Protein AF-A0A2T2VGB6-F1 (afdb_monomer_lite)

Secondary structure (DSSP, 8-state):
-TTSSEEEEEETTTEEEEEEGGGTTSS--EEEESS-EEEEEE-SSSTT-EEEEEGGG-STTSSSEEESBTTBS-EE---HHHH-TT-S-TT-TT-----TT----TT-SSTTTS-SS--EEEEEES--TT---EEEEE--TT-EE-SS---PPPTTTHHHHHT-HHHHHHSGGG-EE--S-GGG-TTPEEEEE-TTS-EEEEE-SS---TT-EEEEE---EEEEEEEETTEEEEES-TT-TTSPPP-EEEE-----SEEEEEEE-TTSS-EEEEEEETTEEEEEEEE-GGG----GGG-TT---TTTTTPEEEEEEEESS-EEEEEEETTEEEEEEEEE--SS-S--EEEES-TTS-GGG---EE--TT--SS-EEEEEEETTEEEEEEEEE--

pLDDT: mean 79.54, std 19.47, range [30.3, 98.69]

Sequence (394 aa):
SPNGNVVVGGTQDNNTVKIESDGFSGSKGRQLLGGDGFYAEISNLKPSVFFFESQNAAFNRDGIQRSNENGSNPEGMFSEYLLDPQFPDINNPDNIFRDNGFDVDQRNRYTRIYQFNTPFSLWEEGNDTLTADSIVFTSDTSVILKAGKVKNPDPELANLYANDDEHFNELGNNRFQARVDISQFPGDTVEVRSENGIFFDFVLPNGLGVSENVKVQDIKQSKFVMAIRNEIWLTTDALNFTKTPTWHRIADNTGLGTPTSIDFSEDGRSVIVAGYDRGQGKVIRIDSLRQVDYTAQNANDEFNPSAEGVEFSSIRTFNNVATGVTFGPKNKSKVLVTLGNYGVPDHVYYSDNFMDSSQNVTFTNVTANLPAMPVYDALFHANNSDTVLIGTEF

Foldseek 3Di:
DLVPQWDWAWAAPPAIWIDGNVPPVHPDIDHLGDHTWHDKDADPQQRLKIWTAAFLLDDVQQGIWIDSHNSPPI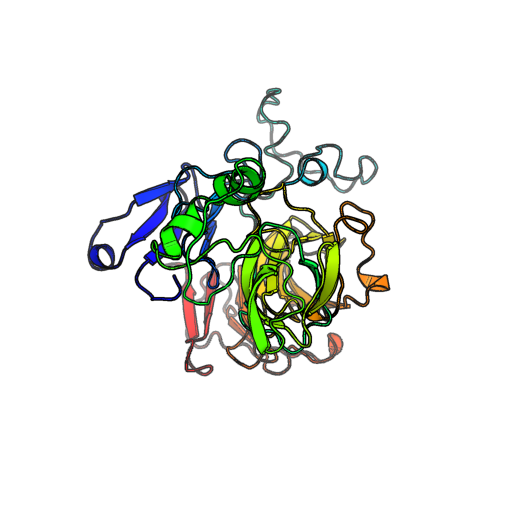DHQHDVLNSDLVPDDPPDPVPDDPDDDDDDDVVCSSSPQFHRDKAKDKAKFPFQPVFPDKDKDWAAQFWWFQDDDDDDDDPVVCVVCVVVVVVVVVVPPRIYGHRDQQQPPQQTWTWDAALLGRIDIDGHNGGHGHRGIDIDHRRIWMKMWIDGAQWIKIWRNSNPPVDRTFIATLDGNNPQGAWQYKEAANVRFKIWTWHDDPFKIWIKMKGRRRHFDDDNVCTSPNPDNVVRPIDIGGADIGNFGWAEKYAQAPQNQWMWIAGFDAPAQFGIWIWNRNVPHRVPTDIDGPSPPDHRGGWRYKDADNVHNVDMDTHTDD

Structure (mmCIF, N/CA/C/O backbone):
data_AF-A0A2T2VGB6-F1
#
_entry.id   AF-A0A2T2VGB6-F1
#
loop_
_atom_site.group_PDB
_atom_site.id
_atom_site.type_symbol
_atom_site.label_atom_id
_atom_site.label_alt_id
_atom_site.label_comp_id
_atom_site.label_asym_id
_atom_site.label_entity_id
_atom_site.label_seq_id
_atom_site.pdbx_PDB_ins_code
_atom_site.Cartn_x
_atom_site.Cartn_y
_atom_site.Cartn_z
_atom_site.occupancy
_atom_site.B_iso_or_equiv
_atom_site.auth_seq_id
_atom_site.auth_comp_id
_atom_site.auth_asym_id
_atom_site.auth_atom_id
_atom_site.pdbx_PDB_model_num
ATOM 1 N N . SER A 1 1 ? -11.888 -4.603 -6.743 1.00 78.81 1 SER A N 1
ATOM 2 C CA . SER A 1 1 ? -12.671 -4.787 -5.507 1.00 78.81 1 SER A CA 1
ATOM 3 C C . SER A 1 1 ? -12.571 -6.233 -5.069 1.00 78.81 1 SER A C 1
ATOM 5 O O . SER A 1 1 ? -12.306 -7.089 -5.914 1.00 78.81 1 SER A O 1
ATOM 7 N N . PRO A 1 2 ? -12.849 -6.539 -3.796 1.00 74.31 2 PRO A N 1
ATOM 8 C CA . PRO A 1 2 ? -12.622 -7.876 -3.232 1.00 74.31 2 PRO A CA 1
ATOM 9 C C . PRO A 1 2 ? -13.482 -8.963 -3.887 1.00 74.31 2 PRO A C 1
ATOM 11 O O . PRO A 1 2 ? -13.091 -10.120 -3.988 1.00 74.31 2 PRO A O 1
ATOM 14 N N . ASN A 1 3 ? -14.658 -8.579 -4.391 1.00 79.62 3 ASN A N 1
ATOM 15 C CA . ASN A 1 3 ? -15.580 -9.459 -5.110 1.00 79.62 3 ASN A CA 1
ATOM 16 C C . ASN A 1 3 ? -15.360 -9.490 -6.636 1.00 79.62 3 ASN A C 1
ATOM 18 O O . ASN A 1 3 ? -16.156 -10.104 -7.340 1.00 79.62 3 ASN A O 1
ATOM 22 N N . GLY A 1 4 ? -14.341 -8.797 -7.157 1.00 79.44 4 GLY A N 1
ATOM 23 C CA . GLY A 1 4 ? -14.030 -8.738 -8.589 1.00 79.44 4 GLY A CA 1
ATOM 24 C C . GLY A 1 4 ? -15.030 -7.961 -9.455 1.00 79.44 4 GLY A C 1
ATOM 25 O O . GLY A 1 4 ? -14.885 -7.948 -10.671 1.00 79.44 4 GLY A O 1
ATOM 26 N N . ASN A 1 5 ? -16.032 -7.302 -8.862 1.00 86.31 5 ASN A N 1
ATOM 27 C CA . ASN A 1 5 ? -17.102 -6.630 -9.612 1.00 86.31 5 ASN A CA 1
ATOM 28 C C . ASN A 1 5 ? -16.818 -5.161 -9.935 1.00 86.31 5 ASN A C 1
ATOM 30 O O . ASN A 1 5 ? -17.575 -4.550 -10.686 1.00 86.31 5 ASN A O 1
ATOM 34 N N . VAL A 1 6 ? -15.773 -4.581 -9.349 1.00 88.25 6 VAL A N 1
ATOM 35 C CA . VAL A 1 6 ? -15.375 -3.192 -9.570 1.00 88.25 6 VAL A CA 1
ATOM 36 C C . VAL A 1 6 ? -13.864 -3.125 -9.739 1.00 88.25 6 VAL A C 1
ATOM 38 O O . VAL A 1 6 ? -13.118 -3.692 -8.941 1.00 88.25 6 VAL A O 1
ATOM 41 N N . VAL A 1 7 ? -13.417 -2.388 -10.746 1.00 89.88 7 VAL A N 1
ATOM 42 C CA . VAL A 1 7 ? -12.020 -2.012 -10.969 1.00 89.88 7 VAL A CA 1
ATOM 43 C C . VAL A 1 7 ? -11.929 -0.495 -10.892 1.00 89.88 7 VAL A C 1
ATOM 45 O O . VAL A 1 7 ? -12.814 0.207 -11.380 1.00 89.88 7 VAL A O 1
ATOM 48 N N . VAL A 1 8 ? -10.875 0.009 -10.262 1.00 91.44 8 VAL A N 1
ATOM 49 C CA . VAL A 1 8 ? -10.534 1.431 -10.271 1.00 91.44 8 VAL A CA 1
ATOM 50 C C . VAL A 1 8 ? -9.106 1.545 -10.768 1.00 91.44 8 VAL A C 1
ATOM 52 O O . VAL A 1 8 ? -8.276 0.704 -10.439 1.00 91.44 8 VAL A O 1
ATOM 55 N N . GLY A 1 9 ? -8.838 2.557 -11.580 1.00 89.50 9 GLY A N 1
ATOM 56 C CA . GLY A 1 9 ? -7.494 2.850 -12.046 1.00 89.50 9 GLY A CA 1
ATOM 57 C C . GLY A 1 9 ? -7.361 4.314 -12.417 1.00 89.50 9 GLY A C 1
ATOM 58 O O . GLY A 1 9 ? -8.310 4.933 -12.911 1.00 89.50 9 GLY A O 1
ATOM 59 N N . GLY A 1 10 ? -6.187 4.866 -12.149 1.00 88.94 10 GLY A N 1
ATOM 60 C CA . GLY A 1 10 ? -5.786 6.161 -12.658 1.00 88.94 10 GLY A CA 1
ATOM 61 C C . GLY A 1 10 ? -5.246 6.059 -14.078 1.00 88.94 10 GLY A C 1
ATOM 62 O O . GLY A 1 10 ? -4.637 5.061 -14.461 1.00 88.94 10 GLY A O 1
ATOM 63 N N . THR A 1 11 ? -5.484 7.097 -14.870 1.00 83.75 11 THR A N 1
ATOM 64 C CA . THR A 1 11 ? -4.906 7.234 -16.204 1.00 83.75 11 THR A CA 1
ATOM 65 C C . THR A 1 11 ? -4.401 8.653 -16.427 1.00 83.75 11 THR A C 1
ATOM 67 O O . THR A 1 11 ? -5.027 9.624 -15.988 1.00 83.75 11 THR A O 1
ATOM 70 N N . GLN A 1 12 ? -3.290 8.775 -17.156 1.00 81.19 12 GLN A N 1
ATOM 71 C CA . GLN A 1 12 ? -2.839 10.063 -17.673 1.00 81.19 12 GLN A CA 1
ATOM 72 C C . GLN A 1 12 ? -3.845 10.595 -18.701 1.00 81.19 12 GLN A C 1
ATOM 74 O O . GLN A 1 12 ? -4.369 9.827 -19.513 1.00 81.19 12 GLN A O 1
ATOM 79 N N . ASP A 1 13 ? -4.133 11.895 -18.632 1.00 78.25 13 ASP A N 1
ATOM 80 C CA . ASP A 1 13 ? -5.055 12.658 -19.479 1.00 78.25 13 ASP A CA 1
ATOM 81 C C . ASP A 1 13 ? -6.524 12.191 -19.446 1.00 78.25 13 ASP A C 1
ATOM 83 O O . ASP A 1 13 ? -7.385 12.783 -20.098 1.00 78.25 13 ASP A O 1
ATOM 87 N N . ASN A 1 14 ? -6.835 11.136 -18.687 1.00 76.38 14 ASN A N 1
ATOM 88 C CA . ASN A 1 14 ? -8.108 10.421 -18.752 1.00 76.38 14 ASN A CA 1
ATOM 89 C C . ASN A 1 14 ? -8.709 10.108 -17.372 1.00 76.38 14 ASN A C 1
ATOM 91 O O . ASN A 1 14 ? -9.674 9.343 -17.296 1.00 76.38 14 ASN A O 1
ATOM 95 N N . ASN A 1 15 ? -8.249 10.797 -16.318 1.00 84.00 15 ASN A N 1
ATOM 96 C CA . ASN A 1 15 ? -8.830 10.788 -14.973 1.00 84.00 15 ASN A CA 1
ATOM 97 C C . ASN A 1 15 ? -8.608 9.489 -14.177 1.00 84.00 15 ASN A C 1
ATOM 99 O O . ASN A 1 15 ? -8.049 8.505 -14.663 1.00 84.00 15 ASN A O 1
ATOM 103 N N . THR A 1 16 ? -9.092 9.478 -12.932 1.00 88.56 16 THR A N 1
ATOM 104 C CA . THR A 1 16 ? -9.323 8.236 -12.180 1.00 88.56 16 THR A CA 1
ATOM 105 C C . THR A 1 16 ? -10.700 7.694 -12.533 1.00 88.56 16 THR A C 1
ATOM 107 O O . THR A 1 16 ? -11.711 8.389 -12.374 1.00 88.56 16 THR A O 1
ATOM 110 N N . VAL A 1 17 ? -10.757 6.448 -13.000 1.00 89.44 17 VAL A N 1
ATOM 111 C CA . VAL A 1 17 ? -11.970 5.825 -13.538 1.00 89.44 17 VAL A CA 1
ATOM 112 C C . VAL A 1 17 ? -12.339 4.586 -12.732 1.00 89.44 17 VAL A C 1
ATOM 114 O O . VAL A 1 17 ? -11.502 3.736 -12.447 1.00 89.44 17 VAL A O 1
ATOM 117 N N . LYS A 1 18 ? -13.626 4.467 -12.403 1.00 90.50 18 LYS A N 1
ATOM 118 C CA . LYS A 1 18 ? -14.272 3.257 -11.892 1.00 90.50 18 LYS A CA 1
ATOM 119 C C . LYS A 1 18 ? -14.956 2.526 -13.038 1.00 90.50 18 LYS A C 1
ATOM 121 O O . LYS A 1 18 ? -15.735 3.128 -13.777 1.00 90.50 18 LYS A O 1
ATOM 126 N N . ILE A 1 19 ? -14.737 1.225 -13.137 1.00 89.19 19 ILE A N 1
ATOM 127 C CA . ILE A 1 19 ? -15.426 0.331 -14.065 1.00 89.19 19 ILE A CA 1
ATOM 128 C C . ILE A 1 19 ? -16.109 -0.753 -13.239 1.00 89.19 19 ILE A C 1
ATOM 130 O O . ILE A 1 19 ? -15.478 -1.391 -12.399 1.00 89.19 19 ILE A O 1
ATOM 134 N N . GLU A 1 20 ? -17.403 -0.956 -13.457 1.00 87.88 20 GLU A N 1
ATOM 135 C CA . GLU A 1 20 ? -18.149 -2.053 -12.839 1.00 87.88 20 GLU A CA 1
ATOM 136 C C . GLU A 1 20 ? -18.232 -3.252 -13.789 1.00 87.88 20 GLU A C 1
ATOM 138 O O . GLU A 1 20 ? -17.924 -3.144 -14.975 1.00 87.88 20 GLU A O 1
ATOM 143 N N . SER A 1 21 ? -18.636 -4.411 -13.270 1.00 83.81 21 SER A N 1
ATOM 144 C CA . SER A 1 21 ? -18.641 -5.681 -14.010 1.00 83.81 21 SER A CA 1
ATOM 145 C C . SER A 1 21 ? -19.387 -5.638 -15.351 1.00 83.81 21 SER A C 1
ATOM 147 O O . SER A 1 21 ? -18.971 -6.296 -16.304 1.00 83.81 21 SER A O 1
ATOM 149 N N . ASP A 1 22 ? -20.441 -4.827 -15.472 1.00 78.19 22 ASP A N 1
ATOM 150 C CA . ASP A 1 22 ? -21.189 -4.636 -16.721 1.00 78.19 22 ASP A CA 1
ATOM 151 C C . ASP A 1 22 ? -20.444 -3.765 -17.757 1.00 78.19 22 ASP A C 1
ATOM 153 O O . ASP A 1 22 ? -20.858 -3.674 -18.916 1.00 78.19 22 ASP A O 1
ATOM 157 N N . GLY A 1 23 ? -19.356 -3.119 -17.338 1.00 74.44 23 GLY A N 1
ATOM 158 C CA . GLY A 1 23 ? -18.470 -2.285 -18.138 1.00 74.44 23 GLY A CA 1
ATOM 159 C C . GLY A 1 23 ? -17.184 -2.970 -18.597 1.00 74.44 23 GLY A C 1
ATOM 160 O O . GLY A 1 23 ? -16.548 -2.451 -19.509 1.00 74.44 23 GLY A O 1
ATOM 161 N N . PHE A 1 24 ? -16.818 -4.143 -18.061 1.00 81.19 24 PHE A N 1
ATOM 162 C CA . PHE A 1 24 ? -15.551 -4.821 -18.405 1.00 81.19 24 PHE A CA 1
ATOM 163 C C . PHE A 1 24 ? -15.428 -5.215 -19.882 1.00 81.19 24 PHE A C 1
ATOM 165 O O . PHE A 1 24 ? -14.323 -5.287 -20.410 1.00 81.19 24 PHE A O 1
ATOM 172 N N . SER A 1 25 ? -16.548 -5.458 -20.566 1.00 74.31 25 SER A N 1
ATOM 173 C CA . SER A 1 25 ? -16.572 -5.787 -21.997 1.00 74.31 25 SER A CA 1
ATOM 174 C C . SER A 1 25 ? -16.982 -4.605 -22.886 1.00 74.31 25 SER A C 1
ATOM 176 O O . SER A 1 25 ? -17.391 -4.816 -24.028 1.00 74.31 25 SER A O 1
ATOM 178 N N . GLY A 1 26 ? -16.960 -3.373 -22.370 1.00 73.56 26 GLY A N 1
ATOM 179 C CA . GLY A 1 26 ? -17.456 -2.189 -23.071 1.00 73.56 26 GLY A CA 1
ATOM 180 C C . GLY A 1 26 ? -16.679 -0.917 -22.737 1.00 73.56 26 GLY A C 1
ATOM 181 O O . GLY A 1 26 ? -15.583 -0.957 -22.199 1.00 73.56 26 GLY A O 1
ATOM 182 N N . SER A 1 27 ? -17.258 0.237 -23.071 1.00 73.56 27 SER A N 1
ATOM 183 C CA . SER A 1 27 ? -16.675 1.566 -22.824 1.00 73.56 27 SER A CA 1
ATOM 184 C C . SER A 1 27 ? -17.342 2.291 -21.648 1.00 73.56 27 SER A C 1
ATOM 186 O O . SER A 1 27 ? -17.415 3.520 -21.631 1.00 73.56 27 SER A O 1
ATOM 188 N N . LYS A 1 28 ? -17.931 1.540 -20.710 1.00 81.00 28 LYS A N 1
ATOM 189 C CA . LYS A 1 28 ? -18.634 2.113 -19.559 1.00 81.00 28 LYS A CA 1
ATOM 190 C C . LYS A 1 28 ? -17.650 2.299 -18.409 1.00 81.00 28 LYS A C 1
ATOM 192 O O . LYS A 1 28 ? -17.309 1.342 -17.727 1.00 81.00 28 LYS A O 1
ATOM 197 N N . GLY A 1 29 ? -17.233 3.538 -18.190 1.00 84.31 29 GLY A N 1
ATOM 198 C CA . GLY A 1 29 ? -16.487 3.956 -17.009 1.00 84.31 29 GLY A CA 1
ATOM 199 C C . GLY A 1 29 ? -17.161 5.160 -16.364 1.00 84.31 29 GLY A C 1
ATOM 200 O O . GLY A 1 29 ? -17.748 5.995 -17.054 1.00 84.31 29 GLY A O 1
ATOM 201 N N . ARG A 1 30 ? -17.089 5.248 -15.037 1.00 88.00 30 ARG A N 1
ATOM 202 C CA . ARG A 1 30 ? -17.476 6.432 -14.272 1.00 88.00 30 ARG A CA 1
ATOM 203 C C . ARG A 1 30 ? -16.214 7.131 -13.797 1.00 88.00 30 ARG A C 1
ATOM 205 O O . ARG A 1 30 ? -15.409 6.536 -13.088 1.00 88.00 30 ARG A O 1
ATOM 212 N N . GLN A 1 31 ? -16.072 8.401 -14.141 1.00 88.06 31 GLN A N 1
ATOM 213 C CA . GLN A 1 31 ? -15.030 9.241 -13.568 1.00 88.06 31 GLN A CA 1
ATOM 214 C C . GLN A 1 31 ? -15.249 9.396 -12.052 1.00 88.06 31 GLN A C 1
ATOM 216 O O . GLN A 1 31 ? -16.361 9.706 -11.610 1.00 88.06 31 GLN A O 1
ATOM 221 N N . LEU A 1 32 ? -14.197 9.151 -11.271 1.00 86.38 32 LEU A N 1
ATOM 222 C CA . LEU A 1 32 ? -14.161 9.366 -9.821 1.00 86.38 32 LEU A CA 1
ATOM 223 C C . LEU A 1 32 ? -13.535 10.715 -9.475 1.00 86.38 32 LEU A C 1
ATOM 225 O O . LEU A 1 32 ? -14.114 11.491 -8.722 1.00 86.38 32 LEU A O 1
ATOM 229 N N . LEU A 1 33 ? -12.372 10.993 -10.064 1.00 82.56 33 LEU A N 1
ATOM 230 C CA . LEU A 1 33 ? -11.570 12.183 -9.803 1.00 82.56 33 LEU A CA 1
ATOM 231 C C . LEU A 1 33 ? -11.125 12.797 -11.126 1.00 82.56 33 LEU A C 1
ATOM 233 O O . LEU A 1 33 ? -10.765 12.049 -12.022 1.00 82.56 33 LEU A O 1
ATOM 237 N N . GLY A 1 34 ? -11.168 14.123 -11.273 1.00 80.25 34 GLY A N 1
ATOM 238 C CA . GLY A 1 34 ? -10.685 14.810 -12.479 1.00 80.25 34 GLY A CA 1
ATOM 239 C C . GLY A 1 34 ? -9.174 15.010 -12.533 1.00 80.25 34 GLY A C 1
ATOM 240 O O . GLY A 1 34 ? -8.521 14.965 -11.499 1.00 80.25 34 GLY A O 1
ATOM 241 N N . GLY A 1 35 ? -8.643 15.283 -13.727 1.00 80.50 35 GLY A N 1
ATOM 242 C CA . GLY A 1 35 ? -7.207 15.480 -13.960 1.00 80.50 35 GLY A CA 1
ATOM 243 C C . GLY A 1 35 ? -6.544 14.219 -14.514 1.00 80.50 35 GLY A C 1
ATOM 244 O O . GLY A 1 35 ? -7.197 13.445 -15.211 1.00 80.50 35 GLY A O 1
ATOM 245 N N . ASP A 1 36 ? -5.270 14.001 -14.190 1.00 81.81 36 ASP A N 1
ATOM 246 C CA . ASP A 1 36 ? -4.642 12.686 -14.369 1.00 81.81 36 ASP A CA 1
ATOM 247 C C . ASP A 1 36 ? -4.822 11.916 -13.068 1.00 81.81 36 ASP A C 1
ATOM 249 O O . ASP A 1 36 ? -4.711 12.489 -11.979 1.00 81.81 36 ASP A O 1
ATOM 253 N N . GLY A 1 37 ? -5.089 10.622 -13.196 1.00 86.38 37 GLY A N 1
ATOM 254 C CA . GLY A 1 37 ? -5.016 9.684 -12.084 1.00 86.38 37 GLY A CA 1
ATOM 255 C C . GLY A 1 37 ? -3.801 8.773 -12.225 1.00 86.38 37 GLY A C 1
ATOM 256 O O . GLY A 1 37 ? -3.371 8.492 -13.345 1.00 86.38 37 GLY A O 1
ATOM 257 N N . PHE A 1 38 ? -3.312 8.233 -11.107 1.00 87.44 38 PHE A N 1
ATOM 258 C CA . PHE A 1 38 ? -2.313 7.155 -11.125 1.00 87.44 38 PHE A CA 1
ATOM 259 C C . PHE A 1 38 ? -2.692 6.022 -10.164 1.00 87.44 38 PHE A C 1
ATOM 261 O O . PHE A 1 38 ? -3.477 5.153 -10.548 1.00 87.44 38 PHE A O 1
ATOM 268 N N . TYR A 1 39 ? -2.184 6.024 -8.926 1.00 91.56 39 TYR A N 1
ATOM 269 C CA . TYR A 1 39 ? -2.498 4.984 -7.947 1.00 91.56 39 TYR A CA 1
ATOM 270 C C . TYR A 1 39 ? -3.945 5.095 -7.469 1.00 91.56 39 TYR A C 1
ATOM 272 O O . TYR A 1 39 ? -4.473 6.186 -7.218 1.00 91.56 39 TYR A O 1
ATOM 280 N N . ALA A 1 40 ? -4.582 3.936 -7.340 1.00 93.12 40 ALA A N 1
ATOM 281 C CA . ALA A 1 40 ? -5.906 3.780 -6.775 1.00 93.12 40 ALA A CA 1
ATOM 282 C C . ALA A 1 40 ? -6.002 2.441 -6.043 1.00 93.12 40 ALA A C 1
ATOM 284 O O . ALA A 1 40 ? -5.459 1.447 -6.513 1.00 93.12 40 ALA A O 1
ATOM 285 N N . GLU A 1 41 ? -6.730 2.420 -4.930 1.00 94.44 41 GLU A N 1
ATOM 286 C CA . GLU A 1 41 ? -6.982 1.211 -4.144 1.00 94.44 41 GLU A CA 1
ATOM 287 C C . GLU A 1 41 ? -8.443 1.125 -3.709 1.00 94.44 41 GLU A C 1
ATOM 289 O O . GLU A 1 41 ? -9.145 2.134 -3.602 1.00 94.44 41 GLU A O 1
ATOM 294 N N . ILE A 1 42 ? -8.908 -0.094 -3.441 1.00 95.00 42 ILE A N 1
ATOM 295 C CA . ILE A 1 42 ? -10.220 -0.349 -2.836 1.00 95.00 42 ILE A CA 1
ATOM 296 C C . ILE A 1 42 ? -9.999 -1.215 -1.607 1.00 95.00 42 ILE A C 1
ATOM 298 O O . ILE A 1 42 ? -9.404 -2.284 -1.715 1.00 95.00 42 ILE A O 1
ATOM 302 N N . SER A 1 43 ? -10.534 -0.784 -0.468 1.00 94.94 43 SER A N 1
ATOM 303 C CA . SER A 1 43 ? -10.434 -1.538 0.780 1.00 94.94 43 SER A CA 1
ATOM 304 C C . SER A 1 43 ? -11.098 -2.918 0.669 1.00 94.94 43 SER A C 1
ATOM 306 O O . SER A 1 43 ? -12.209 -3.081 0.152 1.00 94.94 43 SER A O 1
ATOM 308 N N . ASN A 1 44 ? -10.405 -3.929 1.182 1.00 92.19 44 ASN A N 1
ATOM 309 C CA . ASN A 1 44 ? -10.894 -5.284 1.370 1.00 92.19 44 ASN A CA 1
ATOM 310 C C . ASN A 1 44 ? -11.841 -5.400 2.562 1.00 92.19 44 ASN A C 1
ATOM 312 O O . ASN A 1 44 ? -12.819 -6.146 2.481 1.00 92.19 44 ASN A O 1
ATOM 316 N N . LEU A 1 45 ? -11.578 -4.672 3.650 1.00 90.81 45 LEU A N 1
ATOM 317 C CA . LEU A 1 45 ? -12.398 -4.744 4.860 1.00 90.81 45 LEU A CA 1
ATOM 318 C C . LEU A 1 45 ? -13.662 -3.889 4.769 1.00 90.81 45 LEU A C 1
ATOM 320 O O . LEU A 1 45 ? -14.692 -4.279 5.316 1.00 90.81 45 LEU A O 1
ATOM 324 N N . LYS A 1 46 ? -13.602 -2.766 4.049 1.00 90.19 46 LYS A N 1
ATOM 325 C CA . LYS A 1 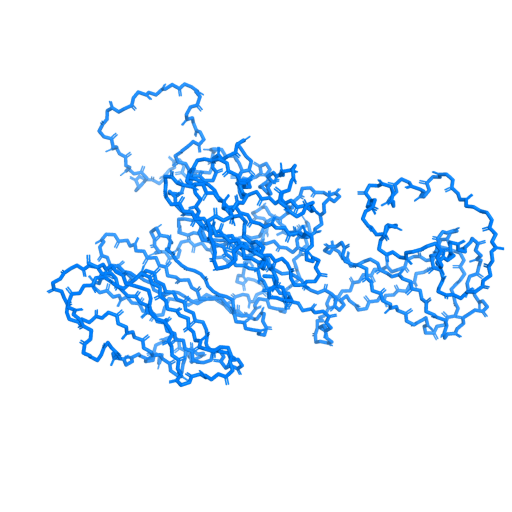46 ? -14.717 -1.849 3.814 1.00 90.19 46 LYS A CA 1
ATOM 326 C C . LYS A 1 46 ? -14.806 -1.511 2.318 1.00 90.19 46 LYS A C 1
ATOM 328 O O . LYS A 1 46 ? -14.333 -0.458 1.902 1.00 90.19 46 LYS A O 1
ATOM 333 N N . PRO A 1 47 ? -15.427 -2.368 1.480 1.00 90.62 47 PRO A N 1
ATOM 334 C CA . PRO A 1 47 ? -15.419 -2.218 0.019 1.00 90.62 47 PRO A CA 1
ATOM 335 C C . PRO A 1 47 ? -16.082 -0.955 -0.539 1.00 90.62 47 PRO A C 1
ATOM 337 O O . PRO A 1 47 ? -15.991 -0.735 -1.744 1.00 90.62 47 PRO A O 1
ATOM 340 N N . SER A 1 48 ? -16.760 -0.153 0.289 1.00 88.25 48 SER A N 1
ATOM 341 C CA . SER A 1 48 ? -17.228 1.189 -0.069 1.00 88.25 48 SER A CA 1
ATOM 342 C C . SER A 1 48 ? -16.100 2.231 -0.067 1.00 88.25 48 SER A C 1
ATOM 344 O O . SER A 1 48 ? -16.238 3.269 -0.718 1.00 88.25 48 SER A O 1
ATOM 346 N N . VAL A 1 49 ? -14.970 1.935 0.593 1.00 92.88 49 VAL A N 1
ATOM 347 C CA . VAL A 1 49 ? -13.815 2.823 0.726 1.00 92.88 49 VAL A CA 1
ATOM 348 C C . VAL A 1 49 ? -12.852 2.692 -0.446 1.00 92.88 49 VAL A C 1
ATOM 350 O O . VAL A 1 49 ? -12.294 1.626 -0.715 1.00 92.88 49 VAL A O 1
ATOM 353 N N . PHE A 1 50 ? -12.682 3.799 -1.161 1.00 93.94 50 PHE A N 1
ATOM 354 C CA . PHE A 1 50 ? -11.846 3.934 -2.346 1.00 93.94 50 PHE A CA 1
ATOM 355 C C . PHE A 1 50 ? -10.761 4.970 -2.058 1.00 93.94 50 PHE A C 1
ATOM 357 O O . PHE A 1 50 ? -11.058 6.024 -1.497 1.00 93.94 50 PHE A O 1
ATOM 364 N N . PHE A 1 51 ? -9.540 4.699 -2.505 1.00 93.62 51 PHE A N 1
ATOM 365 C CA . PHE A 1 51 ? -8.403 5.612 -2.462 1.00 93.62 51 PHE A CA 1
ATOM 366 C C . PHE A 1 51 ? -7.964 5.929 -3.879 1.00 93.62 51 PHE A C 1
ATOM 368 O O . PHE A 1 51 ? -7.974 5.052 -4.743 1.00 93.62 51 PHE A O 1
ATOM 375 N N . PHE A 1 52 ? -7.574 7.170 -4.131 1.00 89.94 52 PHE A N 1
ATOM 376 C CA . PHE A 1 52 ? -7.043 7.570 -5.425 1.00 89.94 52 PHE A CA 1
ATOM 377 C C . PHE A 1 52 ? -6.209 8.838 -5.310 1.00 89.94 52 PHE A C 1
ATOM 379 O O . PHE A 1 52 ? -6.487 9.724 -4.501 1.00 89.94 52 PHE A O 1
ATOM 386 N N . GLU A 1 53 ? -5.189 8.936 -6.151 1.00 85.56 53 GLU A N 1
ATOM 387 C CA . GLU A 1 53 ? -4.358 10.132 -6.261 1.00 85.56 53 GLU A CA 1
ATOM 388 C C . GLU A 1 53 ? -4.554 10.856 -7.601 1.00 85.56 53 GLU A C 1
ATOM 390 O O . GLU A 1 53 ? -5.159 10.328 -8.540 1.00 85.56 53 GLU A O 1
ATOM 395 N N . SER A 1 54 ? -4.075 12.098 -7.639 1.00 80.56 54 SER A N 1
ATOM 396 C CA . SER A 1 54 ? -3.981 12.940 -8.829 1.00 80.56 54 SER A CA 1
ATOM 397 C C . SER A 1 54 ? -2.676 13.737 -8.795 1.00 80.56 54 SER A C 1
ATOM 399 O O . SER A 1 54 ? -2.081 13.896 -7.723 1.00 80.56 54 SER A O 1
ATOM 401 N N . GLN A 1 55 ? -2.258 14.285 -9.945 1.00 78.94 55 GLN A N 1
ATOM 402 C CA . GLN A 1 55 ? -0.920 14.845 -10.148 1.00 78.94 55 GLN A CA 1
ATOM 403 C C . GLN A 1 55 ? -0.446 15.714 -8.987 1.00 78.94 55 GLN A C 1
ATOM 405 O O . GLN A 1 55 ? -1.127 16.662 -8.591 1.00 78.94 55 GLN A O 1
ATOM 410 N N . ASN A 1 56 ? 0.772 15.463 -8.505 1.00 73.56 56 ASN A N 1
ATOM 411 C CA . ASN A 1 56 ? 1.381 16.224 -7.406 1.00 73.56 56 ASN A CA 1
ATOM 412 C C . ASN A 1 56 ? 0.546 16.202 -6.114 1.00 73.56 56 ASN A C 1
ATOM 414 O O . ASN A 1 56 ? 0.588 17.167 -5.347 1.00 73.56 56 ASN A O 1
ATOM 418 N N . ALA A 1 57 ? -0.241 15.141 -5.902 1.00 65.56 57 ALA A N 1
ATOM 419 C CA . ALA A 1 57 ? -1.200 15.021 -4.806 1.00 65.56 57 ALA A CA 1
ATOM 420 C C . ALA A 1 57 ? -2.151 16.241 -4.705 1.00 65.56 57 ALA A C 1
ATOM 422 O O . ALA A 1 57 ? -2.542 16.658 -3.614 1.00 65.56 57 ALA A O 1
ATOM 423 N N . ALA A 1 58 ? -2.477 16.870 -5.847 1.00 55.31 58 ALA A N 1
ATOM 424 C CA . ALA A 1 58 ? -2.985 18.245 -5.894 1.00 55.31 58 ALA A CA 1
ATOM 425 C C . ALA A 1 58 ? -4.499 18.389 -6.107 1.00 55.31 58 ALA A C 1
ATOM 427 O O . ALA A 1 58 ? -4.973 19.514 -6.308 1.00 55.31 58 ALA A O 1
ATOM 428 N N . PHE A 1 59 ? -5.291 17.315 -6.042 1.00 53.53 59 PHE A N 1
ATOM 429 C CA . PHE A 1 59 ? -6.741 17.496 -6.092 1.00 53.53 59 PHE A CA 1
ATOM 430 C C . PHE A 1 59 ? -7.229 18.129 -4.781 1.00 53.53 59 PHE A C 1
ATOM 432 O O . PHE A 1 59 ? -6.971 17.624 -3.695 1.00 53.53 59 PHE A O 1
ATOM 439 N N . ASN A 1 60 ? -7.885 19.288 -4.880 1.00 53.78 60 ASN A N 1
ATOM 440 C CA . ASN A 1 60 ? -8.451 20.059 -3.763 1.00 53.78 60 ASN A CA 1
ATOM 441 C C . ASN A 1 60 ? -7.513 20.488 -2.616 1.00 53.78 60 ASN A C 1
ATOM 443 O O . ASN A 1 60 ? -8.007 21.122 -1.693 1.00 53.78 60 ASN A O 1
ATOM 447 N N . ARG A 1 61 ? -6.185 20.330 -2.749 1.00 56.06 61 ARG A N 1
ATOM 448 C CA . ARG A 1 61 ? -5.137 20.783 -1.796 1.00 56.06 61 ARG A CA 1
ATOM 449 C C . ARG A 1 61 ? -4.873 19.873 -0.587 1.00 56.06 61 ARG A C 1
ATOM 451 O O . ARG A 1 61 ? -4.034 20.249 0.223 1.00 56.06 61 ARG A O 1
ATOM 458 N N . ASP A 1 62 ? -5.482 18.688 -0.518 1.00 67.31 62 ASP A N 1
ATOM 459 C CA . ASP A 1 62 ? -5.488 17.868 0.709 1.00 67.31 62 ASP A CA 1
ATOM 460 C C . ASP A 1 62 ? -4.831 16.474 0.541 1.00 67.31 62 ASP A C 1
ATOM 462 O O . ASP A 1 62 ? -5.056 15.558 1.335 1.00 67.31 62 ASP A O 1
ATOM 466 N N . GLY A 1 63 ? -4.003 16.300 -0.498 1.00 76.06 63 GLY A N 1
ATOM 467 C CA . GLY A 1 63 ? -3.193 15.097 -0.706 1.00 76.06 63 GLY A CA 1
ATOM 468 C C . GLY A 1 63 ? -3.896 13.952 -1.438 1.00 76.06 63 GLY A C 1
ATOM 469 O O . GLY A 1 63 ? -4.746 14.173 -2.305 1.00 76.06 63 GLY A O 1
ATOM 470 N N . ILE A 1 64 ? -3.533 12.711 -1.086 1.00 86.81 64 ILE A N 1
ATOM 471 C CA . ILE A 1 64 ? -4.248 11.503 -1.533 1.00 86.81 64 ILE A CA 1
ATOM 472 C C . ILE A 1 64 ? -5.712 11.610 -1.103 1.00 86.81 64 ILE A C 1
ATOM 474 O O . ILE A 1 64 ? -6.005 11.968 0.038 1.00 86.81 64 ILE A O 1
ATOM 478 N N . GLN A 1 65 ? -6.621 11.290 -2.019 1.00 88.69 65 GLN A N 1
ATOM 479 C CA . GLN A 1 65 ? -8.053 11.353 -1.778 1.00 88.69 65 GLN A CA 1
ATOM 480 C C . GLN A 1 65 ? -8.578 9.984 -1.350 1.00 88.69 65 GLN A C 1
ATOM 482 O O . GLN A 1 65 ? -8.162 8.947 -1.875 1.00 88.69 65 GLN A O 1
ATOM 487 N N . ARG A 1 66 ? -9.543 9.991 -0.434 1.00 92.38 66 ARG A N 1
ATOM 488 C CA . ARG A 1 66 ? -10.331 8.821 -0.060 1.00 92.38 66 ARG A CA 1
ATOM 489 C C . ARG A 1 66 ? -11.818 9.141 -0.099 1.00 92.38 66 ARG A C 1
ATOM 491 O O . ARG A 1 66 ? -12.230 10.284 0.049 1.00 92.38 66 ARG A O 1
ATOM 498 N N . SER A 1 67 ? -12.635 8.125 -0.298 1.00 91.50 67 SER A N 1
ATOM 499 C CA . SER A 1 67 ? -14.093 8.220 -0.285 1.00 91.50 67 SER A CA 1
ATOM 500 C C . SER A 1 67 ? -14.634 6.972 0.373 1.00 91.50 67 SER A C 1
ATOM 502 O O . SER A 1 67 ? -14.205 5.892 -0.009 1.00 91.50 67 SER A O 1
ATOM 504 N N . ASN A 1 68 ? -15.583 7.101 1.294 1.00 91.12 68 ASN A N 1
ATOM 505 C CA . ASN A 1 68 ? -16.353 5.975 1.822 1.00 91.12 68 ASN A CA 1
ATOM 506 C C . ASN A 1 68 ? -17.637 5.701 1.022 1.00 91.12 68 ASN A C 1
ATOM 508 O O . ASN A 1 68 ? -18.375 4.788 1.337 1.00 91.12 68 ASN A O 1
ATOM 512 N N . GLU A 1 69 ? -17.911 6.433 -0.058 1.00 89.50 69 GLU A N 1
ATOM 513 C CA . GLU A 1 69 ? -19.157 6.310 -0.827 1.00 89.50 69 GLU A CA 1
ATOM 514 C C . GLU A 1 69 ? -18.912 5.776 -2.246 1.00 89.50 69 GLU A C 1
ATOM 516 O O . GLU A 1 69 ? -19.399 6.313 -3.250 1.00 89.50 69 GLU A O 1
ATOM 521 N N . ASN A 1 70 ? -18.128 4.700 -2.357 1.00 89.06 70 ASN A N 1
ATOM 522 C CA . ASN A 1 70 ? -17.773 4.057 -3.626 1.00 89.06 70 ASN A CA 1
ATOM 523 C C . ASN A 1 70 ? -17.136 5.027 -4.644 1.00 89.06 70 ASN A C 1
ATOM 525 O O . ASN A 1 70 ? -17.428 4.964 -5.852 1.00 89.06 70 ASN A O 1
ATOM 529 N N . GLY A 1 71 ? -16.315 5.959 -4.149 1.00 87.88 71 GLY A N 1
ATOM 530 C CA . GLY A 1 71 ? -15.649 6.999 -4.933 1.00 87.88 71 GLY A CA 1
ATOM 531 C C . GLY A 1 71 ? -16.478 8.269 -5.162 1.00 87.88 71 GLY A C 1
ATOM 532 O O . GLY A 1 71 ? -16.162 9.032 -6.071 1.00 87.88 71 GLY A O 1
ATOM 533 N N . SER A 1 72 ? -17.575 8.475 -4.432 1.00 87.81 72 SER A N 1
ATOM 534 C CA . SER A 1 72 ? -18.322 9.748 -4.404 1.00 87.81 72 SER A CA 1
ATOM 535 C C . SER A 1 72 ? -17.861 10.621 -3.232 1.00 87.81 72 SER A C 1
ATOM 537 O O . SER A 1 72 ? -17.377 10.089 -2.241 1.00 87.81 72 SER A O 1
ATOM 539 N N . ASN A 1 73 ? -17.999 11.946 -3.337 1.00 86.88 73 ASN A N 1
ATOM 540 C CA . ASN A 1 73 ? -17.673 12.889 -2.254 1.00 86.88 73 ASN A CA 1
ATOM 541 C C . ASN A 1 73 ? -16.283 12.668 -1.607 1.00 86.88 73 ASN A C 1
ATOM 543 O O . ASN A 1 73 ? -16.208 12.460 -0.400 1.00 86.88 73 ASN A O 1
ATOM 547 N N . PRO A 1 74 ? -15.181 12.657 -2.386 1.00 87.94 74 PRO A N 1
ATOM 548 C CA . PRO A 1 74 ? -13.857 12.430 -1.817 1.00 87.94 74 PRO A CA 1
ATOM 549 C C . PRO A 1 74 ? -13.419 13.528 -0.845 1.00 87.94 74 PRO A C 1
ATOM 551 O O . PRO A 1 74 ? -13.671 14.711 -1.082 1.00 87.94 74 PRO A O 1
ATOM 554 N N . GLU A 1 75 ? -12.685 13.115 0.186 1.00 86.06 75 GLU A N 1
ATOM 555 C CA . GLU A 1 75 ? -11.942 13.965 1.116 1.00 86.06 75 GLU A CA 1
ATOM 556 C C . GLU A 1 75 ? -10.440 13.656 1.044 1.00 86.06 75 GLU A C 1
ATOM 558 O O . GLU A 1 75 ? -10.032 12.534 0.726 1.00 86.06 75 GLU A O 1
ATOM 563 N N . GLY A 1 76 ? -9.600 14.650 1.332 1.00 86.31 76 GLY A N 1
ATOM 564 C CA . GLY A 1 76 ? -8.160 14.437 1.418 1.00 86.31 76 GLY A CA 1
ATOM 565 C C . GLY A 1 76 ? -7.735 13.796 2.733 1.00 86.31 76 GLY A C 1
ATOM 566 O O . GLY A 1 76 ? -8.377 13.959 3.770 1.00 86.31 76 GLY A O 1
ATOM 567 N N . MET A 1 77 ? -6.633 13.056 2.674 1.00 87.75 77 MET A N 1
ATOM 568 C CA . MET A 1 77 ? -6.152 12.232 3.780 1.00 87.75 77 MET A CA 1
ATOM 569 C C . MET A 1 77 ? -4.892 12.788 4.462 1.00 87.75 77 MET A C 1
ATOM 571 O O . MET A 1 77 ? -4.409 12.213 5.440 1.00 87.75 77 MET A O 1
ATOM 575 N N . PHE A 1 78 ? -4.318 13.882 3.955 1.00 85.75 78 PHE A N 1
ATOM 576 C CA . PHE A 1 78 ? -3.119 14.466 4.555 1.00 85.75 78 PHE A CA 1
ATOM 577 C C . PHE A 1 78 ? -3.468 15.272 5.807 1.00 85.75 78 PHE A C 1
ATOM 579 O O . PHE A 1 78 ? -4.436 16.030 5.838 1.00 85.75 78 PHE A O 1
ATOM 586 N N . SER A 1 79 ? -2.651 15.110 6.847 1.00 78.88 79 SER A N 1
ATOM 587 C CA . SER A 1 79 ? -2.693 15.977 8.021 1.00 78.88 79 SER A CA 1
ATOM 588 C C . SER A 1 79 ? -2.121 17.358 7.693 1.00 78.88 79 SER A C 1
ATOM 590 O O . SER A 1 79 ? -1.362 17.519 6.736 1.00 78.88 79 SER A O 1
ATOM 592 N N . GLU A 1 80 ? -2.419 18.354 8.534 1.00 73.25 80 GLU A N 1
ATOM 593 C CA . GLU A 1 80 ? -1.789 19.683 8.448 1.00 73.25 80 GLU A CA 1
ATOM 594 C C . GLU A 1 80 ? -0.257 19.604 8.427 1.00 73.25 80 GLU A C 1
ATOM 596 O O . GLU A 1 80 ? 0.396 20.381 7.738 1.00 73.25 80 GLU A O 1
ATOM 601 N N . TYR A 1 81 ? 0.293 18.609 9.125 1.00 72.25 81 TYR A N 1
ATOM 602 C CA . TYR A 1 81 ? 1.718 18.338 9.194 1.00 72.25 81 TYR A CA 1
ATOM 603 C C . TYR A 1 81 ? 2.293 17.944 7.824 1.00 72.25 81 TYR A C 1
ATOM 605 O O . TYR A 1 81 ? 3.296 18.507 7.395 1.00 72.25 81 TYR A O 1
ATOM 613 N N . LEU A 1 82 ? 1.640 17.033 7.091 1.00 77.06 82 LEU A N 1
ATOM 614 C CA . LEU A 1 82 ? 2.087 16.679 5.741 1.00 77.06 82 LEU A CA 1
ATOM 615 C C . LEU A 1 82 ? 1.924 17.844 4.763 1.00 77.06 82 LEU A C 1
ATOM 617 O O . LEU A 1 82 ? 2.714 17.947 3.829 1.00 77.06 82 LEU A O 1
ATOM 621 N N . LEU A 1 83 ? 0.924 18.703 4.975 1.00 69.31 83 LEU A N 1
ATOM 622 C CA . LEU A 1 83 ? 0.601 19.846 4.118 1.00 69.31 83 LEU A CA 1
ATOM 623 C C . LEU A 1 83 ? 1.482 21.084 4.363 1.00 69.31 83 LEU A C 1
ATOM 625 O O . LEU A 1 83 ? 1.385 22.036 3.583 1.00 69.31 83 LEU A O 1
ATOM 629 N N . ASP A 1 84 ? 2.317 21.106 5.410 1.00 60.25 84 ASP A N 1
ATOM 630 C CA . ASP A 1 84 ? 3.123 22.279 5.758 1.00 60.25 84 ASP A CA 1
ATOM 631 C C . ASP A 1 84 ? 4.284 22.493 4.759 1.00 60.25 84 ASP A C 1
ATOM 633 O O . ASP A 1 84 ? 5.238 21.711 4.717 1.00 60.25 84 ASP A O 1
ATOM 637 N N . PRO A 1 85 ? 4.279 23.590 3.973 1.00 49.06 85 PRO A N 1
ATOM 638 C CA . PRO A 1 85 ? 5.335 23.899 3.013 1.00 49.06 85 PRO A CA 1
ATOM 639 C C . PRO A 1 85 ? 6.690 24.271 3.638 1.00 49.06 85 PRO A C 1
ATOM 641 O O . PRO A 1 85 ? 7.641 24.515 2.892 1.00 49.06 85 PRO A O 1
ATOM 644 N N . GLN A 1 86 ? 6.808 24.347 4.969 1.00 51.44 86 GLN A N 1
ATOM 645 C CA . GLN A 1 86 ? 8.101 24.452 5.657 1.00 51.44 86 GLN A CA 1
ATOM 646 C C . GLN A 1 86 ? 8.862 23.115 5.723 1.00 51.44 86 GLN A C 1
ATOM 648 O O . GLN A 1 86 ? 10.044 23.112 6.064 1.00 51.44 86 GLN A O 1
ATOM 653 N N . PHE A 1 87 ? 8.232 22.011 5.313 1.00 49.97 87 PHE A N 1
ATOM 654 C CA . PHE A 1 87 ? 8.901 20.765 4.943 1.00 49.97 87 PHE A CA 1
ATOM 655 C C . PHE A 1 87 ? 9.254 20.811 3.448 1.00 49.97 87 PHE A C 1
ATOM 657 O O . PHE A 1 87 ? 8.410 20.519 2.598 1.00 49.97 87 PHE A O 1
ATOM 664 N N . PRO A 1 88 ? 10.473 21.262 3.084 1.00 48.22 88 PRO A N 1
ATOM 665 C CA . PRO A 1 88 ? 11.720 20.588 3.449 1.00 48.22 88 PRO A CA 1
ATOM 666 C C . PRO A 1 88 ? 12.807 21.537 3.986 1.00 48.22 88 PRO A C 1
ATOM 668 O O . PRO A 1 88 ? 12.839 22.719 3.654 1.00 48.22 88 PRO A O 1
ATOM 671 N N . ASP A 1 89 ? 13.741 20.976 4.759 1.00 44.88 89 ASP A N 1
ATOM 672 C CA . ASP A 1 89 ? 14.961 21.600 5.290 1.00 44.88 89 ASP A CA 1
ATOM 673 C C . ASP A 1 89 ? 15.469 22.802 4.463 1.00 44.88 89 ASP A C 1
ATOM 675 O O . ASP A 1 89 ? 16.149 22.651 3.440 1.00 44.88 89 ASP A O 1
ATOM 679 N N . ILE A 1 90 ? 15.145 24.017 4.922 1.00 38.78 90 ILE A N 1
ATOM 680 C CA . ILE A 1 90 ? 15.577 25.276 4.294 1.00 38.78 90 ILE A CA 1
ATOM 681 C C . ILE A 1 90 ? 17.105 25.445 4.306 1.00 38.78 90 ILE A C 1
ATOM 683 O O . ILE A 1 90 ? 17.622 26.382 3.696 1.00 38.78 90 ILE A O 1
ATOM 687 N N . ASN A 1 91 ? 17.828 24.561 5.001 1.00 38.38 91 ASN A N 1
ATOM 688 C CA . ASN A 1 91 ? 19.279 24.578 5.097 1.00 38.38 91 ASN A CA 1
ATOM 689 C C . ASN A 1 91 ? 19.954 23.509 4.232 1.00 38.38 91 ASN A C 1
ATOM 691 O O . ASN A 1 91 ? 21.184 23.462 4.233 1.00 38.38 91 ASN A O 1
ATOM 695 N N . ASN A 1 92 ? 19.204 22.694 3.475 1.00 41.81 92 ASN A N 1
ATOM 696 C CA . ASN A 1 92 ? 19.794 21.730 2.551 1.00 41.81 92 ASN A CA 1
ATOM 697 C C . ASN A 1 92 ? 19.999 22.352 1.149 1.00 41.81 92 ASN A C 1
ATOM 699 O O . ASN A 1 92 ? 19.035 22.504 0.388 1.00 41.81 92 ASN A O 1
ATOM 703 N N . PRO A 1 93 ? 21.243 22.697 0.759 1.00 38.16 93 PRO A N 1
ATOM 704 C CA . PRO A 1 93 ? 21.542 23.271 -0.550 1.00 38.16 93 PRO A CA 1
ATOM 705 C C . PRO A 1 93 ? 21.346 22.296 -1.726 1.00 38.16 93 PRO A C 1
ATOM 707 O O . PRO A 1 93 ? 21.454 22.736 -2.867 1.00 38.16 93 PRO A O 1
ATOM 710 N N . ASP A 1 94 ? 21.021 21.018 -1.491 1.00 43.19 94 ASP A N 1
ATOM 711 C CA . ASP A 1 94 ? 20.713 20.046 -2.551 1.00 43.19 94 ASP A CA 1
ATOM 712 C C . ASP A 1 94 ? 19.256 20.121 -3.062 1.00 43.19 94 ASP A C 1
ATOM 714 O O . ASP A 1 94 ? 18.913 19.464 -4.044 1.00 43.19 94 ASP A O 1
ATOM 718 N N . ASN A 1 95 ? 18.402 20.984 -2.492 1.00 42.09 95 ASN A N 1
ATOM 719 C CA . ASN A 1 95 ? 17.025 21.238 -2.960 1.00 42.09 95 ASN A CA 1
ATOM 720 C C . ASN A 1 95 ? 16.938 22.140 -4.217 1.00 42.09 95 ASN A C 1
ATOM 722 O O . ASN A 1 95 ? 15.998 22.919 -4.399 1.00 42.09 95 ASN A O 1
ATOM 726 N N . ILE A 1 96 ? 17.919 22.056 -5.119 1.00 37.50 96 ILE A N 1
ATOM 727 C CA . ILE A 1 96 ? 17.957 22.859 -6.346 1.00 37.50 96 ILE A CA 1
ATOM 728 C C . ILE A 1 96 ? 17.311 22.082 -7.495 1.00 37.50 96 ILE A C 1
ATOM 730 O O . ILE A 1 96 ? 17.988 21.392 -8.250 1.00 37.50 96 ILE A O 1
ATOM 734 N N . PHE A 1 97 ? 16.018 22.318 -7.718 1.00 39.88 97 PHE A N 1
ATOM 735 C CA . PHE A 1 97 ? 15.470 22.309 -9.076 1.00 39.88 97 PHE A CA 1
ATOM 736 C C . PHE A 1 97 ? 14.922 23.693 -9.411 1.00 39.88 97 PHE A C 1
ATOM 738 O O . PHE A 1 97 ? 13.754 24.031 -9.224 1.00 39.88 97 PHE A O 1
ATOM 745 N N . ARG A 1 98 ? 15.836 24.517 -9.934 1.00 35.69 98 ARG A N 1
ATOM 746 C CA . ARG A 1 98 ? 15.500 25.560 -10.898 1.00 35.69 98 ARG A CA 1
ATOM 747 C C . ARG A 1 98 ? 15.021 24.860 -12.165 1.00 35.69 98 ARG A C 1
ATOM 749 O O . ARG A 1 98 ? 15.855 24.491 -12.984 1.00 35.69 98 ARG A O 1
ATOM 756 N N . ASP A 1 99 ? 13.713 24.705 -12.329 1.00 42.16 99 ASP A N 1
ATOM 757 C CA . ASP A 1 99 ? 13.157 24.350 -13.632 1.00 42.16 99 ASP A CA 1
ATOM 758 C C . ASP A 1 99 ? 12.602 25.604 -14.331 1.00 42.16 99 ASP A C 1
ATOM 760 O O . ASP A 1 99 ? 11.590 26.193 -13.949 1.00 42.16 99 ASP A O 1
ATOM 764 N N . ASN A 1 100 ? 13.415 26.095 -15.268 1.00 30.30 100 ASN A N 1
ATOM 765 C CA . ASN A 1 100 ? 13.111 26.849 -16.489 1.00 30.30 100 ASN A CA 1
ATOM 766 C C . ASN A 1 100 ? 11.842 27.729 -16.566 1.00 30.30 100 ASN A C 1
ATOM 768 O O . ASN A 1 100 ? 11.078 27.655 -17.525 1.00 30.30 100 ASN A O 1
ATOM 772 N N . GLY A 1 101 ? 11.691 28.686 -15.648 1.00 32.78 101 GLY A N 1
ATOM 773 C CA . GLY A 1 101 ? 11.027 29.957 -15.971 1.00 32.78 101 GLY A CA 1
ATOM 774 C C . GLY A 1 101 ? 9.502 29.936 -16.126 1.00 32.78 101 GLY A C 1
ATOM 775 O O . GLY A 1 101 ? 8.980 30.759 -16.873 1.00 32.78 101 GLY A O 1
ATOM 776 N N . PHE A 1 102 ? 8.783 29.072 -15.405 1.00 37.62 102 PHE A N 1
ATOM 777 C CA . PHE A 1 102 ? 7.322 29.176 -15.292 1.00 37.62 102 PHE A CA 1
ATOM 778 C C . PHE A 1 102 ? 6.881 29.841 -13.980 1.00 37.62 102 PHE A C 1
ATOM 780 O O . PHE A 1 102 ? 7.290 29.444 -12.884 1.00 37.62 102 PHE A O 1
ATOM 787 N N . ASP A 1 103 ? 6.059 30.874 -14.173 1.00 34.88 103 ASP A N 1
ATOM 788 C CA . ASP A 1 103 ? 5.657 31.957 -13.275 1.00 34.88 103 ASP A CA 1
ATOM 789 C C . ASP A 1 103 ? 5.188 31.516 -11.877 1.00 34.88 103 ASP A C 1
ATOM 791 O O . ASP A 1 103 ? 4.475 30.523 -11.697 1.00 34.88 103 ASP A O 1
ATOM 795 N N . VAL A 1 104 ? 5.593 32.288 -10.872 1.00 38.22 104 VAL A N 1
ATOM 796 C CA . VAL A 1 104 ? 5.371 32.013 -9.448 1.00 38.22 104 VAL A CA 1
ATOM 797 C C . VAL A 1 104 ? 4.074 32.700 -9.009 1.00 38.22 104 VAL A C 1
ATOM 799 O O . VAL A 1 104 ? 4.098 33.685 -8.274 1.00 38.22 104 VAL A O 1
ATOM 802 N N . ASP A 1 105 ? 2.918 32.210 -9.471 1.00 35.66 105 ASP A N 1
ATOM 803 C CA . ASP A 1 105 ? 1.627 32.670 -8.936 1.00 35.66 105 ASP A CA 1
ATOM 804 C C . ASP A 1 105 ? 1.449 32.129 -7.503 1.00 35.66 105 ASP A C 1
ATOM 806 O O . ASP A 1 105 ? 1.701 30.956 -7.220 1.00 35.66 105 ASP A O 1
ATOM 810 N N . GLN A 1 106 ? 0.984 32.968 -6.576 1.00 38.56 106 GLN A N 1
ATOM 811 C CA . GLN A 1 106 ? 0.807 32.645 -5.153 1.00 38.56 106 GLN A CA 1
ATOM 812 C C . GLN A 1 106 ? -0.219 31.523 -4.890 1.00 38.56 106 GLN A C 1
ATOM 814 O O . GLN A 1 106 ? -0.362 31.074 -3.751 1.00 38.56 106 GLN A O 1
ATOM 819 N N . ARG A 1 107 ? -0.892 31.030 -5.938 1.00 38.94 107 ARG A N 1
ATOM 820 C CA . ARG A 1 107 ? -1.730 29.820 -5.949 1.00 38.94 107 ARG A CA 1
ATOM 821 C C . ARG A 1 107 ? -0.944 28.500 -6.093 1.00 38.94 107 ARG A C 1
ATOM 823 O O . ARG A 1 107 ? -1.510 27.461 -5.783 1.00 38.94 107 ARG A O 1
ATOM 830 N N . ASN A 1 108 ? 0.340 28.545 -6.470 1.00 37.22 108 ASN A N 1
ATOM 831 C CA . ASN A 1 108 ? 1.198 27.396 -6.820 1.00 37.22 108 ASN A CA 1
ATOM 832 C C . ASN A 1 108 ? 2.273 27.036 -5.773 1.00 37.22 108 ASN A C 1
ATOM 834 O O . ASN A 1 108 ? 3.237 26.339 -6.082 1.00 37.22 108 ASN A O 1
ATOM 838 N N . ARG A 1 109 ? 2.148 27.494 -4.520 1.00 40.09 109 ARG A N 1
ATOM 839 C CA . ARG A 1 109 ? 3.121 27.118 -3.473 1.00 40.09 109 ARG A CA 1
ATOM 840 C C . ARG A 1 109 ? 3.020 25.653 -3.023 1.00 40.09 109 ARG A C 1
ATOM 842 O O . ARG A 1 109 ? 3.991 25.137 -2.492 1.00 40.09 109 ARG A O 1
ATOM 849 N N . TYR A 1 110 ? 1.897 24.985 -3.295 1.00 41.75 110 TYR A N 1
ATOM 850 C CA . TYR A 1 110 ? 1.639 23.602 -2.871 1.00 41.75 110 TYR A CA 1
ATOM 851 C C . TYR A 1 110 ? 1.916 22.558 -3.968 1.00 41.75 110 TYR A C 1
ATOM 853 O O . TYR A 1 110 ? 2.198 21.405 -3.671 1.00 41.75 110 TYR A O 1
ATOM 861 N N . THR A 1 111 ? 1.925 22.955 -5.246 1.00 40.72 111 THR A N 1
ATOM 862 C CA . THR A 1 111 ? 2.003 22.039 -6.404 1.00 40.72 111 THR A CA 1
ATOM 863 C C . THR A 1 111 ? 3.418 21.540 -6.724 1.00 40.72 111 THR A C 1
ATOM 865 O O . THR A 1 111 ? 3.630 20.958 -7.782 1.00 40.72 111 THR A O 1
ATOM 868 N N . ARG A 1 112 ? 4.416 21.829 -5.876 1.00 47.25 112 ARG A N 1
ATOM 869 C CA . ARG A 1 112 ? 5.832 21.481 -6.117 1.00 47.25 112 ARG A CA 1
ATOM 870 C C . ARG A 1 112 ? 6.486 20.681 -4.985 1.00 47.25 112 ARG A C 1
ATOM 872 O O . ARG A 1 112 ? 7.680 20.399 -5.070 1.00 47.25 112 ARG A O 1
ATOM 879 N N . ILE A 1 113 ? 5.743 20.332 -3.929 1.00 53.41 113 ILE A N 1
ATOM 880 C CA . ILE A 1 113 ? 6.276 19.549 -2.800 1.00 53.41 113 ILE A CA 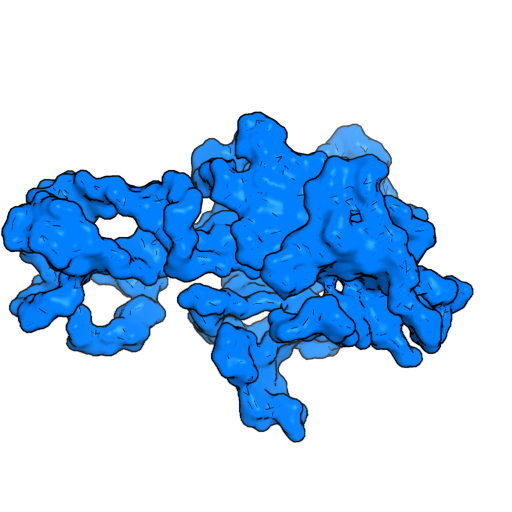1
ATOM 881 C C . ILE A 1 113 ? 6.157 18.057 -3.094 1.00 53.41 113 ILE A C 1
ATOM 883 O O . ILE A 1 113 ? 7.125 17.331 -2.884 1.00 53.41 113 ILE A O 1
ATOM 887 N N . TYR A 1 114 ? 5.050 17.618 -3.682 1.00 67.56 114 TYR A N 1
ATOM 888 C CA . TYR A 1 114 ? 4.865 16.227 -4.076 1.00 67.56 114 TYR A CA 1
ATOM 889 C C . TYR A 1 114 ? 5.260 16.003 -5.530 1.00 67.56 114 TYR A C 1
ATOM 891 O O . TYR A 1 114 ? 5.239 16.905 -6.365 1.00 67.56 114 TYR A O 1
ATOM 899 N N . GLN A 1 115 ? 5.677 14.777 -5.791 1.00 72.56 115 GLN A N 1
ATOM 900 C CA . GLN A 1 115 ? 6.043 14.280 -7.106 1.00 72.56 115 GLN A CA 1
ATOM 901 C C . GLN A 1 115 ? 4.806 14.066 -7.976 1.00 72.56 115 GLN A C 1
ATOM 903 O O . GLN A 1 115 ? 3.701 13.898 -7.465 1.00 72.56 115 GLN A O 1
ATOM 908 N N . PHE A 1 116 ? 5.011 14.053 -9.294 1.00 73.31 116 PHE A N 1
ATOM 909 C CA . PHE A 1 116 ? 3.930 13.948 -10.273 1.00 73.31 116 PHE A CA 1
ATOM 910 C C . PHE A 1 116 ? 3.002 12.753 -10.014 1.00 73.31 116 PHE A C 1
ATOM 912 O O . PHE A 1 116 ? 1.795 12.928 -10.087 1.00 73.31 116 PHE A O 1
ATOM 919 N N . ASN A 1 117 ? 3.562 11.603 -9.631 1.00 83.56 117 ASN A N 1
ATOM 920 C CA . ASN A 1 117 ? 2.846 10.417 -9.157 1.00 83.56 117 ASN A CA 1
ATOM 921 C C . ASN A 1 117 ? 3.307 10.110 -7.726 1.00 83.56 117 ASN A C 1
ATOM 923 O O . ASN A 1 117 ? 4.512 10.138 -7.467 1.00 83.56 117 ASN A O 1
ATOM 927 N N . THR A 1 118 ? 2.373 9.822 -6.817 1.00 87.25 118 THR A N 1
ATOM 928 C CA . THR A 1 118 ? 2.668 9.435 -5.429 1.00 87.25 118 THR A CA 1
ATOM 929 C C . THR A 1 118 ? 2.246 7.985 -5.174 1.00 87.25 118 THR A C 1
ATOM 931 O O . THR A 1 118 ? 1.074 7.743 -4.881 1.00 87.25 118 THR A O 1
ATOM 934 N N . PRO A 1 119 ? 3.181 7.016 -5.235 1.00 93.38 119 PRO A N 1
ATOM 935 C CA . PRO A 1 119 ? 2.864 5.616 -4.995 1.00 93.38 119 PRO A CA 1
ATOM 936 C C . PRO A 1 119 ? 2.374 5.380 -3.571 1.00 93.38 119 PRO A C 1
ATOM 938 O O . PRO A 1 119 ? 2.982 5.851 -2.601 1.00 93.38 119 PRO A O 1
ATOM 941 N N . PHE A 1 120 ? 1.309 4.596 -3.448 1.00 95.69 120 PHE A N 1
ATOM 942 C CA . PHE A 1 120 ? 0.802 4.119 -2.171 1.00 95.69 120 PHE A CA 1
ATOM 943 C C . PHE A 1 120 ? 0.306 2.676 -2.268 1.00 95.69 120 PHE A C 1
ATOM 945 O O . PHE A 1 120 ? 0.021 2.182 -3.354 1.00 95.69 120 PHE A O 1
ATOM 952 N N . SER A 1 121 ? 0.203 2.013 -1.120 1.00 96.81 121 SER A N 1
ATOM 953 C CA . SER A 1 121 ? -0.337 0.662 -0.995 1.00 96.81 121 SER A CA 1
ATOM 954 C C . SER A 1 121 ? -1.102 0.516 0.322 1.00 96.81 121 SER A C 1
ATOM 956 O O . SER A 1 121 ? -0.725 1.105 1.343 1.00 96.81 121 SER A O 1
ATOM 958 N N . LEU A 1 122 ? -2.185 -0.261 0.290 1.00 97.06 122 LEU A N 1
ATOM 959 C CA . LEU A 1 122 ? -3.031 -0.570 1.439 1.00 97.06 122 LEU A CA 1
ATOM 960 C C . LEU A 1 122 ? -2.877 -2.047 1.808 1.00 97.06 122 LEU A C 1
ATOM 962 O O . LEU A 1 122 ? -3.175 -2.931 1.010 1.00 97.06 122 LEU A O 1
ATOM 966 N N . TRP A 1 123 ? -2.474 -2.309 3.047 1.00 96.38 123 TRP A N 1
ATOM 967 C CA . TRP A 1 123 ? -2.542 -3.634 3.650 1.00 96.38 123 TRP A CA 1
ATOM 968 C C . TRP A 1 123 ? -3.677 -3.702 4.665 1.00 96.38 123 TRP A C 1
ATOM 970 O O . TRP A 1 123 ? -3.882 -2.768 5.443 1.00 96.38 123 TRP A O 1
ATOM 980 N N . GLU A 1 124 ? -4.386 -4.826 4.681 1.00 95.25 124 GLU A N 1
ATOM 981 C CA . GLU A 1 124 ? -5.525 -5.071 5.555 1.00 95.25 124 GLU A CA 1
ATOM 982 C C . GLU A 1 124 ? -5.589 -6.537 5.981 1.00 95.25 124 GLU A C 1
ATOM 984 O O . GLU A 1 124 ? -5.410 -7.438 5.163 1.00 95.25 124 GLU A O 1
ATOM 989 N N . GLU A 1 125 ? -5.935 -6.775 7.244 1.00 93.56 125 GLU A N 1
ATOM 990 C CA . GLU A 1 125 ? -6.221 -8.104 7.773 1.00 93.56 125 GLU A CA 1
ATOM 991 C C . GLU A 1 125 ? -7.496 -8.063 8.622 1.00 93.56 125 GLU A C 1
ATOM 993 O O . GLU A 1 125 ? -7.665 -7.244 9.529 1.00 93.56 125 GLU A O 1
ATOM 998 N N . GLY A 1 126 ? -8.432 -8.953 8.295 1.00 91.69 126 GLY A N 1
ATOM 999 C CA . GLY A 1 126 ? -9.746 -9.001 8.925 1.00 91.69 126 GLY A CA 1
ATOM 1000 C C . GLY A 1 126 ? -9.782 -9.845 10.191 1.00 91.69 126 GLY A C 1
ATOM 1001 O O . GLY A 1 126 ? -10.782 -9.796 10.911 1.00 91.69 126 GLY A O 1
ATOM 1002 N N . ASN A 1 127 ? -8.755 -10.652 10.436 1.00 90.25 127 ASN A N 1
ATOM 1003 C CA . ASN A 1 127 ? -8.623 -11.444 11.647 1.00 90.25 127 ASN A CA 1
ATOM 1004 C C . ASN A 1 127 ? -7.146 -11.616 12.018 1.00 90.25 127 ASN A C 1
ATOM 1006 O O . ASN A 1 127 ? -6.598 -12.722 11.977 1.00 90.25 127 ASN A O 1
ATOM 1010 N N . ASP A 1 128 ? -6.497 -10.512 12.381 1.00 88.75 128 ASP A N 1
ATOM 1011 C CA . ASP A 1 128 ? -5.111 -10.535 12.819 1.00 88.75 128 ASP A CA 1
ATOM 1012 C C . ASP A 1 128 ? -5.026 -11.024 14.269 1.00 88.75 128 ASP A C 1
ATOM 1014 O O . ASP A 1 128 ? -4.976 -10.245 15.214 1.00 88.75 128 ASP A O 1
ATOM 1018 N N . THR A 1 129 ? -4.971 -12.339 14.468 1.00 85.81 129 THR A N 1
ATOM 1019 C CA . THR A 1 129 ? -4.808 -12.911 15.813 1.00 85.81 129 THR A CA 1
ATOM 1020 C C . THR A 1 129 ? -3.392 -12.755 16.376 1.00 85.81 129 THR A C 1
ATOM 1022 O O . THR A 1 129 ? -3.158 -13.113 17.531 1.00 85.81 129 THR A O 1
ATOM 1025 N N . LEU A 1 130 ? -2.428 -12.301 15.566 1.00 82.75 130 LEU A N 1
ATOM 1026 C CA . LEU A 1 130 ? -1.034 -12.102 15.974 1.00 82.75 130 LEU A CA 1
ATOM 1027 C C . LEU A 1 130 ? -0.756 -10.662 16.416 1.00 82.75 130 LEU A C 1
ATOM 1029 O O . LEU A 1 130 ? 0.300 -10.421 17.000 1.00 82.75 130 LEU A O 1
ATOM 1033 N N . THR A 1 131 ? -1.670 -9.728 16.147 1.00 82.81 131 THR A N 1
ATOM 1034 C CA . THR A 1 131 ? -1.522 -8.335 16.563 1.00 82.81 131 THR A CA 1
ATOM 1035 C C . THR A 1 131 ? -1.412 -8.224 18.083 1.00 82.81 131 THR A C 1
ATOM 1037 O O . THR A 1 131 ? -2.125 -8.899 18.833 1.00 82.81 131 THR A O 1
ATOM 1040 N N . ALA A 1 132 ? -0.496 -7.373 18.539 1.00 74.75 132 ALA A N 1
ATOM 1041 C CA . ALA A 1 132 ? -0.411 -6.974 19.940 1.00 74.75 132 ALA A CA 1
ATOM 1042 C C . ALA A 1 132 ? -1.370 -5.815 20.262 1.00 74.75 132 ALA A C 1
ATOM 1044 O O . ALA A 1 132 ? -1.566 -5.506 21.444 1.00 74.75 132 ALA A O 1
ATOM 1045 N N . ASP A 1 133 ? -1.967 -5.210 19.230 1.00 82.00 133 ASP A N 1
ATOM 1046 C CA . ASP A 1 133 ? -2.846 -4.061 19.359 1.00 82.00 133 ASP A CA 1
ATOM 1047 C C . ASP A 1 133 ? -4.103 -4.414 20.132 1.00 82.00 133 ASP A C 1
ATOM 1049 O O . ASP A 1 133 ? -4.626 -5.539 20.134 1.00 82.00 133 ASP A O 1
ATOM 1053 N N . SER A 1 134 ? -4.599 -3.402 20.820 1.00 81.00 134 SER A N 1
ATOM 1054 C CA . SER A 1 134 ? -5.736 -3.564 21.690 1.00 81.00 134 SER A CA 1
ATOM 1055 C C . SER A 1 134 ? -6.476 -2.268 21.868 1.00 81.00 134 SER A C 1
ATOM 1057 O O . SER A 1 134 ? -5.867 -1.217 22.035 1.00 81.00 134 SER A O 1
ATOM 1059 N N . ILE A 1 135 ? -7.780 -2.401 22.000 1.00 82.19 135 ILE A N 1
ATOM 1060 C CA . ILE A 1 135 ? -8.694 -1.318 22.309 1.00 82.19 135 ILE A CA 1
ATOM 1061 C C . ILE A 1 135 ? -9.326 -1.554 23.672 1.00 82.19 135 ILE A C 1
ATOM 1063 O O . ILE A 1 135 ? -9.392 -2.677 24.188 1.00 82.19 135 ILE A O 1
ATOM 1067 N N . VAL A 1 136 ? -9.791 -0.469 24.278 1.00 78.94 136 VAL A N 1
ATOM 1068 C CA . VAL A 1 136 ? -10.571 -0.536 25.509 1.00 78.94 136 VAL A CA 1
ATOM 1069 C C . VAL A 1 136 ? -12.038 -0.471 25.131 1.00 78.94 136 VAL A C 1
ATOM 1071 O O . VAL A 1 136 ? -12.529 0.562 24.683 1.00 78.94 136 VAL A O 1
ATOM 1074 N N . PHE A 1 137 ? -12.742 -1.579 25.339 1.00 75.25 137 PHE A N 1
ATOM 1075 C CA . PHE A 1 137 ? -14.192 -1.566 25.316 1.00 75.25 137 PHE A CA 1
ATOM 1076 C C . PHE A 1 137 ? -14.687 -1.123 26.690 1.00 75.25 137 PHE A C 1
ATOM 1078 O O . PHE A 1 137 ? -14.491 -1.825 27.685 1.00 75.25 137 PHE A O 1
ATOM 1085 N N . THR A 1 138 ? -15.324 0.040 26.734 1.00 68.94 138 THR A N 1
ATOM 1086 C CA . THR A 1 138 ? -16.021 0.540 27.918 1.00 68.94 138 THR A CA 1
ATOM 1087 C C . THR A 1 138 ? -17.486 0.184 27.779 1.00 68.94 138 THR A C 1
ATOM 1089 O O . THR A 1 138 ? -18.153 0.628 26.847 1.00 68.94 138 THR A O 1
ATOM 1092 N N . SER A 1 139 ? -17.999 -0.612 28.709 1.00 62.31 139 SER A N 1
ATOM 1093 C CA . SER A 1 139 ? -19.437 -0.819 28.792 1.00 62.31 139 SER A CA 1
ATOM 1094 C C . SER A 1 139 ? -20.102 0.489 29.220 1.00 62.31 139 SER A C 1
ATOM 1096 O O . SER A 1 139 ? -19.789 1.070 30.257 1.00 62.31 139 SER A O 1
ATOM 1098 N N . ASP A 1 140 ? -21.011 0.994 28.404 1.00 56.09 140 ASP A N 1
ATOM 1099 C CA . ASP A 1 140 ? -21.827 2.156 28.726 1.00 56.09 140 ASP A CA 1
ATOM 1100 C C . ASP A 1 140 ? -23.309 1.822 28.532 1.00 56.09 140 ASP A C 1
ATOM 1102 O O . ASP A 1 140 ? -23.702 0.671 28.327 1.00 56.09 140 ASP A O 1
ATOM 1106 N N . THR A 1 141 ? -24.171 2.826 28.635 1.00 44.38 141 THR A N 1
ATOM 1107 C CA . THR A 1 141 ? -25.613 2.650 28.460 1.00 44.38 141 THR A CA 1
ATOM 1108 C C . THR A 1 141 ? -26.035 2.472 26.993 1.00 44.38 141 THR A C 1
ATOM 1110 O O . THR A 1 141 ? -27.226 2.577 26.723 1.00 44.38 141 THR A O 1
ATOM 1113 N N . SER A 1 142 ? -25.135 2.199 26.042 1.00 47.31 142 SER A N 1
ATOM 1114 C CA . SER A 1 142 ? -25.406 2.189 24.587 1.00 47.31 142 SER A CA 1
ATOM 1115 C C . SER A 1 142 ? -24.742 1.073 23.785 1.00 47.31 142 SER A C 1
ATOM 1117 O O . SER A 1 142 ? -24.663 1.144 22.556 1.00 47.31 142 SER A O 1
ATOM 1119 N N . VAL A 1 143 ? -24.322 0.002 24.445 1.00 50.97 143 VAL A N 1
ATOM 1120 C CA . VAL A 1 143 ? -23.737 -1.153 23.762 1.00 50.97 143 VAL A CA 1
ATOM 1121 C C . VAL A 1 143 ? -24.755 -1.804 22.809 1.00 50.97 143 VAL A C 1
ATOM 1123 O O . VAL A 1 143 ? -25.898 -2.094 23.177 1.00 50.97 143 VAL A O 1
ATOM 1126 N N . ILE A 1 144 ? -24.342 -2.070 21.565 1.00 51.59 144 ILE A N 1
ATOM 1127 C CA . ILE A 1 144 ? -25.135 -2.859 20.614 1.00 51.59 144 ILE A CA 1
ATOM 1128 C C . ILE A 1 144 ? -24.948 -4.342 20.955 1.00 51.59 144 ILE A C 1
ATOM 1130 O O . ILE A 1 144 ? -23.865 -4.902 20.778 1.00 51.59 144 ILE A O 1
ATOM 1134 N N . LEU A 1 145 ? -26.015 -4.987 21.434 1.00 52.47 145 LEU A N 1
ATOM 1135 C CA . LEU A 1 145 ? -26.047 -6.430 21.683 1.00 52.47 145 LEU A CA 1
ATOM 1136 C C . LEU A 1 145 ? -26.678 -7.137 20.482 1.00 52.47 145 LEU A C 1
ATOM 1138 O O . LEU A 1 145 ? -27.750 -6.754 20.004 1.00 52.47 145 LEU A O 1
ATOM 1142 N N . LYS A 1 146 ? -26.066 -8.231 20.016 1.00 55.50 146 LYS A N 1
ATOM 1143 C CA . LYS A 1 146 ? -26.623 -9.030 18.905 1.00 55.50 146 LYS A CA 1
ATOM 1144 C C . LYS A 1 146 ? -27.816 -9.917 19.297 1.00 55.50 146 LYS A C 1
ATOM 1146 O O . LYS A 1 146 ? -28.349 -10.636 18.454 1.00 55.50 146 LYS A O 1
ATOM 1151 N N . ALA A 1 147 ? -28.291 -9.849 20.543 1.00 45.12 147 ALA A N 1
ATOM 1152 C CA . ALA A 1 147 ? -29.356 -10.706 21.060 1.00 45.12 147 ALA A CA 1
ATOM 1153 C C . ALA A 1 147 ? -30.743 -10.018 21.119 1.00 45.12 147 ALA A C 1
ATOM 1155 O O . ALA A 1 147 ? -31.120 -9.395 22.104 1.00 45.12 147 ALA A O 1
ATOM 1156 N N . GLY A 1 148 ? -31.547 -10.206 20.069 1.00 42.22 148 GLY A N 1
ATOM 1157 C CA . GLY A 1 148 ? -32.971 -10.592 20.123 1.00 42.22 148 GLY A CA 1
ATOM 1158 C C . GLY A 1 148 ? -34.052 -9.861 20.952 1.00 42.22 148 GLY A C 1
ATOM 1159 O O . GLY A 1 148 ? -35.183 -10.350 20.899 1.00 42.22 148 GLY A O 1
ATOM 1160 N N . LYS A 1 149 ? -33.829 -8.778 21.718 1.00 39.00 149 LYS A N 1
ATOM 1161 C CA . LYS A 1 149 ? -34.918 -8.105 22.478 1.00 39.00 149 LYS A CA 1
ATOM 1162 C C . LYS A 1 149 ? -34.817 -6.567 22.524 1.00 39.00 149 LYS A C 1
ATOM 1164 O O . LYS A 1 149 ? -33.787 -6.002 22.855 1.00 39.00 149 LYS A O 1
ATOM 1169 N N . VAL A 1 150 ? -35.952 -5.914 22.236 1.00 35.19 150 VAL A N 1
ATOM 1170 C CA . VAL A 1 150 ? -36.154 -4.460 22.024 1.00 35.19 150 VAL A CA 1
ATOM 1171 C C . VAL A 1 150 ? -36.296 -3.656 23.331 1.00 35.19 150 VAL A C 1
ATOM 1173 O O . VAL A 1 150 ? -37.148 -4.010 24.153 1.00 35.19 150 VAL A O 1
ATOM 1176 N N . LYS A 1 151 ? -35.626 -2.488 23.455 1.00 38.31 151 LYS A N 1
ATOM 1177 C CA . LYS A 1 151 ? -36.184 -1.274 24.112 1.00 38.31 151 LYS A CA 1
ATOM 1178 C C . LYS A 1 151 ? -35.419 0.030 23.773 1.00 38.31 151 LYS A C 1
ATOM 1180 O O . LYS A 1 151 ? -34.221 -0.001 23.555 1.00 38.31 151 LYS A O 1
ATOM 1185 N N . ASN A 1 152 ? -36.156 1.149 23.739 1.00 40.38 152 ASN A N 1
ATOM 1186 C CA . ASN A 1 152 ? -35.870 2.455 23.100 1.00 40.38 152 ASN A CA 1
ATOM 1187 C C . ASN A 1 152 ? -34.491 3.152 23.343 1.00 40.38 152 ASN A C 1
ATOM 1189 O O . ASN A 1 152 ? -33.982 3.107 24.464 1.00 40.38 152 ASN A O 1
ATOM 1193 N N . PRO A 1 153 ? -33.965 3.903 22.339 1.00 46.66 153 PRO A N 1
ATOM 1194 C CA . PRO A 1 153 ? -32.583 4.437 22.271 1.00 46.66 153 PRO A CA 1
ATOM 1195 C C . PRO A 1 153 ? -32.287 5.749 23.043 1.00 46.66 153 PRO A C 1
ATOM 1197 O O . PRO A 1 153 ? -33.192 6.389 23.586 1.00 46.66 153 PRO A O 1
ATOM 1200 N N . ASP A 1 154 ? -30.992 6.116 23.128 1.00 42.31 154 ASP A N 1
ATOM 1201 C CA . ASP A 1 154 ? -30.480 7.437 23.563 1.00 42.31 154 ASP A CA 1
ATOM 1202 C C . ASP A 1 154 ? -30.248 8.351 22.370 1.00 42.31 154 ASP A C 1
ATOM 1204 O O . ASP A 1 154 ? -29.566 7.929 21.436 1.00 42.31 154 ASP A O 1
ATOM 1208 N N . PRO A 1 155 ? -30.721 9.601 22.403 1.00 47.41 155 PRO A N 1
ATOM 1209 C CA . PRO A 1 155 ? -30.353 10.580 21.392 1.00 47.41 155 PRO A CA 1
ATOM 1210 C C . PRO A 1 155 ? -28.877 11.032 21.427 1.00 47.41 155 PRO A C 1
ATOM 1212 O O . PRO A 1 155 ? -28.403 11.484 20.391 1.00 47.41 155 PRO A O 1
ATOM 1215 N N . GLU A 1 156 ? -28.122 10.917 22.531 1.00 39.72 156 GLU A N 1
ATOM 1216 C CA . GLU A 1 156 ? -26.722 11.409 22.553 1.00 39.72 156 GLU A CA 1
ATOM 1217 C C . GLU A 1 156 ? -25.724 10.478 21.846 1.00 39.72 156 GLU A C 1
ATOM 1219 O O . GLU A 1 156 ? -24.794 10.951 21.190 1.00 39.72 156 GLU A O 1
ATOM 1224 N N . LEU A 1 157 ? -25.953 9.163 21.892 1.00 41.88 157 LEU A N 1
ATOM 1225 C CA . LEU A 1 157 ? -25.104 8.163 21.229 1.00 41.88 157 LEU A CA 1
ATOM 1226 C C . LEU A 1 157 ? -25.490 7.902 19.779 1.00 41.88 157 LEU A C 1
ATOM 1228 O O . LEU A 1 157 ? -24.702 7.326 19.038 1.00 41.88 157 LEU A O 1
ATOM 1232 N N . ALA A 1 158 ? -26.634 8.428 19.336 1.00 45.22 158 ALA A N 1
ATOM 1233 C CA . ALA A 1 158 ? -26.916 8.561 17.919 1.00 45.22 158 ALA A CA 1
ATOM 1234 C C . ALA A 1 158 ? -25.798 9.328 17.201 1.00 45.22 158 ALA A C 1
ATOM 1236 O O . ALA A 1 158 ? -25.531 8.993 16.073 1.00 45.22 158 ALA A O 1
ATOM 1237 N N . ASN A 1 159 ? -25.077 10.270 17.821 1.00 42.69 159 ASN A N 1
ATOM 1238 C CA . ASN A 1 159 ? -24.095 11.104 17.108 1.00 42.69 159 ASN A CA 1
ATOM 1239 C C . ASN A 1 159 ? -22.751 10.418 16.794 1.00 42.69 159 ASN A C 1
ATOM 1241 O O . ASN A 1 159 ? -22.145 10.731 15.774 1.00 42.69 159 ASN A O 1
ATOM 1245 N N . LEU A 1 160 ? -22.280 9.474 17.623 1.00 42.84 160 LEU A N 1
ATOM 1246 C CA . LEU A 1 160 ? -21.061 8.694 17.321 1.00 42.84 160 LEU A CA 1
ATOM 1247 C C . LEU A 1 160 ? -21.281 7.740 16.130 1.00 42.84 160 LEU A C 1
ATOM 1249 O O . LEU A 1 160 ? -20.350 7.338 15.445 1.00 42.84 160 LEU A O 1
ATOM 1253 N N . TYR A 1 161 ? -22.551 7.404 15.929 1.00 43.88 161 TYR A N 1
ATOM 1254 C CA . TYR A 1 161 ? -23.099 6.378 15.059 1.00 43.88 161 TYR A CA 1
ATOM 1255 C C . TYR A 1 161 ? -23.799 6.972 13.813 1.00 43.88 161 TYR A C 1
ATOM 1257 O O . TYR A 1 161 ? -23.826 6.337 12.770 1.00 43.88 161 TYR A O 1
ATOM 1265 N N . ALA A 1 162 ? -24.306 8.206 13.891 1.00 38.41 162 ALA A N 1
ATOM 1266 C CA . ALA A 1 162 ? -24.917 8.992 12.809 1.00 38.41 162 ALA A CA 1
ATOM 1267 C C . ALA A 1 162 ? -23.870 9.681 11.932 1.00 38.41 162 ALA A C 1
ATOM 1269 O O . ALA A 1 162 ? -24.179 10.119 10.835 1.00 38.41 162 ALA A O 1
ATOM 1270 N N . ASN A 1 163 ? -22.621 9.764 12.398 1.00 39.72 163 ASN A N 1
ATOM 1271 C CA . ASN A 1 163 ? -21.490 10.082 11.525 1.00 39.72 163 ASN A CA 1
ATOM 1272 C C . ASN A 1 163 ? -20.959 8.827 10.797 1.00 39.72 163 ASN A C 1
ATOM 1274 O O . ASN A 1 163 ? -20.145 8.957 9.892 1.00 39.72 163 ASN A O 1
ATOM 1278 N N . ASP A 1 164 ? -21.424 7.631 11.182 1.00 49.47 164 ASP A N 1
ATOM 1279 C CA . ASP A 1 164 ? -21.141 6.328 10.560 1.00 49.47 164 ASP A CA 1
ATOM 1280 C C . ASP A 1 164 ? -22.461 5.765 9.968 1.00 49.47 164 ASP A C 1
ATOM 1282 O O . ASP A 1 164 ? -22.827 4.605 10.177 1.00 49.47 164 ASP A O 1
ATOM 1286 N N . ASP A 1 165 ? -23.203 6.609 9.224 1.00 47.59 165 ASP A N 1
ATOM 1287 C CA . ASP A 1 165 ? -24.479 6.282 8.546 1.00 47.59 165 ASP A CA 1
ATOM 1288 C C . ASP A 1 165 ? -24.405 4.967 7.731 1.00 47.59 165 ASP A C 1
ATOM 1290 O O . ASP A 1 165 ? -25.408 4.276 7.531 1.00 47.59 165 ASP A O 1
ATOM 1294 N N . GLU A 1 166 ? -23.209 4.576 7.284 1.00 48.28 166 GLU A N 1
ATOM 1295 C CA . GLU A 1 166 ? -22.928 3.308 6.604 1.00 48.28 166 GLU A CA 1
ATOM 1296 C C . GLU A 1 166 ? -23.166 2.072 7.481 1.00 48.28 166 GLU A C 1
ATOM 1298 O O . GLU A 1 166 ? -23.803 1.119 7.028 1.00 48.28 166 GLU A O 1
ATOM 1303 N N . HIS A 1 167 ? -22.728 2.084 8.744 1.00 49.88 167 HIS A N 1
ATOM 1304 C CA . HIS A 1 167 ? -22.865 0.926 9.632 1.00 49.88 167 HIS A CA 1
ATOM 1305 C C . HIS A 1 167 ? -24.344 0.650 9.934 1.00 49.88 167 HIS A C 1
ATOM 1307 O O . HIS A 1 167 ? -24.800 -0.487 9.873 1.00 49.88 167 HIS A O 1
ATOM 1313 N N . PHE A 1 168 ? -25.164 1.687 10.128 1.00 42.22 168 PHE A N 1
ATOM 1314 C CA . PHE A 1 168 ? -26.614 1.517 10.325 1.00 42.22 168 PHE A CA 1
ATOM 1315 C C . PHE A 1 168 ? -27.327 0.929 9.108 1.00 42.22 168 PHE A C 1
ATOM 1317 O O . PHE A 1 168 ? -28.281 0.163 9.266 1.00 42.22 168 PHE A O 1
ATOM 1324 N N . ASN A 1 169 ? -26.858 1.258 7.904 1.00 40.50 169 ASN A N 1
ATOM 1325 C CA . ASN A 1 169 ? -27.424 0.752 6.659 1.00 40.50 169 ASN A CA 1
ATOM 1326 C C . ASN A 1 169 ? -27.009 -0.703 6.368 1.00 40.50 169 ASN A C 1
ATOM 1328 O O . ASN A 1 169 ? -27.820 -1.467 5.839 1.00 40.50 169 ASN A O 1
ATOM 1332 N N . GLU A 1 170 ? -25.798 -1.121 6.753 1.00 43.38 170 GLU A N 1
ATOM 1333 C CA . GLU A 1 170 ? -25.309 -2.500 6.578 1.00 43.38 170 GLU A CA 1
ATOM 1334 C C . GLU A 1 170 ? -25.945 -3.503 7.548 1.00 43.38 170 GLU A C 1
ATOM 1336 O O . GLU A 1 170 ? -26.134 -4.677 7.216 1.00 43.38 170 GLU A O 1
ATOM 1341 N N . LEU A 1 171 ? -26.310 -3.059 8.752 1.00 44.72 171 LEU A N 1
ATOM 1342 C CA . LEU A 1 171 ? -26.793 -3.960 9.795 1.00 44.72 171 LEU A CA 1
ATOM 1343 C C . LEU A 1 171 ? -28.203 -4.513 9.563 1.00 44.72 171 LEU A C 1
ATOM 1345 O O . LEU A 1 171 ? -28.579 -5.507 10.199 1.00 44.72 171 LEU A O 1
ATOM 1349 N N . GLY A 1 172 ? -28.991 -3.899 8.673 1.00 39.91 172 GLY A N 1
ATOM 1350 C CA . GLY A 1 172 ? -30.434 -4.116 8.619 1.00 39.91 172 GLY A CA 1
ATOM 1351 C C . GLY A 1 172 ? -31.098 -3.787 9.968 1.00 39.91 172 GLY A C 1
ATOM 1352 O O . GLY A 1 172 ? -30.467 -3.731 11.018 1.00 39.91 172 GLY A O 1
ATOM 1353 N N . ASN A 1 173 ? -32.412 -3.590 9.996 1.00 42.84 173 ASN A N 1
ATOM 1354 C CA . ASN A 1 173 ? -33.158 -3.227 11.219 1.00 42.84 173 ASN A CA 1
ATOM 1355 C C . ASN A 1 173 ? -33.189 -4.315 12.336 1.00 42.84 173 ASN A C 1
ATOM 1357 O O . ASN A 1 173 ? -34.115 -4.340 13.144 1.00 42.84 173 ASN A O 1
ATOM 1361 N N . ASN A 1 174 ? -32.216 -5.235 12.394 1.00 34.50 174 ASN A N 1
ATOM 1362 C CA . ASN A 1 174 ? -32.214 -6.433 13.238 1.00 34.50 174 ASN A CA 1
ATOM 1363 C C . ASN A 1 174 ? -31.174 -6.430 14.377 1.00 34.50 174 ASN A C 1
ATOM 1365 O O . ASN A 1 174 ? -31.047 -7.446 15.064 1.00 34.50 174 ASN A O 1
ATOM 1369 N N . ARG A 1 175 ? -30.440 -5.333 14.615 1.00 37.59 175 ARG A N 1
ATOM 1370 C CA . ARG A 1 175 ? -29.573 -5.191 15.801 1.00 37.59 175 ARG A CA 1
ATOM 1371 C C . ARG A 1 175 ? -30.198 -4.265 16.841 1.00 37.59 175 ARG A C 1
ATOM 1373 O O . ARG A 1 175 ? -30.818 -3.263 16.499 1.00 37.59 175 ARG A O 1
ATOM 1380 N N . PHE A 1 176 ? -30.049 -4.621 18.117 1.00 39.53 176 PHE A N 1
ATOM 1381 C CA . PHE A 1 176 ? -30.630 -3.887 19.238 1.00 39.53 176 PHE A CA 1
ATOM 1382 C C . PHE A 1 176 ? -29.537 -3.081 19.951 1.00 39.53 176 PHE A C 1
ATOM 1384 O O . PHE A 1 176 ? -28.561 -3.651 20.433 1.00 39.53 176 PHE A O 1
ATOM 1391 N N . GLN A 1 177 ? -29.711 -1.761 20.061 1.00 44.25 177 GLN A N 1
ATOM 1392 C CA . GLN A 1 177 ? -29.012 -0.965 21.075 1.00 44.25 177 GLN A CA 1
ATOM 1393 C C . GLN A 1 177 ? -29.601 -1.345 22.434 1.00 44.25 177 GLN A C 1
ATOM 1395 O O . GLN A 1 177 ? -30.771 -1.065 22.704 1.00 44.25 177 GLN A O 1
ATOM 1400 N N . ALA A 1 178 ? -28.829 -2.028 23.275 1.00 35.94 178 ALA A N 1
ATOM 1401 C CA . ALA A 1 178 ? -29.270 -2.377 24.613 1.00 35.94 178 ALA A CA 1
ATOM 1402 C C . ALA A 1 178 ? -28.677 -1.383 25.610 1.00 35.94 178 ALA A C 1
ATOM 1404 O O . ALA A 1 178 ? -27.472 -1.324 25.829 1.00 35.94 178 ALA A O 1
ATOM 1405 N N . ARG A 1 179 ? -29.555 -0.623 26.262 1.00 47.19 179 ARG A N 1
ATOM 1406 C CA . ARG A 1 179 ? -29.201 0.218 27.407 1.00 47.19 179 ARG A CA 1
ATOM 1407 C C . ARG A 1 179 ? -29.323 -0.587 28.701 1.00 47.19 179 ARG A C 1
ATOM 1409 O O . ARG A 1 179 ? -30.304 -0.422 29.428 1.00 47.19 179 ARG A O 1
ATOM 1416 N N . VAL A 1 180 ? -28.423 -1.533 28.963 1.00 45.94 180 VAL A N 1
ATOM 1417 C CA . VAL A 1 180 ? -28.517 -2.372 30.173 1.00 45.94 180 VAL A CA 1
ATOM 1418 C C . VAL A 1 180 ? -27.133 -2.641 30.749 1.00 45.94 180 VAL A C 1
ATOM 1420 O O . VAL A 1 180 ? -26.186 -2.850 30.006 1.00 45.94 180 VAL A O 1
ATOM 1423 N N . ASP A 1 181 ? -27.047 -2.654 32.079 1.00 51.62 181 ASP A N 1
ATOM 1424 C CA . ASP A 1 181 ? -25.984 -3.316 32.836 1.00 51.62 181 ASP A CA 1
ATOM 1425 C C . ASP A 1 181 ? -25.715 -4.718 32.248 1.00 51.62 181 ASP A C 1
ATOM 1427 O O . ASP A 1 181 ? -26.583 -5.596 32.311 1.00 51.62 181 ASP A O 1
ATOM 1431 N N . ILE A 1 182 ? -24.540 -4.918 31.638 1.00 59.03 182 ILE A N 1
ATOM 1432 C CA . ILE A 1 182 ? -24.185 -6.182 30.981 1.00 59.03 182 ILE A CA 1
ATOM 1433 C C . ILE A 1 182 ? -23.534 -7.188 31.940 1.00 59.03 182 ILE A C 1
ATOM 1435 O O . ILE A 1 182 ? -23.074 -8.249 31.512 1.00 59.03 182 ILE A O 1
ATOM 1439 N N . SER A 1 183 ? -23.560 -6.921 33.254 1.00 55.06 183 SER A N 1
ATOM 1440 C CA . SER A 1 183 ? -23.063 -7.821 34.304 1.00 55.06 183 SER A CA 1
ATOM 1441 C C . SER A 1 183 ? -23.755 -9.190 34.315 1.00 55.06 183 SER A C 1
ATOM 1443 O O . SER A 1 183 ? -23.208 -10.155 34.849 1.00 55.06 183 SER A O 1
ATOM 1445 N N . GLN A 1 184 ? -24.931 -9.305 33.685 1.00 54.56 184 GLN A N 1
ATOM 1446 C CA . GLN A 1 184 ? -25.725 -10.537 33.607 1.00 54.56 184 GLN A CA 1
ATOM 1447 C C . GLN A 1 184 ? -25.493 -11.371 32.335 1.00 54.56 184 GLN A C 1
ATOM 1449 O O . GLN A 1 184 ? -26.140 -12.407 32.183 1.00 54.56 184 GLN A O 1
ATOM 1454 N N . PHE A 1 185 ? -24.577 -10.964 31.447 1.00 63.03 185 PHE A N 1
ATOM 1455 C CA . PHE A 1 185 ? -24.407 -11.575 30.120 1.00 63.03 185 PHE A CA 1
ATOM 1456 C C . PHE A 1 185 ? -22.980 -12.083 29.799 1.00 63.03 185 PHE A C 1
ATOM 1458 O O . PHE A 1 185 ? -22.450 -11.801 28.722 1.00 63.03 185 PHE A O 1
ATOM 1465 N N . PRO A 1 186 ? -22.308 -12.843 30.689 1.00 65.44 186 PRO A N 1
ATOM 1466 C CA . PRO A 1 186 ? -21.072 -13.526 30.309 1.00 65.44 186 PRO A CA 1
ATOM 1467 C C . PRO A 1 186 ? -21.329 -14.486 29.133 1.00 65.44 186 PRO A C 1
ATOM 1469 O O . PRO A 1 186 ? -22.266 -15.284 29.179 1.00 65.44 186 PRO A O 1
ATOM 1472 N N . GLY A 1 187 ? -20.488 -14.425 28.096 1.00 69.62 187 GLY A N 1
ATOM 1473 C CA . GLY A 1 187 ? -20.639 -15.230 26.878 1.00 69.62 187 GLY A CA 1
ATOM 1474 C C . GLY A 1 187 ? -21.503 -14.609 25.773 1.00 69.62 187 GLY A C 1
ATOM 1475 O O . GLY A 1 187 ? -21.578 -15.193 24.691 1.00 69.62 187 GLY A O 1
ATOM 1476 N N . ASP A 1 188 ? -22.105 -13.435 25.991 1.00 72.50 188 ASP A N 1
ATOM 1477 C CA . ASP A 1 188 ? -22.776 -12.694 24.918 1.00 72.50 188 ASP A CA 1
ATOM 1478 C C . ASP A 1 188 ? -21.771 -11.989 23.998 1.00 72.50 188 ASP A C 1
ATOM 1480 O O . ASP A 1 188 ? -20.638 -11.674 24.373 1.00 72.50 188 ASP A O 1
ATOM 1484 N N . THR A 1 189 ? -22.204 -11.750 22.759 1.00 75.38 189 THR A N 1
ATOM 1485 C CA . THR A 1 189 ? -21.423 -11.047 21.735 1.00 75.38 189 THR A CA 1
ATOM 1486 C C . THR A 1 189 ? -21.819 -9.576 21.672 1.00 75.38 189 THR A C 1
ATOM 1488 O O . THR A 1 189 ? -22.984 -9.250 21.408 1.00 75.38 189 THR A O 1
ATOM 1491 N N . VAL A 1 190 ? -20.835 -8.705 21.873 1.00 73.69 190 VAL A N 1
ATOM 1492 C CA . VAL A 1 190 ? -20.924 -7.257 21.664 1.00 73.69 190 VAL A CA 1
ATOM 1493 C C . VAL A 1 190 ? -20.240 -6.885 20.357 1.00 73.69 190 VAL A C 1
ATOM 1495 O O . VAL A 1 190 ? -19.361 -7.602 19.877 1.00 73.69 190 VAL A O 1
ATOM 1498 N N . GLU A 1 191 ? -20.641 -5.761 19.783 1.00 76.44 191 GLU A N 1
ATOM 1499 C CA . GLU A 1 191 ? -19.903 -5.153 18.685 1.00 76.44 191 GLU A CA 1
ATOM 1500 C C . GLU A 1 191 ? -18.900 -4.131 19.224 1.00 76.44 191 GLU A C 1
ATOM 1502 O O . GLU A 1 191 ? -19.238 -3.290 20.058 1.00 76.44 191 GLU A O 1
ATOM 1507 N N . VAL A 1 192 ? -17.665 -4.224 18.745 1.00 77.25 192 VAL A N 1
ATOM 1508 C CA . VAL A 1 192 ? -16.550 -3.365 19.134 1.00 77.25 192 VAL A CA 1
ATOM 1509 C C . VAL A 1 192 ? -16.018 -2.670 17.887 1.00 77.25 192 VAL A C 1
ATOM 1511 O O . VAL A 1 192 ? -15.980 -3.268 16.814 1.00 77.25 192 VAL A O 1
ATOM 1514 N N . ARG A 1 193 ? -15.627 -1.401 18.019 1.00 80.94 193 ARG A N 1
ATOM 1515 C CA . ARG A 1 193 ? -15.037 -0.601 16.942 1.00 80.94 193 ARG A CA 1
ATOM 1516 C C . ARG A 1 193 ? -13.516 -0.584 17.080 1.00 80.94 193 ARG A C 1
ATOM 1518 O O . ARG A 1 193 ? -13.019 -0.101 18.092 1.00 80.94 193 ARG A O 1
ATOM 1525 N N . SER A 1 194 ? -12.812 -1.086 16.073 1.00 84.38 194 SER A N 1
ATOM 1526 C CA . SER A 1 194 ? -11.359 -0.948 15.921 1.00 84.38 194 SER A CA 1
ATOM 1527 C C . SER A 1 194 ? -10.941 0.521 15.808 1.00 84.38 194 SER A C 1
ATOM 1529 O O . SER A 1 194 ? -11.743 1.370 15.400 1.00 84.38 194 SER A O 1
ATOM 1531 N N . GLU A 1 195 ? -9.683 0.842 16.121 1.00 82.50 195 GLU A N 1
ATOM 1532 C CA . GLU A 1 195 ? -9.159 2.207 15.955 1.00 82.50 195 GLU A CA 1
ATOM 1533 C C . GLU A 1 195 ? -9.198 2.690 14.497 1.00 82.50 195 GLU A C 1
ATOM 1535 O O . GLU A 1 195 ? -9.406 3.881 14.236 1.00 82.50 195 GLU A O 1
ATOM 1540 N N . ASN A 1 196 ? -9.102 1.763 13.539 1.00 81.06 196 ASN A N 1
ATOM 1541 C CA . ASN A 1 196 ? -9.244 2.057 12.111 1.00 81.06 196 ASN A CA 1
ATOM 1542 C C . ASN A 1 196 ? -10.699 2.303 11.669 1.00 81.06 196 ASN A C 1
ATOM 1544 O O . ASN A 1 196 ? -10.938 2.595 10.501 1.00 81.06 196 ASN A O 1
ATOM 1548 N N . GLY A 1 197 ? -11.671 2.210 12.581 1.00 79.00 197 GLY A N 1
ATOM 1549 C CA . GLY A 1 197 ? -13.085 2.467 12.316 1.00 79.00 197 GLY A CA 1
ATOM 1550 C C . GLY A 1 197 ? -13.902 1.246 11.887 1.00 79.00 197 GLY A C 1
ATOM 1551 O O . GLY A 1 197 ? -15.108 1.382 11.690 1.00 79.00 197 GLY A O 1
ATOM 1552 N N . ILE A 1 198 ? -13.302 0.057 11.773 1.00 82.94 198 ILE A N 1
ATOM 1553 C CA . ILE A 1 198 ? -14.018 -1.174 11.409 1.00 82.94 198 ILE A CA 1
ATOM 1554 C C . ILE A 1 198 ? -14.631 -1.828 12.648 1.00 82.94 198 ILE A C 1
ATOM 1556 O O . ILE A 1 198 ? -13.976 -2.011 13.673 1.00 82.94 198 ILE A O 1
ATOM 1560 N N . PHE A 1 199 ? -15.887 -2.254 12.536 1.00 80.88 199 PHE A N 1
ATOM 1561 C CA . PHE A 1 199 ? -16.577 -2.973 13.601 1.00 80.88 199 PHE A CA 1
ATOM 1562 C C . PHE A 1 199 ? -16.358 -4.490 13.524 1.00 80.88 199 PHE A C 1
ATOM 1564 O O . PHE A 1 199 ? -16.273 -5.083 12.444 1.00 80.88 199 PHE A O 1
ATOM 1571 N N . PHE A 1 200 ? -16.286 -5.143 14.683 1.00 81.88 200 PHE A N 1
ATOM 1572 C CA . PHE A 1 200 ? -16.175 -6.594 14.789 1.00 81.88 200 PHE A CA 1
ATOM 1573 C C . PHE A 1 200 ? -16.821 -7.147 16.059 1.00 81.88 200 PHE A C 1
ATOM 1575 O O . PHE A 1 200 ? -17.112 -6.431 17.016 1.00 81.88 200 PHE A O 1
ATOM 1582 N N . ASP A 1 201 ? -17.047 -8.457 16.045 1.00 84.00 201 ASP A N 1
ATOM 1583 C CA . ASP A 1 201 ? -17.711 -9.172 17.127 1.00 84.00 201 ASP A CA 1
ATOM 1584 C C . ASP A 1 201 ? -16.717 -9.570 18.209 1.00 84.00 201 ASP A C 1
ATOM 1586 O O . ASP A 1 201 ? -15.683 -10.175 17.923 1.00 84.00 201 ASP A O 1
ATOM 1590 N N . PHE A 1 202 ? -17.079 -9.306 19.460 1.00 82.44 202 PHE A N 1
ATOM 1591 C CA . PHE A 1 202 ? -16.312 -9.711 20.626 1.00 82.44 202 PHE A CA 1
ATOM 1592 C C . PHE A 1 202 ? -17.203 -10.441 21.627 1.00 82.44 202 PHE A C 1
ATOM 1594 O O . PHE A 1 202 ? -18.279 -9.966 21.988 1.00 82.44 202 PHE A O 1
ATOM 1601 N N . VAL A 1 203 ? -16.749 -11.604 22.093 1.00 83.75 203 VAL A N 1
ATOM 1602 C CA . VAL A 1 203 ? -17.443 -12.370 23.133 1.00 83.75 203 VAL A CA 1
ATOM 1603 C C . VAL A 1 203 ? -16.946 -11.912 24.495 1.00 83.75 203 VAL A C 1
ATOM 1605 O O . VAL A 1 203 ? -15.756 -12.016 24.791 1.00 83.75 203 VAL A O 1
ATOM 1608 N N . LEU A 1 204 ? -17.861 -11.438 25.340 1.00 79.00 204 LEU A N 1
ATOM 1609 C CA . LEU A 1 204 ? -17.516 -10.959 26.673 1.00 79.00 204 LEU A CA 1
ATOM 1610 C C . LEU A 1 204 ? -16.995 -12.111 27.551 1.00 79.00 204 LEU A C 1
ATOM 1612 O O . LEU A 1 204 ? -17.718 -13.094 27.755 1.00 79.00 204 LEU A O 1
ATOM 1616 N N . PRO A 1 205 ? -15.783 -11.993 28.132 1.00 79.50 205 PRO A N 1
ATOM 1617 C CA . PRO A 1 205 ? -15.221 -13.035 28.994 1.00 79.50 205 PRO A CA 1
ATOM 1618 C C . PRO A 1 205 ? -15.964 -13.146 30.334 1.00 79.50 205 PRO A C 1
ATOM 1620 O O . PRO A 1 205 ? -16.017 -14.213 30.944 1.00 79.50 205 PRO A O 1
ATOM 1623 N N . ASN A 1 206 ? -16.566 -12.047 30.780 1.00 79.94 206 ASN A N 1
ATOM 1624 C CA . ASN A 1 206 ? -17.424 -11.938 31.949 1.00 79.94 206 ASN A CA 1
ATOM 1625 C C . ASN A 1 206 ? -18.429 -10.805 31.715 1.00 79.94 206 ASN A C 1
ATOM 1627 O O . ASN A 1 206 ? -18.211 -9.952 30.858 1.00 79.94 206 ASN A O 1
ATOM 1631 N N . GLY A 1 207 ? -19.515 -10.776 32.488 1.00 74.81 207 GLY A N 1
ATOM 1632 C CA . GLY A 1 207 ? -20.393 -9.609 32.491 1.00 74.81 207 GLY A CA 1
ATOM 1633 C C . GLY A 1 207 ? -19.639 -8.363 32.969 1.00 74.81 207 GLY A C 1
ATOM 1634 O O . GLY A 1 207 ? -18.763 -8.478 33.830 1.00 74.81 207 GLY A O 1
ATOM 1635 N N . LEU A 1 208 ? -19.974 -7.202 32.405 1.00 70.06 208 LEU A N 1
ATOM 1636 C CA . LEU A 1 208 ? -19.412 -5.897 32.773 1.00 70.06 208 LEU A CA 1
ATOM 1637 C C . LEU A 1 208 ? -20.521 -4.998 33.337 1.00 70.06 208 LEU A C 1
ATOM 1639 O O . LEU A 1 208 ? -21.573 -4.837 32.720 1.00 70.06 208 LEU A O 1
ATOM 1643 N N . GLY A 1 209 ? -20.309 -4.432 34.519 1.00 66.44 209 GLY A N 1
ATOM 1644 C CA . GLY A 1 209 ? -21.159 -3.380 35.075 1.00 66.44 209 GLY A CA 1
ATOM 1645 C C . GLY A 1 209 ? -20.983 -2.059 34.324 1.00 66.44 209 GLY A C 1
ATOM 1646 O O . GLY A 1 209 ? -19.990 -1.860 33.644 1.00 66.44 209 GLY A O 1
ATOM 1647 N N . VAL A 1 210 ? -21.923 -1.121 34.455 1.00 66.94 210 VAL A N 1
ATOM 1648 C CA . VAL A 1 210 ? -21.846 0.185 33.766 1.00 66.94 210 VAL A CA 1
ATOM 1649 C C . VAL A 1 210 ? -20.513 0.895 34.045 1.00 66.94 210 VAL A C 1
ATOM 1651 O O . VAL A 1 210 ? -20.096 1.004 35.197 1.00 66.94 210 VAL A O 1
ATOM 1654 N N . SER A 1 211 ? -19.888 1.420 32.988 1.00 68.75 211 SER A N 1
ATOM 1655 C CA . SER A 1 211 ? -18.568 2.067 32.988 1.00 68.75 211 SER A CA 1
ATOM 1656 C C . SER A 1 211 ? -17.390 1.139 33.302 1.00 68.75 211 SER A C 1
ATOM 1658 O O . SER A 1 211 ? -16.270 1.625 33.461 1.00 68.75 211 SER A O 1
ATOM 1660 N N . GLU A 1 212 ? -17.605 -0.177 33.390 1.00 72.19 212 GLU A N 1
ATOM 1661 C CA . GLU A 1 212 ? -16.505 -1.134 33.468 1.00 72.19 212 GLU A CA 1
ATOM 1662 C C . GLU A 1 212 ? -15.890 -1.372 32.092 1.00 72.19 212 GLU A C 1
ATOM 1664 O O . GLU A 1 212 ? -16.573 -1.374 31.062 1.00 72.19 212 GLU A O 1
ATOM 1669 N N . ASN A 1 213 ? -14.583 -1.626 32.103 1.00 78.94 213 ASN A N 1
ATOM 1670 C CA . ASN A 1 213 ? -13.771 -1.737 30.906 1.00 78.94 213 ASN A CA 1
ATOM 1671 C C . ASN A 1 213 ? -13.239 -3.157 30.742 1.00 78.94 213 ASN A C 1
ATOM 1673 O O . ASN A 1 213 ? -12.832 -3.798 31.713 1.00 78.94 213 ASN A O 1
ATOM 1677 N N . VAL A 1 214 ? -13.137 -3.603 29.496 1.00 82.56 214 VAL A N 1
ATOM 1678 C CA . VAL A 1 214 ? -12.384 -4.798 29.122 1.00 82.56 214 VAL A CA 1
ATOM 1679 C C . VAL A 1 214 ? -11.422 -4.459 27.994 1.00 82.56 214 VAL A C 1
ATOM 1681 O O . VAL A 1 214 ? -11.741 -3.712 27.069 1.00 82.56 214 VAL A O 1
ATOM 1684 N N . LYS A 1 215 ? -10.211 -5.004 28.091 1.00 84.81 215 LYS A N 1
ATOM 1685 C CA . LYS A 1 215 ? -9.221 -4.915 27.024 1.00 84.81 215 LYS A CA 1
ATOM 1686 C C . LYS A 1 215 ? -9.578 -5.941 25.949 1.00 84.81 215 LYS A C 1
ATOM 1688 O O . LYS A 1 215 ? -9.724 -7.122 26.263 1.00 84.81 215 LYS A O 1
ATOM 1693 N N . VAL A 1 216 ? -9.707 -5.492 24.708 1.00 87.62 216 VAL A N 1
ATOM 1694 C CA . VAL A 1 216 ? -10.052 -6.321 23.548 1.00 87.62 216 VAL A CA 1
ATOM 1695 C C . VAL A 1 216 ? -8.879 -6.291 22.579 1.00 87.62 216 VAL A C 1
ATOM 1697 O O . VAL A 1 216 ? -8.331 -5.222 22.326 1.00 87.62 216 VAL A O 1
ATOM 1700 N N . GLN A 1 217 ? -8.470 -7.451 22.062 1.00 88.69 217 GLN A N 1
ATOM 1701 C CA . GLN A 1 217 ? -7.474 -7.513 20.989 1.00 88.69 217 GLN A CA 1
ATOM 1702 C C . GLN A 1 217 ? -8.073 -6.904 19.718 1.00 88.69 217 GLN A C 1
ATOM 1704 O O . GLN A 1 217 ? -9.164 -7.305 19.308 1.00 88.69 217 GLN A O 1
ATOM 1709 N N . ASP A 1 218 ? -7.373 -5.952 19.105 1.00 88.44 218 ASP A N 1
ATOM 1710 C CA . ASP A 1 218 ? -7.864 -5.274 17.907 1.00 88.44 218 ASP A CA 1
ATOM 1711 C C . ASP A 1 218 ? -7.488 -6.051 16.639 1.00 88.44 218 ASP A C 1
ATOM 1713 O O . ASP A 1 218 ? -6.501 -5.767 15.964 1.00 88.44 218 ASP A O 1
ATOM 1717 N N . ILE A 1 219 ? -8.273 -7.085 16.337 1.00 89.88 219 ILE A N 1
ATOM 1718 C CA . ILE A 1 219 ? -8.010 -8.028 15.238 1.00 89.88 219 ILE A CA 1
ATOM 1719 C C . ILE A 1 219 ? -8.293 -7.457 13.840 1.00 89.88 219 ILE A C 1
ATOM 1721 O O . ILE A 1 219 ? -8.037 -8.141 12.847 1.00 89.88 219 ILE A O 1
ATOM 1725 N N . LYS A 1 220 ? -8.871 -6.255 13.738 1.00 91.06 220 LYS A N 1
ATOM 1726 C CA . LYS A 1 220 ? -9.107 -5.575 12.461 1.00 91.06 220 LYS A CA 1
ATOM 1727 C C . LYS A 1 220 ? -7.953 -4.626 12.230 1.00 91.06 220 LYS A C 1
ATOM 1729 O O . LYS A 1 220 ? -7.865 -3.591 12.872 1.00 91.06 220 LYS A O 1
ATOM 1734 N N . GLN A 1 221 ? -7.073 -4.977 11.310 1.00 91.94 221 GLN A N 1
ATOM 1735 C CA . GLN A 1 221 ? -5.833 -4.248 11.098 1.00 91.94 221 GLN A CA 1
ATOM 1736 C C . GLN A 1 221 ? -5.800 -3.656 9.695 1.00 91.94 221 GLN A C 1
ATOM 1738 O O . GLN A 1 221 ? -6.199 -4.300 8.726 1.00 91.94 221 GLN A O 1
ATOM 1743 N N . SER A 1 222 ? -5.317 -2.421 9.590 1.00 94.56 222 SER A N 1
ATOM 1744 C CA . SER A 1 222 ? -5.094 -1.746 8.312 1.00 94.56 222 SER A CA 1
ATOM 1745 C C . SER A 1 222 ? -3.867 -0.851 8.397 1.00 94.56 222 SER A C 1
ATOM 1747 O O . SER A 1 222 ? -3.699 -0.125 9.378 1.00 94.56 222 SER A O 1
ATOM 1749 N N . LYS A 1 223 ? -3.025 -0.871 7.365 1.00 95.75 223 LYS A N 1
ATOM 1750 C CA . LYS A 1 223 ? -1.867 0.016 7.226 1.00 95.75 223 LYS A CA 1
ATOM 1751 C C . LYS A 1 223 ? -1.838 0.558 5.806 1.00 95.75 223 LYS A C 1
ATOM 1753 O O . LYS A 1 223 ? -1.787 -0.205 4.847 1.00 95.75 223 LYS A O 1
ATOM 1758 N N . PHE A 1 224 ? -1.859 1.874 5.681 1.00 97.19 224 PHE A N 1
ATOM 1759 C CA . PHE A 1 224 ? -1.719 2.566 4.409 1.00 97.19 224 PHE A CA 1
ATOM 1760 C C . PHE A 1 224 ? -0.333 3.192 4.354 1.00 97.19 224 PHE A C 1
ATOM 1762 O O . PHE A 1 224 ? 0.027 3.964 5.244 1.00 97.19 224 PHE A O 1
ATOM 1769 N N . VAL A 1 225 ? 0.447 2.851 3.332 1.00 97.38 225 VAL A N 1
ATOM 1770 C CA . VAL A 1 225 ? 1.817 3.343 3.168 1.00 97.38 225 VAL A CA 1
ATOM 1771 C C . VAL A 1 225 ? 1.930 4.129 1.881 1.00 97.38 225 VAL A C 1
ATOM 1773 O O . VAL A 1 225 ? 1.385 3.744 0.854 1.00 97.38 225 VAL A O 1
ATOM 1776 N N . MET A 1 226 ? 2.668 5.227 1.949 1.00 94.44 226 MET A N 1
ATOM 1777 C CA . MET A 1 226 ? 2.888 6.158 0.858 1.00 94.44 226 MET A CA 1
ATOM 1778 C C . MET A 1 226 ? 4.374 6.492 0.739 1.00 94.44 226 MET A C 1
ATOM 1780 O O . MET A 1 226 ? 5.059 6.682 1.746 1.00 94.44 226 MET A O 1
ATOM 1784 N N . ALA A 1 227 ? 4.858 6.626 -0.494 1.00 92.19 227 ALA A N 1
ATOM 1785 C CA . ALA A 1 227 ? 6.212 7.071 -0.790 1.00 92.19 227 ALA A CA 1
ATOM 1786 C C . ALA A 1 227 ? 6.211 8.481 -1.398 1.00 92.19 227 ALA A C 1
ATOM 1788 O O . ALA A 1 227 ? 5.615 8.715 -2.450 1.00 92.19 227 ALA A O 1
ATOM 1789 N N . ILE A 1 228 ? 6.923 9.416 -0.764 1.00 84.38 228 ILE A N 1
ATOM 1790 C CA . ILE A 1 228 ? 7.112 10.784 -1.260 1.00 84.38 228 ILE A CA 1
ATOM 1791 C C . ILE A 1 228 ? 8.599 11.119 -1.194 1.00 84.38 228 ILE A C 1
ATOM 1793 O O . ILE A 1 228 ? 9.194 11.174 -0.119 1.00 84.38 228 ILE A O 1
ATOM 1797 N N . ARG A 1 229 ? 9.204 11.420 -2.349 1.00 81.94 229 ARG A N 1
ATOM 1798 C CA . ARG A 1 229 ? 10.630 11.771 -2.451 1.00 81.94 229 ARG A CA 1
ATOM 1799 C C . ARG A 1 229 ? 11.523 10.710 -1.783 1.00 81.94 229 ARG A C 1
ATOM 1801 O O . ARG A 1 229 ? 11.509 9.543 -2.148 1.00 81.94 229 ARG A O 1
ATOM 1808 N N . ASN A 1 230 ? 12.300 11.110 -0.780 1.00 88.00 230 ASN A N 1
ATOM 1809 C CA . ASN A 1 230 ? 13.188 10.232 -0.032 1.00 88.00 230 ASN A CA 1
ATOM 1810 C C . ASN A 1 230 ? 12.571 9.734 1.280 1.00 88.00 230 ASN A C 1
ATOM 1812 O O . ASN A 1 230 ? 13.309 9.223 2.118 1.00 88.00 230 ASN A O 1
ATOM 1816 N N . GLU A 1 231 ? 11.258 9.855 1.457 1.00 89.38 231 GLU A N 1
ATOM 1817 C CA . GLU A 1 231 ? 10.558 9.489 2.684 1.00 89.38 231 GLU A CA 1
ATOM 1818 C C . GLU A 1 231 ? 9.423 8.505 2.414 1.00 89.38 231 GLU A C 1
ATOM 1820 O O . GLU A 1 231 ? 8.752 8.565 1.380 1.00 89.38 231 GLU A O 1
ATOM 1825 N N . ILE A 1 232 ? 9.200 7.615 3.378 1.00 94.25 232 ILE A N 1
ATOM 1826 C CA . ILE A 1 232 ? 8.089 6.671 3.386 1.00 94.25 232 ILE A CA 1
ATOM 1827 C C . ILE A 1 232 ? 7.257 6.926 4.640 1.00 94.25 232 ILE A C 1
ATOM 1829 O O . ILE A 1 232 ? 7.784 6.962 5.755 1.00 94.25 232 ILE A O 1
ATOM 1833 N N . TRP A 1 233 ? 5.955 7.086 4.439 1.00 94.50 233 TRP A N 1
ATOM 1834 C CA . TRP A 1 233 ? 4.984 7.467 5.456 1.00 94.50 233 TRP A CA 1
ATOM 1835 C C . TRP A 1 233 ? 3.917 6.388 5.608 1.00 94.50 233 TRP A C 1
ATOM 1837 O O . TRP A 1 233 ? 3.511 5.777 4.622 1.00 94.50 233 TRP A O 1
ATOM 1847 N N . LEU A 1 234 ? 3.460 6.162 6.837 1.00 96.50 234 LEU A N 1
ATOM 1848 C CA . LEU A 1 234 ? 2.444 5.172 7.184 1.00 96.50 234 LEU A CA 1
ATOM 1849 C C . LEU A 1 234 ? 1.319 5.827 7.984 1.00 96.50 234 LEU A C 1
ATOM 1851 O O . LEU A 1 234 ? 1.581 6.688 8.819 1.00 96.50 234 LEU A O 1
ATOM 1855 N N . THR A 1 235 ? 0.083 5.383 7.766 1.00 94.94 235 THR A N 1
ATOM 1856 C CA . THR A 1 235 ? -1.038 5.637 8.677 1.00 94.94 235 THR A CA 1
ATOM 1857 C C . THR A 1 235 ? -1.846 4.362 8.920 1.00 94.94 235 THR A C 1
ATOM 1859 O O . THR A 1 235 ? -2.026 3.539 8.017 1.00 94.94 235 THR A O 1
ATOM 1862 N N . THR A 1 236 ? -2.345 4.193 10.142 1.00 94.25 236 THR A N 1
ATOM 1863 C CA . THR A 1 236 ? -3.332 3.166 10.521 1.00 94.25 236 THR A CA 1
ATOM 1864 C C . THR A 1 236 ? -4.773 3.689 10.444 1.00 94.25 236 THR A C 1
ATOM 1866 O O . THR A 1 236 ? -5.722 2.914 10.525 1.00 94.25 236 THR A O 1
ATOM 1869 N N . ASP A 1 237 ? -4.948 4.993 10.199 1.00 92.94 237 ASP A N 1
ATOM 1870 C CA . ASP A 1 237 ? -6.230 5.705 10.257 1.00 92.94 237 ASP A CA 1
ATOM 1871 C C . ASP A 1 237 ? -6.931 5.826 8.891 1.00 92.94 237 ASP A C 1
ATOM 1873 O O . ASP A 1 237 ? -7.957 6.500 8.768 1.00 92.94 237 ASP A O 1
ATOM 1877 N N . ALA A 1 238 ? -6.391 5.199 7.840 1.00 94.00 238 ALA A N 1
ATOM 1878 C CA . ALA A 1 238 ? -6.857 5.386 6.462 1.00 94.00 238 ALA A CA 1
ATOM 1879 C C . ALA A 1 238 ? -8.340 5.033 6.253 1.00 94.00 238 ALA A C 1
ATOM 1881 O O . ALA A 1 238 ? -9.001 5.650 5.418 1.00 94.00 238 ALA A O 1
ATOM 1882 N N . LEU A 1 239 ? -8.873 4.092 7.038 1.00 93.19 239 LEU A N 1
ATOM 1883 C CA . LEU A 1 239 ? -10.277 3.666 6.997 1.00 93.19 239 LEU A CA 1
ATOM 1884 C C . LEU A 1 239 ? -11.169 4.395 8.015 1.00 93.19 239 LEU A C 1
ATOM 1886 O O . LEU A 1 239 ? -12.387 4.210 8.006 1.00 93.19 239 LEU A O 1
ATOM 1890 N N . ASN A 1 240 ? -10.588 5.254 8.857 1.00 89.81 240 ASN A N 1
ATOM 1891 C CA . ASN A 1 240 ? -11.305 5.988 9.886 1.00 89.81 240 ASN A CA 1
ATOM 1892 C C . ASN A 1 240 ? -11.702 7.385 9.379 1.00 89.81 240 ASN A C 1
ATOM 1894 O O . ASN A 1 240 ? -10.879 8.300 9.326 1.00 89.81 240 ASN A O 1
ATOM 1898 N N . PHE A 1 241 ? -12.980 7.549 9.034 1.00 88.50 241 PHE A N 1
ATOM 1899 C CA . PHE A 1 241 ? -13.553 8.799 8.516 1.00 88.50 241 PHE A CA 1
ATOM 1900 C C . PHE A 1 241 ? -14.037 9.757 9.619 1.00 88.50 241 PHE A C 1
ATOM 1902 O O . PHE A 1 241 ? -14.503 10.852 9.327 1.00 88.50 241 PHE A O 1
ATOM 1909 N N . THR A 1 242 ? -13.903 9.400 10.905 1.00 83.06 242 THR A N 1
ATOM 1910 C CA . THR A 1 242 ? -14.308 10.294 12.011 1.00 83.06 242 THR A CA 1
ATOM 1911 C C . THR A 1 242 ? -13.210 11.274 12.425 1.00 83.06 242 THR A C 1
ATOM 1913 O O . THR A 1 242 ? -13.417 12.077 13.333 1.00 83.06 242 THR A O 1
ATOM 1916 N N . LYS A 1 243 ? -12.021 11.179 11.821 1.00 84.69 243 LYS A N 1
ATOM 1917 C CA . LYS A 1 243 ? -10.868 12.040 12.104 1.00 84.69 243 LYS A CA 1
ATOM 1918 C C . LYS A 1 243 ? -9.966 12.184 10.878 1.00 84.69 243 LYS A C 1
ATOM 1920 O O . LYS A 1 243 ? -9.950 11.319 10.002 1.00 84.69 243 LYS A O 1
ATOM 1925 N N . THR A 1 244 ? -9.168 13.248 10.865 1.00 85.75 244 THR A N 1
ATOM 1926 C CA . THR A 1 244 ? -8.020 13.372 9.959 1.00 85.75 244 THR A CA 1
ATOM 1927 C C . THR A 1 244 ? -6.944 12.357 10.361 1.00 85.75 244 THR A C 1
ATOM 1929 O O . THR A 1 244 ? -6.613 12.289 11.549 1.00 85.75 244 THR A O 1
ATOM 1932 N N . PRO A 1 245 ? -6.390 11.578 9.417 1.00 90.50 245 PRO A N 1
ATOM 1933 C CA . PRO A 1 245 ? -5.351 10.601 9.725 1.00 90.50 245 PRO A CA 1
ATOM 1934 C C . PRO A 1 245 ? -4.084 11.204 10.318 1.00 90.50 245 PRO A C 1
ATOM 1936 O O . PRO A 1 245 ? -3.617 12.266 9.901 1.00 90.50 245 PRO A O 1
ATOM 1939 N N . THR A 1 246 ? -3.509 10.485 11.277 1.00 90.81 246 THR A N 1
ATOM 1940 C CA . THR A 1 246 ? -2.155 10.747 11.772 1.00 90.81 246 THR A CA 1
ATOM 1941 C C . THR A 1 246 ? -1.135 9.962 10.953 1.00 90.81 246 THR A C 1
ATOM 1943 O O . THR A 1 246 ? -1.451 8.886 10.443 1.00 90.81 246 THR A O 1
ATOM 1946 N N . TRP A 1 247 ? 0.070 10.510 10.782 1.00 91.69 247 TRP A N 1
ATOM 1947 C CA . TRP A 1 247 ? 1.083 9.944 9.891 1.00 91.69 247 TRP A CA 1
ATOM 1948 C C . TRP A 1 247 ? 2.421 9.738 10.603 1.00 91.69 247 TRP A C 1
ATOM 1950 O O . TRP A 1 247 ? 2.883 10.594 11.361 1.00 91.69 247 TRP A O 1
ATOM 1960 N N . HIS A 1 248 ? 3.067 8.614 10.301 1.00 93.94 248 HIS A N 1
ATOM 1961 C CA . HIS A 1 248 ? 4.340 8.191 10.879 1.00 93.94 248 HIS A CA 1
ATOM 1962 C C . HIS A 1 248 ? 5.382 8.037 9.776 1.00 93.94 248 HIS A C 1
ATOM 1964 O O . HIS A 1 248 ? 5.180 7.280 8.824 1.00 93.94 248 HIS A O 1
ATOM 1970 N N . ARG A 1 249 ? 6.518 8.732 9.895 1.00 93.25 249 ARG A N 1
ATOM 1971 C CA . ARG A 1 249 ? 7.633 8.583 8.950 1.00 93.25 249 ARG A CA 1
ATOM 1972 C C . ARG A 1 249 ? 8.391 7.299 9.260 1.00 93.25 249 ARG A C 1
ATOM 1974 O O . ARG A 1 249 ? 9.211 7.268 10.171 1.00 93.25 249 ARG A O 1
ATOM 1981 N N . ILE A 1 250 ? 8.124 6.239 8.506 1.00 95.88 250 ILE A N 1
ATOM 1982 C CA . ILE A 1 250 ? 8.730 4.917 8.726 1.00 95.88 250 ILE A CA 1
ATOM 1983 C C . ILE A 1 250 ? 10.106 4.764 8.068 1.00 95.88 250 ILE A C 1
ATOM 1985 O O . ILE A 1 250 ? 10.853 3.852 8.416 1.00 95.88 250 ILE A O 1
ATOM 1989 N N . ALA A 1 251 ? 10.461 5.660 7.145 1.00 94.44 251 ALA A N 1
ATOM 1990 C CA . ALA A 1 251 ? 11.822 5.819 6.644 1.00 94.44 251 ALA A CA 1
ATOM 1991 C C . ALA A 1 251 ? 12.033 7.230 6.085 1.00 94.44 251 ALA A C 1
ATOM 1993 O O . ALA A 1 251 ? 11.127 7.815 5.493 1.00 94.44 251 ALA A O 1
ATOM 1994 N N . ASP A 1 252 ? 13.248 7.744 6.216 1.00 89.69 252 ASP A N 1
ATOM 1995 C CA . ASP A 1 252 ? 13.707 9.008 5.652 1.00 89.69 252 ASP A CA 1
ATOM 1996 C C . ASP A 1 252 ? 15.053 8.809 4.942 1.00 89.69 252 ASP A C 1
ATOM 1998 O O . ASP A 1 252 ? 15.664 7.741 5.019 1.00 89.69 252 ASP A O 1
ATOM 2002 N N . ASN A 1 253 ? 15.509 9.826 4.202 1.00 87.38 253 ASN A N 1
ATOM 2003 C CA . ASN A 1 253 ? 16.807 9.810 3.516 1.00 87.38 253 ASN A CA 1
ATOM 2004 C C . ASN A 1 253 ? 17.069 8.523 2.704 1.00 87.38 253 ASN A C 1
ATOM 2006 O O . ASN A 1 253 ? 18.205 8.068 2.550 1.00 87.38 253 ASN A O 1
ATOM 2010 N N . THR A 1 254 ? 16.007 7.937 2.145 1.00 91.94 254 THR A N 1
ATOM 2011 C CA . THR A 1 254 ? 16.054 6.610 1.515 1.00 91.94 254 THR A CA 1
ATOM 2012 C C . THR A 1 254 ? 16.921 6.577 0.261 1.00 91.94 254 THR A C 1
ATOM 2014 O O . THR A 1 254 ? 17.350 5.504 -0.169 1.00 91.94 254 THR A O 1
ATOM 2017 N N . GLY A 1 255 ? 17.200 7.739 -0.338 1.00 88.38 255 GLY A N 1
ATOM 2018 C CA . GLY A 1 255 ? 17.940 7.894 -1.588 1.00 88.38 255 GLY A CA 1
ATOM 2019 C C . GLY A 1 255 ? 17.203 7.316 -2.796 1.00 88.38 255 GLY A C 1
ATOM 2020 O O . GLY A 1 255 ? 17.861 6.918 -3.752 1.00 88.38 255 GLY A O 1
ATOM 2021 N N . LEU A 1 256 ? 15.874 7.189 -2.715 1.00 89.00 256 LEU A N 1
ATOM 2022 C CA . LEU A 1 256 ? 15.009 6.793 -3.827 1.00 89.00 256 LEU A CA 1
ATOM 2023 C C . LEU A 1 256 ? 14.910 7.877 -4.902 1.00 89.00 256 LEU A C 1
ATOM 2025 O O . LEU A 1 256 ? 14.633 7.546 -6.048 1.00 89.00 256 LEU A O 1
ATOM 2029 N N . GLY A 1 257 ? 15.116 9.148 -4.543 1.00 87.81 257 GLY A N 1
ATOM 2030 C CA . GLY A 1 257 ? 14.874 10.286 -5.422 1.00 87.81 257 GLY A CA 1
ATOM 2031 C C . GLY A 1 257 ? 13.382 10.461 -5.667 1.00 87.81 257 GLY A C 1
ATOM 2032 O O . GLY A 1 257 ? 12.698 11.088 -4.864 1.00 87.81 257 GLY A O 1
ATOM 2033 N N . THR A 1 258 ? 12.896 9.902 -6.773 1.00 89.69 258 THR A N 1
ATOM 2034 C CA . THR A 1 258 ? 11.479 9.887 -7.160 1.00 89.69 258 THR A CA 1
ATOM 2035 C C . THR A 1 258 ? 10.942 8.457 -7.050 1.00 89.69 258 THR A C 1
ATOM 2037 O O . THR A 1 258 ? 11.282 7.629 -7.901 1.00 89.69 258 THR A O 1
ATOM 2040 N N . PRO A 1 259 ? 10.161 8.123 -6.008 1.00 93.44 259 PRO A N 1
ATOM 2041 C CA . PRO A 1 259 ? 9.462 6.850 -5.921 1.00 93.44 259 PRO A CA 1
ATOM 2042 C C . PRO A 1 259 ? 8.549 6.612 -7.123 1.00 93.44 259 PRO A C 1
ATOM 2044 O O . PRO A 1 259 ? 7.828 7.505 -7.556 1.00 93.44 259 PRO A O 1
ATOM 2047 N N . THR A 1 260 ? 8.571 5.392 -7.643 1.00 94.31 260 THR A N 1
ATOM 2048 C CA . THR A 1 260 ? 7.820 4.979 -8.839 1.00 94.31 260 THR A CA 1
ATOM 2049 C C . THR A 1 260 ? 6.832 3.865 -8.540 1.00 94.31 260 THR A C 1
ATOM 2051 O O . THR A 1 260 ? 5.768 3.806 -9.156 1.00 94.31 260 THR A O 1
ATOM 2054 N N . SER A 1 261 ? 7.160 2.998 -7.581 1.00 96.75 261 SER A N 1
ATOM 2055 C CA . SER A 1 261 ? 6.312 1.873 -7.217 1.00 96.75 261 SER A CA 1
ATOM 2056 C C . SER A 1 261 ? 6.522 1.421 -5.783 1.00 96.75 261 SER A C 1
ATOM 2058 O O . SER A 1 261 ? 7.599 1.594 -5.211 1.00 96.75 261 SER A O 1
ATOM 2060 N N . ILE A 1 262 ? 5.462 0.879 -5.198 1.00 98.00 262 ILE A N 1
ATOM 2061 C CA . ILE A 1 262 ? 5.413 0.386 -3.830 1.00 98.00 262 ILE A CA 1
ATOM 2062 C C . ILE A 1 262 ? 4.492 -0.828 -3.768 1.00 98.00 262 ILE A C 1
ATOM 2064 O O . ILE A 1 262 ? 3.444 -0.830 -4.407 1.00 98.00 262 ILE A O 1
ATOM 2068 N N . ASP A 1 263 ? 4.871 -1.830 -2.981 1.00 97.62 263 ASP A N 1
ATOM 2069 C CA . ASP A 1 263 ? 4.008 -2.974 -2.694 1.00 97.62 263 ASP A CA 1
ATOM 2070 C C . ASP A 1 263 ? 4.173 -3.435 -1.242 1.00 97.62 263 ASP A C 1
ATOM 2072 O O . ASP A 1 263 ? 5.252 -3.320 -0.641 1.00 97.62 263 ASP A O 1
ATOM 2076 N N . PHE A 1 264 ? 3.089 -3.957 -0.678 1.00 96.25 264 PHE A N 1
ATOM 2077 C CA . PHE A 1 264 ? 3.014 -4.459 0.685 1.00 96.25 264 PHE A CA 1
ATOM 2078 C C . PHE A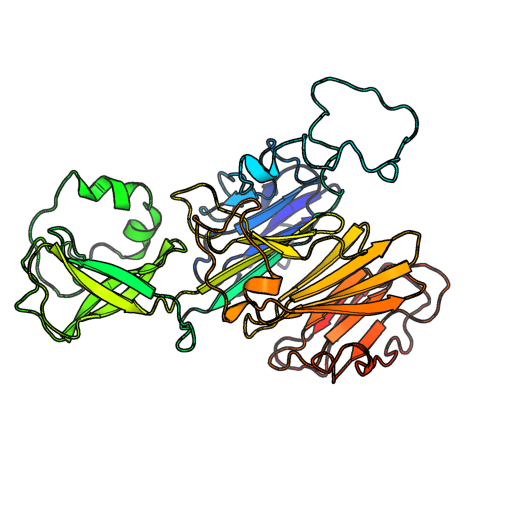 1 264 ? 3.019 -5.988 0.666 1.00 96.25 264 PHE A C 1
ATOM 2080 O O . PHE A 1 264 ? 2.265 -6.636 -0.053 1.00 96.25 264 PHE A O 1
ATOM 2087 N N . SER A 1 265 ? 3.869 -6.600 1.485 1.00 95.75 265 SER A N 1
ATOM 2088 C CA . SER A 1 265 ? 3.822 -8.049 1.688 1.00 95.75 265 SER A CA 1
ATOM 2089 C C . SER A 1 265 ? 2.484 -8.479 2.300 1.00 95.75 265 SER A C 1
ATOM 2091 O O . SER A 1 265 ? 1.943 -7.808 3.177 1.00 95.75 265 SER A O 1
ATOM 2093 N N . GLU A 1 266 ? 1.980 -9.642 1.878 1.00 92.50 266 GLU A N 1
ATOM 2094 C CA . GLU A 1 266 ? 0.681 -10.185 2.314 1.00 92.50 266 GLU A CA 1
ATOM 2095 C C . GLU A 1 266 ? 0.559 -10.309 3.843 1.00 92.50 266 GLU A C 1
ATOM 2097 O O . GLU A 1 266 ? -0.523 -10.149 4.399 1.00 92.50 266 GLU A O 1
ATOM 2102 N N . ASP A 1 267 ? 1.671 -10.543 4.548 1.00 92.06 267 ASP A N 1
ATOM 2103 C CA . ASP A 1 267 ? 1.687 -10.679 6.009 1.00 92.06 267 ASP A CA 1
ATOM 2104 C C . ASP A 1 267 ? 1.703 -9.348 6.779 1.00 92.06 267 ASP A C 1
ATOM 2106 O O . ASP A 1 267 ? 1.730 -9.371 8.015 1.00 92.06 267 ASP A O 1
ATOM 2110 N N . GLY A 1 268 ? 1.722 -8.212 6.074 1.00 92.38 268 GLY A N 1
ATOM 2111 C CA . GLY A 1 268 ? 1.694 -6.871 6.655 1.00 92.38 268 GLY A CA 1
ATOM 2112 C C . GLY A 1 268 ? 2.988 -6.446 7.335 1.00 92.38 268 GLY A C 1
ATOM 2113 O O . GLY A 1 268 ? 3.016 -5.421 8.018 1.00 92.38 268 GLY A O 1
ATOM 2114 N N . ARG A 1 269 ? 4.074 -7.215 7.196 1.00 94.19 269 ARG A N 1
ATOM 2115 C CA . ARG A 1 269 ? 5.321 -6.944 7.921 1.00 94.19 269 ARG A CA 1
ATOM 2116 C C . ARG A 1 269 ? 6.301 -6.090 7.124 1.00 94.19 269 ARG A C 1
ATOM 2118 O O . ARG A 1 269 ? 7.061 -5.335 7.726 1.00 94.19 269 ARG A O 1
ATOM 2125 N N . SER A 1 270 ? 6.294 -6.230 5.803 1.00 97.31 270 SER A N 1
ATOM 2126 C CA . SER A 1 270 ? 7.316 -5.671 4.918 1.00 97.31 270 SER A CA 1
ATOM 2127 C C . SER A 1 270 ? 6.718 -4.876 3.756 1.00 97.31 270 SER A C 1
ATOM 2129 O O . SER A 1 270 ? 5.695 -5.263 3.194 1.00 97.31 270 SER A O 1
ATOM 2131 N N . VAL A 1 271 ? 7.408 -3.815 3.351 1.00 98.44 271 VAL A N 1
ATOM 2132 C CA . VAL A 1 271 ? 7.121 -2.995 2.170 1.00 98.44 271 VAL A CA 1
ATOM 2133 C C . VAL A 1 271 ? 8.355 -2.980 1.270 1.00 98.44 271 VAL A C 1
ATOM 2135 O O . VAL A 1 271 ? 9.483 -2.820 1.749 1.00 98.44 271 VAL A O 1
ATOM 2138 N N . ILE A 1 272 ? 8.142 -3.139 -0.035 1.00 98.69 272 ILE A N 1
ATOM 2139 C CA . ILE A 1 272 ? 9.148 -2.920 -1.078 1.00 98.69 272 ILE A CA 1
ATOM 2140 C C . ILE A 1 272 ? 8.828 -1.605 -1.780 1.00 98.69 272 ILE A C 1
ATOM 2142 O O . ILE A 1 272 ? 7.674 -1.341 -2.101 1.00 98.69 272 ILE A O 1
ATOM 2146 N N . VAL A 1 273 ? 9.844 -0.774 -2.013 1.00 98.50 273 VAL A N 1
ATOM 2147 C CA . VAL A 1 273 ? 9.676 0.494 -2.734 1.00 98.50 273 VAL A CA 1
ATOM 2148 C C . VAL A 1 273 ? 10.749 0.608 -3.802 1.00 98.50 273 VAL A C 1
ATOM 2150 O O . VAL A 1 273 ? 11.934 0.393 -3.525 1.00 98.50 273 VAL A O 1
ATOM 2153 N N . ALA A 1 274 ? 10.331 0.967 -5.010 1.00 97.94 274 ALA A N 1
ATOM 2154 C CA . ALA A 1 274 ? 11.197 1.378 -6.097 1.00 97.94 274 ALA A CA 1
ATOM 2155 C C . ALA A 1 274 ? 11.134 2.887 -6.322 1.00 97.94 274 ALA A C 1
ATOM 2157 O O . ALA A 1 274 ? 10.128 3.551 -6.073 1.00 97.94 274 ALA A O 1
ATOM 2158 N N . GLY A 1 275 ? 12.233 3.420 -6.832 1.00 95.00 275 GLY A N 1
ATOM 2159 C CA . GLY A 1 275 ? 12.331 4.795 -7.283 1.00 95.00 275 GLY A CA 1
ATOM 2160 C C . GLY A 1 275 ? 13.520 4.974 -8.203 1.00 95.00 275 GLY A C 1
ATOM 2161 O O . GLY A 1 275 ? 14.232 4.014 -8.523 1.00 95.00 275 GLY A O 1
ATOM 2162 N N . TYR A 1 276 ? 13.755 6.207 -8.624 1.00 92.31 276 TYR A N 1
ATOM 2163 C CA . TYR A 1 276 ? 14.959 6.559 -9.355 1.00 92.31 276 TYR A CA 1
ATOM 2164 C C . TYR A 1 276 ? 15.528 7.904 -8.920 1.00 92.31 276 TYR A C 1
ATOM 2166 O O . TYR A 1 276 ? 14.809 8.879 -8.689 1.00 92.31 276 TYR A O 1
ATOM 2174 N N . ASP A 1 277 ? 16.855 7.967 -8.899 1.00 87.69 277 ASP A N 1
ATOM 2175 C CA . ASP A 1 277 ? 17.601 9.203 -8.724 1.00 87.69 277 ASP A CA 1
ATOM 2176 C C . ASP A 1 277 ? 18.722 9.271 -9.760 1.00 87.69 277 ASP A C 1
ATOM 2178 O O . ASP A 1 277 ? 19.440 8.296 -9.987 1.00 87.69 277 ASP A O 1
ATOM 2182 N N . ARG A 1 278 ? 18.857 10.420 -10.431 1.00 86.25 278 ARG A N 1
ATOM 2183 C CA . ARG A 1 278 ? 19.924 10.698 -11.418 1.00 86.25 278 ARG A CA 1
ATOM 2184 C C . ARG A 1 278 ? 20.140 9.581 -12.458 1.00 86.25 278 ARG A C 1
ATOM 2186 O O . ARG A 1 278 ? 21.268 9.301 -12.858 1.00 86.25 278 ARG A O 1
ATOM 2193 N N . GLY A 1 279 ? 19.050 8.963 -12.916 1.00 83.00 279 GLY A N 1
ATOM 2194 C CA . GLY A 1 279 ? 19.064 7.904 -13.932 1.00 83.00 279 GLY A CA 1
ATOM 2195 C C . GLY A 1 279 ? 19.372 6.498 -13.408 1.00 83.00 279 GLY A C 1
ATOM 2196 O O . GLY A 1 279 ? 19.466 5.578 -14.212 1.00 83.00 279 GLY A O 1
ATOM 2197 N N . GLN A 1 280 ? 19.505 6.314 -12.092 1.00 92.00 280 GLN A N 1
ATOM 2198 C CA . GLN A 1 280 ? 19.698 5.011 -11.462 1.00 92.00 280 GLN A CA 1
ATOM 2199 C C . GLN A 1 280 ? 18.444 4.603 -10.695 1.00 92.00 280 GLN A C 1
ATOM 2201 O O . GLN A 1 280 ? 17.964 5.338 -9.833 1.00 92.00 280 GLN A O 1
ATOM 2206 N N . GLY A 1 281 ? 17.917 3.422 -11.000 1.00 96.00 281 GLY A N 1
ATOM 2207 C CA . GLY A 1 281 ? 16.820 2.817 -10.261 1.00 96.00 281 GLY A CA 1
ATOM 2208 C C . GLY A 1 281 ? 17.304 2.296 -8.918 1.00 96.00 281 GLY A C 1
ATOM 2209 O O . GLY A 1 281 ? 18.409 1.761 -8.809 1.00 96.00 281 GLY A O 1
ATOM 2210 N N . LYS A 1 282 ? 16.477 2.420 -7.889 1.00 97.44 282 LYS A N 1
ATOM 2211 C CA . LYS A 1 282 ? 16.779 1.940 -6.546 1.00 97.44 282 LYS A CA 1
ATOM 2212 C C . LYS A 1 282 ? 15.604 1.154 -5.998 1.00 97.44 282 LYS A C 1
ATOM 2214 O O . LYS A 1 282 ? 14.463 1.556 -6.179 1.00 97.44 282 LYS A O 1
ATOM 2219 N N . VAL A 1 283 ? 15.912 0.061 -5.310 1.00 98.44 283 VAL A N 1
ATOM 2220 C CA . VAL A 1 283 ? 14.957 -0.747 -4.553 1.00 98.44 283 VAL A CA 1
ATOM 2221 C C . VAL A 1 283 ? 15.373 -0.754 -3.090 1.00 98.44 283 VAL A C 1
ATOM 2223 O O . VAL A 1 283 ? 16.526 -1.060 -2.759 1.00 98.44 283 VAL A O 1
ATOM 2226 N N . ILE A 1 284 ? 14.427 -0.424 -2.219 1.00 98.62 284 ILE A N 1
ATOM 2227 C CA . ILE A 1 284 ? 14.564 -0.496 -0.765 1.00 98.62 284 ILE A CA 1
ATOM 2228 C C . ILE A 1 284 ? 13.543 -1.478 -0.185 1.00 98.62 284 ILE A C 1
ATOM 2230 O O . ILE A 1 284 ? 12.548 -1.820 -0.827 1.00 98.62 284 ILE A O 1
ATOM 2234 N N . ARG A 1 285 ? 13.789 -1.902 1.052 1.00 98.62 285 ARG A N 1
ATOM 2235 C CA . ARG A 1 285 ? 12.873 -2.691 1.871 1.00 98.62 285 ARG A CA 1
ATOM 2236 C C . ARG A 1 285 ? 12.719 -2.020 3.229 1.00 98.62 285 ARG A C 1
ATOM 2238 O O . ARG A 1 285 ? 13.722 -1.629 3.829 1.00 98.62 285 ARG A O 1
ATOM 2245 N N . ILE A 1 286 ? 11.485 -1.935 3.706 1.00 98.44 286 ILE A N 1
ATOM 2246 C CA . ILE A 1 286 ? 11.163 -1.602 5.095 1.00 98.44 286 ILE A CA 1
ATOM 2247 C C . ILE A 1 286 ? 10.473 -2.824 5.692 1.00 98.44 286 ILE A C 1
ATOM 2249 O O . ILE A 1 286 ? 9.561 -3.361 5.074 1.00 98.44 286 ILE A O 1
ATOM 2253 N N . ASP A 1 287 ? 10.932 -3.312 6.837 1.00 97.38 287 ASP A N 1
ATOM 2254 C CA . ASP A 1 287 ? 10.402 -4.513 7.489 1.00 97.38 287 ASP A CA 1
ATOM 2255 C C . ASP A 1 287 ? 10.070 -4.242 8.963 1.00 97.38 287 ASP A C 1
ATOM 2257 O O . ASP A 1 287 ? 10.327 -3.156 9.487 1.00 97.38 287 ASP A O 1
ATOM 2261 N N . SER A 1 288 ? 9.497 -5.244 9.630 1.00 94.81 288 SER A N 1
ATOM 2262 C CA . SER A 1 288 ? 9.078 -5.190 11.033 1.00 94.81 288 SER A CA 1
ATOM 2263 C C . SER A 1 288 ? 7.916 -4.222 11.303 1.00 94.81 288 SER A C 1
ATOM 2265 O O . SER A 1 288 ? 7.692 -3.846 12.444 1.00 94.81 288 SER A O 1
ATOM 2267 N N . LEU A 1 289 ? 7.109 -3.877 10.293 1.00 94.25 289 LEU A N 1
ATOM 2268 C CA . LEU A 1 289 ? 6.015 -2.899 10.424 1.00 94.25 289 LEU A CA 1
ATOM 2269 C C . LEU A 1 289 ? 4.809 -3.402 11.232 1.00 94.25 289 LEU A C 1
ATOM 2271 O O . LEU A 1 289 ? 4.042 -2.611 11.769 1.00 94.25 289 LEU A O 1
ATOM 2275 N N . ARG A 1 290 ? 4.605 -4.719 11.325 1.00 88.06 290 ARG A N 1
ATOM 2276 C CA . ARG A 1 290 ? 3.422 -5.294 11.991 1.00 88.06 290 ARG A CA 1
ATOM 2277 C C . ARG A 1 290 ? 3.490 -5.274 13.519 1.00 88.06 290 ARG A C 1
ATOM 2279 O O . ARG A 1 290 ? 2.455 -5.328 14.161 1.00 88.06 290 ARG A O 1
ATOM 2286 N N . GLN A 1 291 ? 4.689 -5.219 14.096 1.00 81.50 291 GLN A N 1
ATOM 2287 C CA . GLN A 1 291 ? 4.898 -5.318 15.549 1.00 81.50 291 GLN A CA 1
ATOM 2288 C C . GLN A 1 291 ? 4.979 -3.953 16.254 1.00 81.50 291 GLN A C 1
ATOM 2290 O O . GLN A 1 291 ? 5.266 -3.904 17.447 1.00 81.50 291 GLN A O 1
ATOM 2295 N N . VAL A 1 292 ? 4.797 -2.869 15.501 1.00 88.88 292 VAL A N 1
ATOM 2296 C CA . VAL A 1 292 ? 4.947 -1.489 15.963 1.00 88.88 292 VAL A CA 1
ATOM 2297 C C . VAL A 1 292 ? 3.590 -0.914 16.344 1.00 88.88 292 VAL A C 1
ATOM 2299 O O . VAL A 1 292 ? 2.632 -1.042 15.581 1.00 88.88 292 VAL A O 1
ATOM 2302 N N . ASP A 1 293 ? 3.557 -0.236 17.490 1.00 87.19 293 ASP A N 1
ATOM 2303 C CA . ASP A 1 293 ? 2.393 0.486 17.999 1.00 87.19 293 ASP A CA 1
ATOM 2304 C C . ASP A 1 293 ? 2.365 1.916 17.422 1.00 87.19 293 ASP A C 1
ATOM 2306 O O . ASP A 1 293 ? 3.146 2.795 17.808 1.00 87.19 293 ASP A O 1
ATOM 2310 N N . TYR A 1 294 ? 1.501 2.135 16.431 1.00 90.06 294 TYR A N 1
ATOM 2311 C CA . TYR A 1 294 ? 1.337 3.425 15.760 1.00 90.06 294 TYR A CA 1
ATOM 2312 C C . TYR A 1 294 ? 0.185 4.185 16.404 1.00 90.06 294 TYR A C 1
ATOM 2314 O O . TYR A 1 294 ? -0.980 3.872 16.172 1.00 90.06 294 TYR A O 1
ATOM 2322 N N . THR A 1 295 ? 0.511 5.217 17.175 1.00 88.06 295 THR A N 1
ATOM 2323 C CA . THR A 1 295 ? -0.471 5.973 17.954 1.00 88.06 295 THR A CA 1
ATOM 2324 C C . THR A 1 295 ? -0.478 7.442 17.552 1.00 88.06 295 THR A C 1
ATOM 2326 O O . THR A 1 295 ? 0.462 7.955 16.942 1.00 88.06 295 THR A O 1
ATOM 2329 N N . ALA A 1 296 ? -1.523 8.171 17.938 1.00 85.38 296 ALA A N 1
ATOM 2330 C CA . ALA A 1 296 ? -1.552 9.618 17.741 1.00 85.38 296 ALA A CA 1
ATOM 2331 C C . ALA A 1 296 ? -0.457 10.342 18.551 1.00 85.38 296 ALA A C 1
ATOM 2333 O O . ALA A 1 296 ? -0.057 11.442 18.181 1.00 85.38 296 ALA A O 1
ATOM 2334 N N . GLN A 1 297 ? 0.021 9.740 19.648 1.00 86.56 297 GLN A N 1
ATOM 2335 C CA . GLN A 1 297 ? 1.030 10.317 20.539 1.00 86.56 297 GLN A CA 1
ATOM 2336 C C . GLN A 1 297 ? 2.451 10.211 19.993 1.00 86.56 297 GLN A C 1
ATOM 2338 O O . GLN A 1 297 ? 3.306 10.947 20.456 1.00 86.56 297 GLN A O 1
ATOM 2343 N N . ASN A 1 298 ? 2.719 9.293 19.062 1.00 88.31 298 ASN A N 1
ATOM 2344 C CA . ASN A 1 298 ? 4.032 9.156 18.432 1.00 88.31 298 ASN A CA 1
ATOM 2345 C C . ASN A 1 298 ? 4.007 9.511 16.940 1.00 88.31 298 ASN A C 1
ATOM 2347 O O . ASN A 1 298 ? 4.939 9.161 16.230 1.00 88.31 298 ASN A O 1
ATOM 2351 N N . ALA A 1 299 ? 2.959 10.173 16.446 1.00 86.50 299 ALA A N 1
ATOM 2352 C CA . ALA A 1 299 ? 2.851 10.622 15.057 1.00 86.50 299 ALA A CA 1
ATOM 2353 C C . ALA A 1 299 ? 3.593 11.954 14.807 1.00 86.50 299 ALA A C 1
ATOM 2355 O O . ALA A 1 299 ? 4.122 12.558 15.733 1.00 86.50 299 ALA A O 1
ATOM 2356 N N . ASN A 1 300 ? 3.592 12.437 13.556 1.00 72.75 300 ASN A N 1
ATOM 2357 C CA . ASN A 1 300 ? 3.977 13.809 13.177 1.00 72.75 300 ASN A CA 1
ATOM 2358 C C . ASN A 1 300 ? 5.350 14.259 13.749 1.00 72.75 300 ASN A C 1
ATOM 2360 O O . ASN A 1 300 ? 5.410 15.083 14.655 1.00 72.75 300 ASN A O 1
ATOM 2364 N N . ASP A 1 301 ? 6.450 13.710 13.216 1.00 74.94 301 ASP A N 1
ATOM 2365 C CA . ASP A 1 301 ? 7.859 13.866 13.665 1.00 74.94 301 ASP A CA 1
ATOM 2366 C C . ASP A 1 301 ? 8.254 13.281 15.024 1.00 74.94 301 ASP A C 1
ATOM 2368 O O . ASP A 1 301 ? 9.450 13.132 15.284 1.00 74.94 301 ASP A O 1
ATOM 2372 N N . GLU A 1 302 ? 7.309 12.894 15.876 1.00 85.31 302 GLU A N 1
ATOM 2373 C CA . GLU A 1 302 ? 7.650 12.256 17.155 1.00 85.31 302 GLU A CA 1
ATOM 2374 C C . GLU A 1 302 ? 8.043 10.776 16.983 1.00 85.31 302 GLU A C 1
ATOM 2376 O O . GLU A 1 302 ? 8.663 10.176 17.864 1.00 85.31 302 GLU A O 1
ATOM 2381 N N . PHE A 1 303 ? 7.751 10.196 15.813 1.00 90.94 303 PHE A N 1
ATOM 2382 C CA . PHE A 1 303 ? 8.053 8.808 15.482 1.00 90.94 303 PHE A CA 1
ATOM 2383 C C . PHE A 1 303 ? 9.537 8.598 15.149 1.00 90.94 303 PHE A C 1
ATOM 2385 O O . PHE A 1 303 ? 10.047 9.148 14.169 1.00 90.94 303 PHE A O 1
ATOM 2392 N N . ASN A 1 304 ? 10.219 7.719 15.889 1.00 93.06 304 ASN A N 1
ATOM 2393 C CA . ASN A 1 304 ? 11.556 7.246 15.530 1.00 93.06 304 ASN A CA 1
ATOM 2394 C C . ASN A 1 304 ? 11.503 5.780 15.065 1.00 93.06 304 ASN A C 1
ATOM 2396 O O . ASN A 1 304 ? 11.542 4.882 15.909 1.00 93.06 304 ASN A O 1
ATOM 2400 N N . PRO A 1 305 ? 11.499 5.505 13.745 1.00 94.06 305 PRO A N 1
ATOM 2401 C CA . PRO A 1 305 ? 11.335 4.145 13.233 1.00 94.06 305 PRO A CA 1
ATOM 2402 C C . PRO A 1 305 ? 12.368 3.158 13.785 1.00 94.06 305 PRO A C 1
ATOM 2404 O O . PRO A 1 305 ? 12.018 2.046 14.168 1.00 94.06 305 PRO A O 1
ATOM 2407 N N . SER A 1 306 ? 13.635 3.565 13.894 1.00 94.00 306 SER A N 1
ATOM 2408 C CA . SER A 1 306 ? 14.693 2.678 14.394 1.00 94.00 306 SER A CA 1
ATOM 2409 C C . SER A 1 306 ? 14.534 2.326 15.878 1.00 94.00 306 SER A C 1
ATOM 2411 O O . SER A 1 306 ? 14.837 1.201 16.272 1.00 94.00 306 SER A O 1
ATOM 2413 N N . ALA A 1 307 ? 14.038 3.264 16.694 1.00 94.19 307 ALA A N 1
ATOM 2414 C CA . ALA A 1 307 ? 13.786 3.035 18.116 1.00 94.19 307 ALA A CA 1
ATOM 2415 C C . ALA A 1 307 ? 12.586 2.103 18.339 1.00 94.19 307 ALA A C 1
ATOM 2417 O O . ALA A 1 307 ? 12.605 1.303 19.271 1.00 94.19 307 ALA A O 1
ATOM 2418 N N . GLU A 1 308 ? 11.602 2.160 17.440 1.00 93.88 308 GLU A N 1
ATOM 2419 C CA . GLU A 1 308 ? 10.427 1.280 17.424 1.00 93.88 308 GLU A CA 1
ATOM 2420 C C . GLU A 1 308 ? 10.711 -0.090 16.774 1.00 93.88 308 GLU A C 1
ATOM 2422 O O . GLU A 1 308 ? 9.843 -0.958 16.702 1.00 93.88 308 GLU A O 1
ATOM 2427 N N . GLY A 1 309 ? 11.941 -0.324 16.300 1.00 94.31 309 GLY A N 1
ATOM 2428 C CA . GLY A 1 309 ? 12.350 -1.595 15.699 1.00 94.31 309 GLY A CA 1
ATOM 2429 C C . GLY A 1 309 ? 11.920 -1.783 14.241 1.00 94.31 309 GLY A C 1
ATOM 2430 O O . GLY A 1 309 ? 11.943 -2.913 13.750 1.00 94.31 309 GLY A O 1
ATOM 2431 N N . VAL A 1 310 ? 11.554 -0.706 13.540 1.00 96.94 310 VAL A N 1
ATOM 2432 C CA . VAL A 1 310 ? 11.383 -0.710 12.081 1.00 96.94 310 VAL A CA 1
ATOM 2433 C C . VAL A 1 310 ? 12.749 -0.874 11.420 1.00 96.94 310 VAL A C 1
ATOM 2435 O O . VAL A 1 310 ? 13.704 -0.152 11.718 1.00 96.94 310 VAL A O 1
ATOM 2438 N N . GLU A 1 311 ? 12.845 -1.818 10.488 1.00 97.38 311 GLU A N 1
ATOM 2439 C CA . GLU A 1 311 ? 14.096 -2.141 9.808 1.00 97.38 311 GLU A CA 1
ATOM 2440 C C . GLU A 1 311 ? 14.120 -1.549 8.402 1.00 97.38 311 GLU A C 1
ATOM 2442 O O . GLU A 1 311 ? 13.334 -1.941 7.542 1.00 97.38 311 GLU A O 1
ATOM 2447 N N . PHE A 1 312 ? 15.066 -0.650 8.134 1.00 98.00 312 PHE A N 1
ATOM 2448 C CA . PHE A 1 312 ? 15.317 -0.118 6.795 1.00 98.00 312 PHE A CA 1
ATOM 2449 C C . PHE A 1 312 ? 16.492 -0.837 6.122 1.00 98.00 312 PHE A C 1
ATOM 2451 O O . PHE A 1 312 ? 17.536 -1.081 6.728 1.00 98.00 312 PHE A O 1
ATOM 2458 N N . SER A 1 313 ? 16.353 -1.152 4.835 1.00 98.25 313 SER A N 1
ATOM 2459 C CA . SER A 1 313 ? 17.415 -1.741 4.021 1.00 98.25 313 SER A CA 1
ATOM 2460 C C . SER A 1 313 ? 17.411 -1.183 2.600 1.00 98.25 313 SER A C 1
ATOM 2462 O O . SER A 1 313 ? 16.442 -1.332 1.861 1.00 98.25 313 SER A O 1
ATOM 2464 N N . SER A 1 314 ? 18.539 -0.615 2.169 1.00 97.31 314 SER A N 1
ATOM 2465 C CA . SER A 1 314 ? 18.808 -0.413 0.742 1.00 97.31 314 SER A CA 1
ATOM 2466 C C . SER A 1 314 ? 19.182 -1.758 0.125 1.00 97.31 314 SER A C 1
ATOM 2468 O O . SER A 1 314 ? 20.147 -2.376 0.571 1.00 97.31 314 SER A O 1
ATOM 2470 N N . ILE A 1 315 ? 18.429 -2.214 -0.877 1.00 98.25 315 ILE A N 1
ATOM 2471 C CA . ILE A 1 315 ? 18.568 -3.572 -1.414 1.00 98.25 315 ILE A CA 1
ATOM 2472 C C . ILE A 1 315 ? 19.408 -3.584 -2.684 1.00 98.25 315 ILE A C 1
ATOM 2474 O O . ILE A 1 315 ? 20.404 -4.298 -2.762 1.00 98.25 315 ILE A O 1
ATOM 2478 N N . ARG A 1 316 ? 19.019 -2.803 -3.696 1.00 97.31 316 ARG A N 1
ATOM 2479 C CA . ARG A 1 316 ? 19.687 -2.852 -4.999 1.00 97.31 316 ARG A CA 1
ATOM 2480 C C . ARG A 1 316 ? 19.609 -1.526 -5.737 1.00 97.31 316 ARG A C 1
ATOM 2482 O O . ARG A 1 316 ? 18.588 -0.847 -5.692 1.00 97.31 316 ARG A O 1
ATOM 2489 N N . THR A 1 317 ? 20.681 -1.213 -6.458 1.00 97.19 317 THR A N 1
ATOM 2490 C CA . THR A 1 317 ? 20.721 -0.151 -7.465 1.00 97.19 317 THR A CA 1
ATOM 2491 C C . THR A 1 317 ? 20.817 -0.779 -8.851 1.00 97.19 317 THR A C 1
ATOM 2493 O O . THR A 1 317 ? 21.547 -1.752 -9.057 1.00 97.19 317 THR A O 1
ATOM 2496 N N . PHE A 1 318 ? 20.081 -0.218 -9.798 1.00 96.81 318 PHE A N 1
ATOM 2497 C CA . PHE A 1 318 ? 20.064 -0.587 -11.204 1.00 96.81 318 PHE A CA 1
ATOM 2498 C C . PHE A 1 318 ? 20.528 0.600 -12.052 1.00 96.81 318 PHE A C 1
ATOM 2500 O O . PHE A 1 318 ? 20.361 1.757 -11.672 1.00 96.81 318 PHE A O 1
ATOM 2507 N N . ASN A 1 319 ? 21.093 0.318 -13.226 1.00 95.00 319 ASN A N 1
ATOM 2508 C CA . ASN A 1 319 ? 21.506 1.359 -14.177 1.00 95.00 319 ASN A CA 1
ATOM 2509 C C . ASN A 1 319 ? 20.330 1.946 -14.976 1.00 95.00 319 ASN A C 1
ATOM 2511 O O . ASN A 1 319 ? 20.515 2.903 -15.721 1.00 95.00 319 ASN A O 1
ATOM 2515 N N . ASN A 1 320 ? 19.146 1.355 -14.832 1.00 93.88 320 ASN A N 1
ATOM 2516 C CA . ASN A 1 320 ? 17.902 1.769 -15.462 1.00 93.88 320 ASN A CA 1
ATOM 2517 C C . ASN A 1 320 ? 16.953 2.298 -14.391 1.00 93.88 320 ASN A C 1
ATOM 2519 O O . ASN A 1 320 ? 17.080 1.927 -13.224 1.00 93.88 320 ASN A O 1
ATOM 2523 N N . VAL A 1 321 ? 15.957 3.081 -14.799 1.00 93.88 321 VAL A N 1
ATOM 2524 C CA . VAL A 1 321 ? 14.859 3.505 -13.921 1.00 93.88 321 VAL A CA 1
ATOM 2525 C C . VAL A 1 321 ? 14.112 2.270 -13.423 1.00 93.88 321 VAL A C 1
ATOM 2527 O O . VAL A 1 321 ? 13.672 1.471 -14.242 1.00 93.88 321 VAL A O 1
ATOM 2530 N N . ALA A 1 322 ? 13.955 2.106 -12.108 1.00 97.06 322 ALA A N 1
ATOM 2531 C CA . ALA A 1 322 ? 13.058 1.092 -11.559 1.00 97.06 322 ALA A CA 1
ATOM 2532 C C . ALA A 1 322 ? 11.624 1.620 -11.649 1.00 97.06 322 ALA A C 1
ATOM 2534 O O . ALA A 1 322 ? 11.365 2.747 -11.229 1.00 97.06 322 ALA A O 1
ATOM 2535 N N . THR A 1 323 ? 10.719 0.853 -12.245 1.00 95.88 323 THR A N 1
ATOM 2536 C CA . THR A 1 323 ? 9.372 1.309 -12.632 1.00 95.88 323 THR A CA 1
ATOM 2537 C C . THR A 1 323 ? 8.265 0.610 -11.856 1.00 95.88 323 THR A C 1
ATOM 2539 O O . THR A 1 323 ? 7.287 1.263 -11.515 1.00 95.88 323 THR A O 1
ATOM 2542 N N . GLY A 1 324 ? 8.455 -0.666 -11.520 1.00 96.81 324 GLY A N 1
ATOM 2543 C CA . GLY A 1 324 ? 7.468 -1.501 -10.841 1.00 96.81 324 GLY A CA 1
ATOM 2544 C C . GLY A 1 324 ? 8.134 -2.464 -9.865 1.00 96.81 324 GLY A C 1
ATOM 2545 O O . GLY A 1 324 ? 9.234 -2.966 -10.123 1.00 96.81 324 GLY A O 1
ATOM 2546 N N . VAL A 1 325 ? 7.482 -2.703 -8.731 1.00 98.12 325 VAL A N 1
ATOM 2547 C CA . VAL A 1 325 ? 7.864 -3.713 -7.742 1.00 98.12 325 VAL A CA 1
ATOM 2548 C C . VAL A 1 325 ? 6.637 -4.463 -7.261 1.00 98.12 325 VAL A C 1
ATOM 2550 O O . VAL A 1 325 ? 5.586 -3.866 -7.074 1.00 98.12 325 VAL A O 1
ATOM 2553 N N . THR A 1 326 ? 6.783 -5.764 -7.019 1.00 97.25 326 THR A N 1
ATOM 2554 C CA . THR A 1 326 ? 5.718 -6.546 -6.385 1.00 97.25 326 THR A CA 1
ATOM 2555 C C . THR A 1 326 ? 6.263 -7.719 -5.577 1.00 97.25 326 THR A C 1
ATOM 2557 O O . THR A 1 326 ? 7.269 -8.337 -5.952 1.00 97.25 326 THR A O 1
ATOM 2560 N N . PHE A 1 327 ? 5.596 -8.041 -4.472 1.00 97.00 327 PHE A N 1
ATOM 2561 C CA . PHE A 1 327 ? 5.789 -9.270 -3.719 1.00 97.00 327 PHE A CA 1
ATOM 2562 C C . PHE A 1 327 ? 5.079 -10.458 -4.373 1.00 97.00 327 PHE A C 1
ATOM 2564 O O . PHE A 1 327 ? 3.990 -10.366 -4.933 1.00 97.00 327 PHE A O 1
ATOM 2571 N N . GLY A 1 328 ? 5.692 -11.632 -4.249 1.00 94.50 328 GLY A N 1
ATOM 2572 C CA . GLY A 1 328 ? 5.062 -12.890 -4.609 1.00 94.50 328 GLY A CA 1
ATOM 2573 C C . GLY A 1 328 ? 3.922 -13.234 -3.647 1.00 94.50 328 GLY A C 1
ATOM 2574 O O . GLY A 1 328 ? 4.094 -13.111 -2.428 1.00 94.50 328 GLY A O 1
ATOM 2575 N N . PRO A 1 329 ? 2.785 -13.746 -4.152 1.00 88.81 329 PRO A N 1
ATOM 2576 C CA . PRO A 1 329 ? 1.679 -14.159 -3.302 1.00 88.81 329 PRO A CA 1
ATOM 2577 C C . PRO A 1 329 ? 2.148 -15.273 -2.365 1.00 88.81 329 PRO A C 1
ATOM 2579 O O . PRO A 1 329 ? 2.820 -16.222 -2.785 1.00 88.81 329 PRO A O 1
ATOM 2582 N N . LYS A 1 330 ? 1.790 -15.163 -1.087 1.00 86.56 330 LYS A N 1
ATOM 2583 C CA . LYS A 1 330 ? 2.057 -16.112 0.004 1.00 86.56 330 LYS A CA 1
ATOM 2584 C C . LYS A 1 330 ? 3.532 -16.357 0.310 1.00 86.56 330 LYS A C 1
ATOM 2586 O O . LYS A 1 330 ? 3.852 -17.215 1.133 1.00 86.56 330 LYS A O 1
ATOM 2591 N N . ASN A 1 331 ? 4.446 -15.640 -0.341 1.00 92.19 331 ASN A N 1
ATOM 2592 C CA . ASN A 1 331 ? 5.875 -15.758 -0.101 1.00 92.19 331 ASN A CA 1
ATOM 2593 C C . ASN A 1 331 ? 6.587 -14.440 -0.407 1.00 92.19 331 ASN A C 1
ATOM 2595 O O . ASN A 1 331 ? 7.058 -14.214 -1.520 1.00 92.19 331 ASN A O 1
ATOM 2599 N N . LYS A 1 332 ? 6.752 -13.621 0.630 1.00 94.56 332 LYS A N 1
ATOM 2600 C CA . LYS A 1 332 ? 7.442 -12.330 0.547 1.00 94.56 332 LYS A CA 1
ATOM 2601 C C . LYS A 1 332 ? 8.950 -12.407 0.268 1.00 94.56 332 LYS A C 1
ATOM 2603 O O . LYS A 1 332 ? 9.570 -11.379 0.023 1.00 94.56 332 LYS A O 1
ATOM 2608 N N . SER A 1 333 ? 9.562 -13.596 0.284 1.00 96.75 333 SER A N 1
ATOM 2609 C CA . SER A 1 333 ? 10.934 -13.760 -0.219 1.00 96.75 333 SER A CA 1
ATOM 2610 C C . SER A 1 333 ? 10.991 -13.710 -1.743 1.00 96.75 333 SER A C 1
ATOM 2612 O O . SER A 1 333 ? 12.053 -13.438 -2.295 1.00 96.75 333 SER A O 1
ATOM 2614 N N . LYS A 1 334 ? 9.863 -13.945 -2.423 1.00 96.06 334 LYS A N 1
ATOM 2615 C CA . LYS A 1 334 ? 9.748 -13.760 -3.864 1.00 96.06 334 LYS A CA 1
ATOM 2616 C C . LYS A 1 334 ? 9.374 -12.314 -4.166 1.00 96.06 334 LYS A C 1
ATOM 2618 O O . LYS A 1 334 ? 8.377 -11.836 -3.636 1.00 96.06 334 LYS A O 1
ATOM 2623 N N . VAL A 1 335 ? 10.122 -11.643 -5.036 1.00 97.75 335 VAL A N 1
ATOM 2624 C CA . VAL A 1 335 ? 9.742 -10.329 -5.578 1.00 97.75 335 VAL A CA 1
ATOM 2625 C C . VAL A 1 335 ? 10.080 -10.218 -7.056 1.00 97.75 335 VAL A C 1
ATOM 2627 O O . VAL A 1 335 ? 11.000 -10.881 -7.548 1.00 97.75 335 VAL A O 1
ATOM 2630 N N . LEU A 1 336 ? 9.371 -9.330 -7.743 1.00 97.81 336 LEU A N 1
ATOM 2631 C CA . LEU A 1 336 ? 9.726 -8.847 -9.072 1.00 97.81 336 LEU A CA 1
ATOM 2632 C C . LEU A 1 336 ? 10.072 -7.367 -9.014 1.00 97.81 336 LEU A C 1
ATOM 2634 O O . LEU A 1 336 ? 9.503 -6.610 -8.232 1.00 97.81 336 LEU A O 1
ATOM 2638 N N . VAL A 1 337 ? 11.002 -6.977 -9.877 1.00 98.44 337 VAL A N 1
ATOM 2639 C CA . VAL A 1 337 ? 11.356 -5.588 -10.150 1.00 98.44 337 VAL A CA 1
ATOM 2640 C C . VAL A 1 337 ? 11.365 -5.412 -11.658 1.00 98.44 337 VAL A C 1
ATOM 2642 O O . VAL A 1 337 ? 12.050 -6.162 -12.363 1.00 98.44 337 VAL A O 1
ATOM 2645 N N . THR A 1 338 ? 10.639 -4.419 -12.152 1.00 98.06 338 THR A N 1
ATOM 2646 C CA . THR A 1 338 ? 10.678 -4.013 -13.554 1.00 98.06 338 THR A CA 1
ATOM 2647 C C . THR A 1 338 ? 11.465 -2.730 -13.721 1.00 98.06 338 THR A C 1
ATOM 2649 O O . THR A 1 338 ? 11.496 -1.874 -12.833 1.00 98.06 338 THR A O 1
ATOM 2652 N N . LEU A 1 339 ? 12.124 -2.607 -14.868 1.00 97.31 339 LEU A N 1
ATOM 2653 C CA . LEU A 1 339 ? 12.948 -1.466 -15.216 1.00 97.31 339 LEU A CA 1
ATOM 2654 C C . LEU A 1 339 ? 12.507 -0.855 -16.548 1.00 97.31 339 LEU A C 1
ATOM 2656 O O . LEU A 1 339 ? 12.129 -1.557 -17.487 1.00 97.31 339 LEU A O 1
ATOM 2660 N N . GLY A 1 340 ? 12.642 0.462 -16.651 1.00 93.94 340 GLY A N 1
ATOM 2661 C CA . GLY A 1 340 ? 12.396 1.232 -17.863 1.00 93.94 340 GLY A CA 1
ATOM 2662 C C . GLY A 1 340 ? 13.626 1.376 -18.766 1.00 93.94 340 GLY A C 1
ATOM 2663 O O . GLY A 1 340 ? 14.597 0.621 -18.657 1.00 93.94 340 GLY A O 1
ATOM 2664 N N . ASN A 1 341 ? 13.573 2.421 -19.604 1.00 91.50 341 ASN A N 1
ATOM 2665 C CA . ASN A 1 341 ? 14.539 2.831 -20.637 1.00 91.50 341 ASN A CA 1
ATOM 2666 C C . ASN A 1 341 ? 14.443 2.047 -21.960 1.00 91.50 341 ASN A C 1
ATOM 2668 O O . ASN A 1 341 ? 14.210 0.850 -21.988 1.00 91.50 341 ASN A O 1
ATOM 2672 N N . TYR A 1 342 ? 14.644 2.733 -23.083 1.00 93.50 342 TYR A N 1
ATOM 2673 C CA . TYR A 1 342 ? 14.691 2.112 -24.409 1.00 93.50 342 TYR A CA 1
ATOM 2674 C C . TYR A 1 342 ? 16.101 1.648 -24.780 1.00 93.50 342 TYR A C 1
ATOM 2676 O O . TYR A 1 342 ? 17.090 2.265 -24.381 1.00 93.50 342 TYR A O 1
ATOM 2684 N N . GLY A 1 343 ? 16.194 0.616 -25.625 1.00 91.94 343 GLY A N 1
ATOM 2685 C CA . GLY A 1 343 ? 17.452 0.203 -26.261 1.00 91.94 343 GLY A CA 1
ATOM 2686 C C . GLY A 1 343 ? 18.411 -0.570 -25.352 1.00 91.94 343 GLY A C 1
ATOM 2687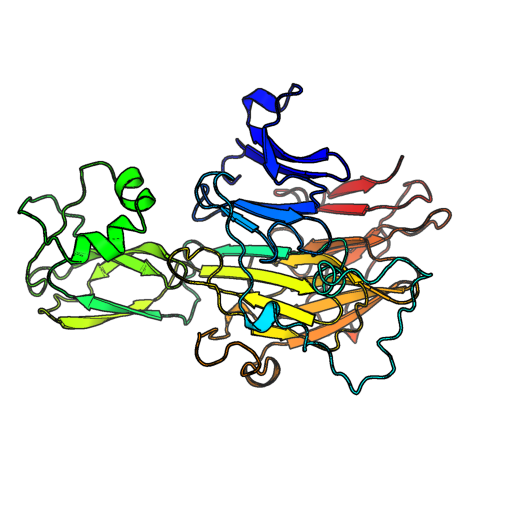 O O . GLY A 1 343 ? 19.556 -0.813 -25.731 1.00 91.94 343 GLY A O 1
ATOM 2688 N N . VAL A 1 344 ? 17.945 -0.975 -24.175 1.00 91.50 344 VAL A N 1
ATOM 2689 C CA . VAL A 1 344 ? 18.653 -1.829 -23.215 1.00 91.50 344 VAL A CA 1
ATOM 2690 C C . VAL A 1 344 ? 17.955 -3.194 -23.145 1.00 91.50 344 VAL A C 1
ATOM 2692 O O . VAL A 1 344 ? 16.756 -3.254 -23.369 1.00 91.50 344 VAL A O 1
ATOM 2695 N N . PRO A 1 345 ? 18.670 -4.311 -22.934 1.00 90.19 345 PRO A N 1
ATOM 2696 C CA . PRO A 1 345 ? 18.064 -5.645 -23.031 1.00 90.19 345 PRO A CA 1
ATOM 2697 C C . PRO A 1 345 ? 17.467 -6.178 -21.718 1.00 90.19 345 PRO A C 1
ATOM 2699 O O . PRO A 1 345 ? 16.727 -7.156 -21.748 1.00 90.19 345 PRO A O 1
ATOM 2702 N N . ASP A 1 346 ? 17.801 -5.574 -20.576 1.00 96.00 346 ASP A N 1
ATOM 2703 C CA . ASP A 1 346 ? 17.525 -6.119 -19.245 1.00 96.00 346 ASP A CA 1
ATOM 2704 C C . ASP A 1 346 ? 16.463 -5.279 -18.524 1.00 96.00 346 ASP A C 1
ATOM 2706 O O . ASP A 1 346 ? 16.735 -4.145 -18.126 1.00 96.00 346 ASP A O 1
ATOM 2710 N N . HIS A 1 347 ? 15.271 -5.847 -18.324 1.00 96.38 347 HIS A N 1
ATOM 2711 C CA . HIS A 1 347 ? 14.106 -5.122 -17.809 1.00 96.38 347 HIS A CA 1
ATOM 2712 C C . HIS A 1 347 ? 13.350 -5.795 -16.672 1.00 96.38 347 HIS A C 1
ATOM 2714 O O . HIS A 1 347 ? 12.680 -5.100 -15.920 1.00 96.38 347 HIS A O 1
ATOM 2720 N N . VAL A 1 348 ? 13.428 -7.115 -16.519 1.00 97.56 348 VAL A N 1
ATOM 2721 C CA . VAL A 1 348 ? 12.678 -7.830 -15.480 1.00 97.56 348 VAL A CA 1
ATOM 2722 C C . VAL A 1 348 ? 13.649 -8.616 -14.620 1.00 97.56 348 VAL A C 1
ATOM 2724 O O . VAL A 1 348 ? 14.410 -9.445 -15.122 1.00 97.56 348 VAL A O 1
ATOM 2727 N N . TYR A 1 349 ? 13.624 -8.359 -13.317 1.00 98.31 349 TYR A N 1
ATOM 2728 C CA . TYR A 1 349 ? 14.459 -9.031 -12.333 1.00 98.31 349 TYR A CA 1
ATOM 2729 C C . TYR A 1 349 ? 13.598 -9.715 -11.280 1.00 98.31 349 TYR A C 1
ATOM 2731 O O . TYR A 1 349 ? 12.647 -9.136 -10.766 1.00 98.31 349 TYR A O 1
ATOM 2739 N N . TYR A 1 350 ? 13.973 -10.940 -10.935 1.00 98.00 350 TYR A N 1
ATOM 2740 C CA . TYR A 1 350 ? 13.315 -11.763 -9.930 1.00 98.00 350 TYR A CA 1
ATOM 2741 C C . TYR A 1 350 ? 14.287 -12.097 -8.800 1.00 98.00 350 TYR A C 1
ATOM 2743 O O . TYR A 1 350 ? 15.439 -12.451 -9.063 1.00 98.00 350 TYR A O 1
ATOM 2751 N N . SER A 1 351 ? 13.820 -12.025 -7.559 1.00 98.06 351 SER A N 1
ATOM 2752 C CA . SER A 1 351 ? 14.513 -12.558 -6.383 1.00 98.06 351 SER A CA 1
ATOM 2753 C C . SER A 1 351 ? 13.604 -13.564 -5.689 1.00 98.06 351 SER A C 1
ATOM 2755 O O . SER A 1 351 ? 12.401 -13.334 -5.627 1.00 98.06 351 SER A O 1
ATOM 2757 N N . ASP A 1 352 ? 14.161 -14.656 -5.169 1.00 97.44 352 ASP A N 1
ATOM 2758 C CA . ASP A 1 352 ? 13.482 -15.631 -4.301 1.00 97.44 352 ASP A CA 1
ATOM 2759 C C . ASP A 1 352 ? 14.010 -15.630 -2.860 1.00 97.44 352 ASP A C 1
ATOM 2761 O O . ASP A 1 352 ? 13.537 -16.402 -2.022 1.00 97.44 352 ASP A O 1
ATOM 2765 N N . ASN A 1 353 ? 14.960 -14.740 -2.565 1.00 97.94 353 ASN A N 1
ATOM 2766 C CA . ASN A 1 353 ? 15.575 -14.563 -1.260 1.00 97.94 353 ASN A CA 1
ATOM 2767 C C . ASN A 1 353 ? 15.513 -13.101 -0.793 1.00 97.94 353 ASN A C 1
ATOM 2769 O O . ASN A 1 353 ? 16.385 -12.622 -0.069 1.00 97.94 353 ASN A O 1
ATOM 2773 N N . PHE A 1 354 ? 14.460 -12.379 -1.189 1.00 98.25 354 PHE A N 1
ATOM 2774 C CA . PHE A 1 354 ? 14.315 -10.952 -0.916 1.00 98.25 354 PHE A CA 1
ATOM 2775 C C . PHE A 1 354 ? 14.273 -10.612 0.567 1.00 98.25 354 PHE A C 1
ATOM 2777 O O . PHE A 1 354 ? 14.527 -9.462 0.886 1.00 98.25 354 PHE A O 1
ATOM 2784 N N . MET A 1 355 ? 13.983 -11.565 1.462 1.00 97.75 355 MET A N 1
ATOM 2785 C CA . MET A 1 355 ? 13.974 -11.358 2.917 1.00 97.75 355 MET A CA 1
ATOM 2786 C C . MET A 1 355 ? 15.328 -11.586 3.599 1.00 97.75 355 MET A C 1
ATOM 2788 O O . MET A 1 355 ? 15.451 -11.309 4.792 1.00 97.75 355 MET A O 1
ATOM 2792 N N . ASP A 1 356 ? 16.357 -12.025 2.872 1.00 98.31 356 ASP A N 1
ATOM 2793 C CA . ASP A 1 356 ? 17.700 -12.167 3.433 1.00 98.31 356 ASP A CA 1
ATOM 2794 C C . ASP A 1 356 ? 18.267 -10.802 3.868 1.00 98.31 356 ASP A C 1
ATOM 2796 O O . ASP A 1 356 ? 17.739 -9.726 3.552 1.00 98.31 356 ASP A O 1
ATOM 2800 N N . SER A 1 357 ? 19.378 -10.820 4.608 1.00 96.94 357 SER A N 1
ATOM 2801 C CA . SER A 1 357 ? 20.157 -9.604 4.868 1.00 96.94 357 SER A CA 1
ATOM 2802 C C . SER A 1 357 ? 20.507 -8.920 3.544 1.00 96.94 357 SER A C 1
ATOM 2804 O O . SER A 1 357 ? 20.960 -9.602 2.627 1.00 96.94 357 SER A O 1
ATOM 2806 N N . SER A 1 358 ? 20.363 -7.595 3.456 1.00 96.56 358 SER A N 1
ATOM 2807 C CA . SER A 1 358 ? 20.437 -6.831 2.195 1.00 96.56 358 SER A CA 1
ATOM 2808 C C . SER A 1 358 ? 21.631 -7.168 1.289 1.00 96.56 358 SER A C 1
ATOM 2810 O O . SER A 1 358 ? 21.461 -7.285 0.082 1.00 96.56 358 SER A O 1
ATOM 2812 N N . GLN A 1 359 ? 22.814 -7.405 1.863 1.00 95.25 359 GLN A N 1
ATOM 2813 C CA . GLN A 1 359 ? 24.043 -7.759 1.131 1.00 95.25 359 GLN A CA 1
ATOM 2814 C C . GLN A 1 359 ? 23.994 -9.132 0.429 1.00 95.25 359 GLN A C 1
ATOM 2816 O O . GLN A 1 359 ? 24.794 -9.390 -0.466 1.00 95.25 359 GLN A O 1
ATOM 2821 N N . ASN A 1 360 ? 23.078 -10.010 0.842 1.00 97.62 360 ASN A N 1
ATOM 2822 C CA . ASN A 1 360 ? 22.924 -11.377 0.337 1.00 97.62 360 ASN A CA 1
ATOM 2823 C C . ASN A 1 360 ? 21.707 -11.539 -0.583 1.00 97.62 360 ASN A C 1
ATOM 2825 O O . ASN A 1 360 ? 21.542 -12.597 -1.190 1.00 97.62 360 ASN A O 1
ATOM 2829 N N . VAL A 1 361 ? 20.853 -10.518 -0.700 1.00 98.44 361 VAL A N 1
ATOM 2830 C CA . VAL A 1 361 ? 19.716 -10.561 -1.624 1.00 98.44 361 VAL A CA 1
ATOM 2831 C C . VAL A 1 361 ? 20.249 -10.619 -3.053 1.00 98.44 361 VAL A C 1
ATOM 2833 O O . VAL A 1 361 ? 21.043 -9.779 -3.479 1.00 98.44 361 VAL A O 1
ATOM 2836 N N . THR A 1 362 ? 19.798 -11.608 -3.817 1.00 98.31 362 THR A N 1
ATOM 2837 C CA . THR A 1 362 ? 20.192 -11.786 -5.217 1.00 98.31 362 THR A CA 1
ATOM 2838 C C . THR A 1 362 ? 19.009 -11.516 -6.131 1.00 98.31 362 THR A C 1
ATOM 2840 O O . THR A 1 362 ? 17.872 -11.789 -5.762 1.00 98.31 362 THR A O 1
ATOM 2843 N N . PHE A 1 363 ? 19.259 -10.987 -7.335 1.00 98.44 363 PHE A N 1
ATOM 2844 C CA . PHE A 1 363 ? 18.232 -11.007 -8.380 1.00 98.44 363 PHE A CA 1
ATOM 2845 C C . PHE A 1 363 ? 18.782 -11.572 -9.673 1.00 98.44 363 PHE A C 1
ATOM 2847 O O . PHE A 1 363 ? 19.865 -11.180 -10.124 1.00 98.44 363 PHE A O 1
ATOM 2854 N N . THR A 1 364 ? 17.959 -12.407 -10.287 1.00 97.75 364 THR A N 1
ATOM 2855 C CA . THR A 1 364 ? 18.154 -13.021 -11.591 1.00 97.75 364 THR A CA 1
ATOM 2856 C C . THR A 1 364 ? 17.396 -12.215 -12.639 1.00 97.75 364 THR A C 1
ATOM 2858 O O . THR A 1 364 ? 16.232 -11.878 -12.437 1.00 97.75 364 THR A O 1
ATOM 2861 N N . ASN A 1 365 ? 18.044 -11.900 -13.759 1.00 97.69 365 ASN A N 1
ATOM 2862 C CA . ASN A 1 365 ? 17.361 -11.320 -14.913 1.00 97.69 365 ASN A CA 1
ATOM 2863 C C . ASN A 1 365 ? 16.464 -12.389 -15.561 1.00 97.69 365 ASN A C 1
ATOM 2865 O O . ASN A 1 365 ? 16.947 -13.452 -15.952 1.00 97.69 365 ASN A O 1
ATOM 2869 N N . VAL A 1 366 ? 15.173 -12.086 -15.677 1.00 96.62 366 VAL A N 1
ATOM 2870 C CA . VAL A 1 366 ? 14.129 -12.942 -16.256 1.00 96.62 366 VAL A CA 1
ATOM 2871 C C . VAL A 1 366 ? 13.383 -12.259 -17.412 1.00 96.62 366 VAL A C 1
ATOM 2873 O O . VAL A 1 366 ? 12.299 -12.688 -17.787 1.00 96.62 366 VAL A O 1
ATOM 2876 N N . THR A 1 367 ? 13.981 -11.227 -18.019 1.00 95.69 367 THR A N 1
ATOM 2877 C CA . THR A 1 367 ? 13.434 -10.486 -19.181 1.00 95.69 367 THR A CA 1
ATOM 2878 C C . THR A 1 367 ? 13.116 -11.393 -20.374 1.00 95.69 367 THR A C 1
ATOM 2880 O O . THR A 1 367 ? 12.204 -11.120 -21.152 1.00 95.69 367 THR A O 1
ATOM 2883 N N . ALA A 1 368 ? 13.855 -12.497 -20.507 1.00 93.56 368 ALA A N 1
ATOM 2884 C CA . ALA A 1 368 ? 13.698 -13.488 -21.566 1.00 93.56 368 ALA A CA 1
ATOM 2885 C C . ALA A 1 368 ? 13.785 -12.872 -22.978 1.00 93.56 368 ALA A C 1
ATOM 2887 O O . ALA A 1 368 ? 14.821 -12.326 -23.344 1.00 93.56 368 ALA A O 1
ATOM 2888 N N . ASN A 1 369 ? 12.740 -13.021 -23.796 1.00 92.44 369 ASN A N 1
ATOM 2889 C CA . ASN A 1 369 ? 12.692 -12.581 -25.191 1.00 92.44 369 ASN A CA 1
ATOM 2890 C C . ASN A 1 369 ? 11.878 -11.293 -25.396 1.00 92.44 369 ASN A C 1
ATOM 2892 O O . ASN A 1 369 ? 11.478 -11.018 -26.532 1.00 92.44 369 ASN A O 1
ATOM 2896 N N . LEU A 1 370 ? 11.608 -10.530 -24.330 1.00 92.19 370 LEU A N 1
ATOM 2897 C CA . LEU A 1 370 ? 11.007 -9.208 -24.475 1.00 92.19 370 LEU A CA 1
ATOM 2898 C C . LEU A 1 370 ? 11.924 -8.310 -25.329 1.00 92.19 370 LEU A C 1
ATOM 2900 O O . LEU A 1 370 ? 13.150 -8.376 -25.193 1.00 92.19 370 LEU A O 1
ATOM 2904 N N . PRO A 1 371 ? 11.360 -7.485 -26.229 1.00 91.38 371 PRO A N 1
ATOM 2905 C CA . PRO A 1 371 ? 12.123 -6.451 -26.916 1.00 91.38 371 PRO A CA 1
ATOM 2906 C C . PRO A 1 371 ? 12.832 -5.514 -25.930 1.00 91.38 371 PRO A C 1
ATOM 2908 O O . PRO A 1 371 ? 12.426 -5.382 -24.778 1.00 91.38 371 PRO A O 1
ATOM 2911 N N . ALA A 1 372 ? 13.868 -4.824 -26.412 1.00 93.69 372 ALA A N 1
ATOM 2912 C CA . ALA A 1 372 ? 14.617 -3.814 -25.662 1.00 93.69 372 ALA A CA 1
ATOM 2913 C C . ALA A 1 372 ? 13.799 -2.517 -25.476 1.00 93.69 372 ALA A C 1
ATOM 2915 O O . ALA A 1 372 ? 14.107 -1.477 -26.072 1.00 93.69 372 ALA A O 1
ATOM 2916 N N . MET A 1 373 ? 12.715 -2.616 -24.708 1.00 93.31 373 MET A N 1
ATOM 2917 C CA . MET A 1 373 ? 11.713 -1.578 -24.482 1.00 93.31 373 MET A CA 1
ATOM 2918 C C . MET A 1 373 ? 11.328 -1.503 -22.996 1.00 93.31 373 MET A C 1
ATOM 2920 O O . MET A 1 373 ? 11.412 -2.516 -22.297 1.00 93.31 373 MET A O 1
ATOM 2924 N N . PRO A 1 374 ? 10.870 -0.335 -22.511 1.00 94.50 374 PRO A N 1
ATOM 2925 C CA . PRO A 1 374 ? 10.481 -0.166 -21.119 1.00 94.50 374 PRO A CA 1
ATOM 2926 C C . PRO A 1 374 ? 9.404 -1.156 -20.669 1.00 94.50 374 PRO A C 1
ATOM 2928 O O . PRO A 1 374 ? 8.384 -1.359 -21.335 1.00 94.50 374 PRO A O 1
ATOM 2931 N N . VAL A 1 375 ? 9.616 -1.713 -19.480 1.00 96.38 375 VAL A N 1
ATOM 2932 C CA . VAL A 1 375 ? 8.595 -2.434 -18.725 1.00 96.38 375 VAL A CA 1
ATOM 2933 C C . VAL A 1 375 ? 8.162 -1.526 -17.582 1.00 96.38 375 VAL A C 1
ATOM 2935 O O . VAL A 1 375 ? 9.007 -1.096 -16.802 1.00 96.38 375 VAL A O 1
ATOM 2938 N N . TYR A 1 376 ? 6.879 -1.193 -17.493 1.00 93.50 376 TYR A N 1
ATOM 2939 C CA . TYR A 1 376 ? 6.361 -0.244 -16.507 1.00 93.50 376 TYR A CA 1
ATOM 2940 C C . TYR A 1 376 ? 5.898 -0.905 -15.219 1.00 93.50 376 TYR A C 1
ATOM 2942 O O . TYR A 1 376 ? 6.047 -0.302 -14.164 1.00 93.50 376 TYR A O 1
ATOM 2950 N N . ASP A 1 377 ? 5.368 -2.122 -15.305 1.00 94.06 377 ASP A N 1
ATOM 2951 C CA . ASP A 1 377 ? 4.828 -2.812 -14.140 1.00 94.06 377 ASP A CA 1
ATOM 2952 C C . ASP A 1 377 ? 4.840 -4.335 -14.323 1.00 94.06 377 ASP A C 1
ATOM 2954 O O . ASP A 1 377 ? 4.896 -4.847 -15.449 1.00 94.06 377 ASP A O 1
ATOM 2958 N N . ALA A 1 378 ? 4.780 -5.064 -13.214 1.00 94.25 378 ALA A N 1
ATOM 2959 C CA . ALA A 1 378 ? 4.611 -6.506 -13.191 1.00 94.25 378 ALA A CA 1
ATOM 2960 C C . ALA A 1 378 ? 3.763 -6.927 -11.996 1.00 94.25 378 ALA A C 1
ATOM 2962 O O . ALA A 1 378 ? 3.952 -6.439 -10.890 1.00 94.25 378 ALA A O 1
ATOM 2963 N N . LEU A 1 379 ? 2.911 -7.927 -12.205 1.00 92.81 379 LEU A N 1
ATOM 2964 C CA . LEU A 1 379 ? 2.167 -8.569 -11.127 1.00 92.81 379 LEU A CA 1
ATOM 2965 C C . LEU A 1 379 ? 2.269 -10.085 -11.234 1.00 92.81 379 LEU A C 1
ATOM 2967 O O . LEU A 1 379 ? 2.214 -10.669 -12.322 1.00 92.81 379 LEU A O 1
ATOM 2971 N N . PHE A 1 380 ? 2.399 -10.741 -10.087 1.00 93.19 380 PHE A N 1
ATOM 2972 C CA . PHE A 1 380 ? 2.259 -12.187 -10.013 1.00 93.19 380 PHE A CA 1
ATOM 2973 C C . PHE A 1 380 ? 0.800 -12.587 -10.229 1.00 93.19 380 PHE A C 1
ATOM 2975 O O . PHE A 1 380 ? -0.128 -11.944 -9.739 1.00 93.19 380 PHE A O 1
ATOM 2982 N N . HIS A 1 381 ? 0.576 -13.707 -10.912 1.00 90.06 381 HIS A N 1
ATOM 2983 C CA . HIS A 1 381 ? -0.749 -14.303 -10.945 1.00 90.06 381 HIS A CA 1
ATOM 2984 C C . HIS A 1 381 ? -1.142 -14.735 -9.523 1.00 90.06 381 HIS A C 1
ATOM 2986 O O . HIS A 1 381 ? -0.464 -15.558 -8.906 1.00 90.06 381 HIS A O 1
ATOM 2992 N N . ALA A 1 382 ? -2.278 -14.239 -9.023 1.00 82.44 382 ALA A N 1
ATOM 2993 C CA . ALA A 1 382 ? -2.689 -14.373 -7.619 1.00 82.44 382 ALA A CA 1
ATOM 2994 C C . ALA A 1 382 ? -2.667 -15.817 -7.074 1.00 82.44 382 ALA A C 1
ATOM 2996 O O . ALA A 1 382 ? -2.332 -16.055 -5.917 1.00 82.44 382 ALA A O 1
ATOM 2997 N N . ASN A 1 383 ? -2.989 -16.801 -7.922 1.00 84.56 383 ASN A N 1
ATOM 2998 C CA . ASN A 1 383 ? -3.011 -18.223 -7.549 1.00 84.56 383 ASN A CA 1
ATOM 2999 C C . ASN A 1 383 ? -1.821 -19.039 -8.082 1.00 84.56 383 ASN A C 1
ATOM 3001 O O . ASN A 1 383 ? -1.798 -20.255 -7.909 1.00 84.56 383 ASN A O 1
ATOM 3005 N N . ASN A 1 384 ? -0.867 -18.407 -8.771 1.00 84.56 384 ASN A N 1
ATOM 3006 C CA . ASN A 1 384 ? 0.277 -19.092 -9.367 1.00 84.56 384 ASN A CA 1
ATOM 3007 C C . ASN A 1 384 ? 1.504 -18.169 -9.423 1.00 84.56 384 ASN A C 1
ATOM 3009 O O . ASN A 1 384 ? 1.656 -17.399 -10.367 1.00 84.56 384 ASN A O 1
ATOM 3013 N N . SER A 1 385 ? 2.415 -18.300 -8.455 1.00 82.19 385 SER A N 1
ATOM 3014 C CA . SER A 1 385 ? 3.633 -17.479 -8.398 1.00 82.19 385 SER A CA 1
ATOM 3015 C C . SER A 1 385 ? 4.622 -17.727 -9.543 1.00 82.19 385 SER A C 1
ATOM 3017 O O . SER A 1 385 ? 5.609 -17.007 -9.645 1.00 82.19 385 SER A O 1
ATOM 3019 N N . ASP A 1 386 ? 4.396 -18.747 -10.375 1.00 86.25 386 ASP A N 1
ATOM 3020 C CA . ASP A 1 386 ? 5.257 -19.072 -11.517 1.00 86.25 386 ASP A CA 1
ATOM 3021 C C . ASP A 1 386 ? 4.766 -18.404 -12.813 1.00 86.25 386 ASP A C 1
ATOM 3023 O O . ASP A 1 386 ? 5.340 -18.590 -13.884 1.00 86.25 386 ASP A O 1
ATOM 3027 N N . THR A 1 387 ? 3.671 -17.641 -12.745 1.00 90.62 387 THR A N 1
ATOM 3028 C CA . THR A 1 387 ? 3.134 -16.859 -13.861 1.00 90.62 387 THR A CA 1
ATOM 3029 C C . THR A 1 387 ? 3.080 -15.393 -13.473 1.00 90.62 387 THR A C 1
ATOM 3031 O O . THR A 1 387 ? 2.615 -15.045 -12.389 1.00 90.62 387 THR A O 1
ATOM 3034 N N . VAL A 1 388 ? 3.536 -14.537 -14.382 1.00 93.25 388 VAL A N 1
ATOM 3035 C CA . VAL A 1 388 ? 3.606 -13.089 -14.187 1.00 93.25 388 VAL A CA 1
ATOM 3036 C C . VAL A 1 388 ? 2.945 -12.398 -15.372 1.00 93.25 388 VAL A C 1
ATOM 3038 O O . VAL A 1 388 ? 3.092 -12.839 -16.514 1.00 93.25 388 VAL A O 1
ATOM 3041 N N . LEU A 1 389 ? 2.195 -11.338 -15.101 1.00 93.94 389 LEU A N 1
ATOM 3042 C CA . LEU A 1 389 ? 1.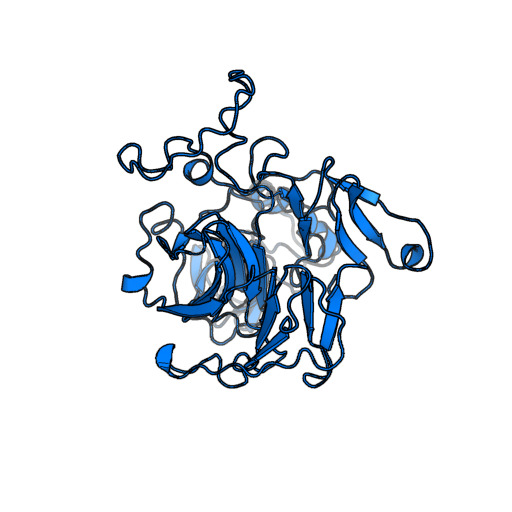719 -10.408 -16.115 1.00 93.94 389 LEU A CA 1
ATOM 3043 C C . LEU A 1 389 ? 2.661 -9.206 -16.114 1.00 93.94 389 LEU A C 1
ATOM 3045 O O . LEU A 1 389 ? 3.018 -8.709 -15.051 1.00 93.94 389 LEU A O 1
ATOM 3049 N N . ILE A 1 390 ? 3.062 -8.763 -17.302 1.00 93.75 390 ILE A N 1
ATOM 3050 C CA . ILE A 1 390 ? 4.013 -7.670 -17.492 1.00 93.75 390 ILE A CA 1
ATOM 3051 C C . ILE A 1 390 ? 3.334 -6.561 -18.299 1.00 93.75 390 ILE A C 1
ATOM 3053 O O . ILE A 1 390 ? 2.787 -6.831 -19.370 1.00 93.75 390 ILE A O 1
ATOM 3057 N N . GLY A 1 391 ? 3.374 -5.331 -17.792 1.00 92.88 391 GLY A N 1
ATOM 3058 C CA . GLY A 1 391 ? 2.910 -4.129 -18.481 1.00 92.88 391 GLY A CA 1
ATOM 3059 C C . GLY A 1 391 ? 4.075 -3.413 -19.157 1.00 92.88 391 GLY A C 1
ATOM 3060 O O . GLY A 1 391 ? 5.037 -3.034 -18.492 1.00 92.88 391 GLY A O 1
ATOM 3061 N N . THR A 1 392 ? 4.007 -3.221 -20.473 1.00 91.44 392 THR A N 1
ATOM 3062 C CA . THR A 1 392 ? 5.088 -2.616 -21.269 1.00 91.44 392 THR A CA 1
ATOM 3063 C C . THR A 1 392 ? 4.594 -1.448 -22.110 1.00 91.44 392 THR A C 1
ATOM 3065 O O . THR A 1 392 ? 3.393 -1.270 -22.308 1.00 91.44 392 THR A O 1
ATOM 3068 N N . GLU A 1 393 ? 5.537 -0.682 -22.649 1.00 81.31 393 GLU A N 1
ATOM 3069 C CA . GLU A 1 393 ? 5.289 0.212 -23.785 1.00 81.31 393 GLU A CA 1
ATOM 3070 C C . GLU A 1 393 ? 5.116 -0.599 -25.093 1.00 81.31 393 GLU A C 1
ATOM 3072 O O . GLU A 1 393 ? 5.496 -1.776 -25.129 1.00 81.31 393 GLU A O 1
ATOM 3077 N N . PHE A 1 394 ? 4.523 -0.008 -26.144 1.00 56.47 394 PHE A N 1
ATOM 3078 C CA . PHE A 1 394 ? 4.394 -0.615 -27.484 1.00 56.47 394 PHE A CA 1
ATOM 3079 C C . PHE A 1 394 ? 5.170 0.167 -28.543 1.00 56.47 394 PHE A C 1
ATOM 3081 O O . PHE A 1 394 ? 4.926 1.392 -28.652 1.00 56.47 394 PHE A O 1
#

Radius of gyration: 23.05 Å; chains: 1; bounding box: 60×52×63 Å